Protein AF-0000000077531830 (afdb_homodimer)

pLDDT: mean 91.99, std 16.66, range [27.55, 98.94]

Secondary structure (DSSP, 8-state):
--------------------S-PPPHHHHHHHHHHSPB-----TT---GGGS--S-EEETTEEHHHHHHHHHEEEEEE-TT--EEEEEEE-TTT--EES-GGGEEEEESS-HHHHHTTTGGGS-HHHHHHHHT--SSTTEEEEEHHHHHHHTT--TTT---S-GGGHHHHHHHHHHHHHHTT--B-HHHHHHHHHHHTT-/--------------------S-PPPHHHHHHHHHHSPB-----TT---GGGS--S-EEETTEEHHHHHHHHHSEEEEE-TT--EEEEEEE-TTT--EES-GGGEEEEESS-HHHHHTTTGGGS-HHHHHHHHT--SSTTEEEEEHHHHHHHTT--TTT---S-GGGHHHHHHHHHHHHHHTT--B-HHHHHHHHHHHTT-

Foldseek 3Di:
DPPPPDPPPPPPPPPPFQAFPAQDDLVVLVVLLVVFAADDFAPLPPDDPVLQDAQDDPDDLHTLFLVQVVRRWAPFDADPNSHTPWTWHQAPLARDIDTDCVQKDWAFLQDLSNQCRFPCVPPHSVLSNCLRRPRNARGIHIHGPVQRVVCDNDALLVDGRPDLLCLLSSLSRSSSSCSVSSTHHHPSNSVSSVVSNVSD/DPPDPDPPPPPPVPPPFQAFPAQDDLVVLVVLLVVFAADDFAPLPPDDPVLQDAQDDPDDLHTLFLVQVVRRWAPFDADPNSHTPWTWHQAPLARDIDTDCVQKDKAFLQDLSNQCRF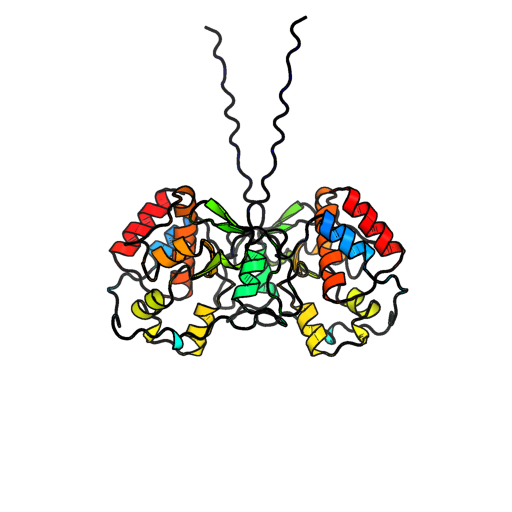PCVPPDSVLSNCLRRPRNARGIHIHGPVQRVVCDNPALLVDGRPDLLCLLSSLSRSSSSCSVSSTHHHPSNSVSSVVSNVSD

Sequence (400 aa):
MKFSLALLVSASGALAAPTPPGIPSETTARSLLSGLTVAASTNTGTYDRDLFPHWETVSGACNTREFVLQRDGTNVQTNSACAATSGTWLSPYDGATWTQASDVDIDHMVPLQNAWISGAASWTTAKRRDFANDITRPQLWAVTDNVNQAKGSASPATWKPPLTSFYCTYAKSWIQVKSYWQLTITSAEKTALSDMLNYCMKFSLALLVSASGALAAPTPPGIPSETTARSLLSGLTVAASTNTGTYDRDLFPHWETVSGACNTREFVLQRDGTNVQTNSACAATSGTWLSPYDGATWTQASDVDIDHMVPLQNAWISGAASWTTAKRRDFANDITRPQLWAVTDNVNQAKGSASPATWKPPLTSFYCTYAKSWIQVKSY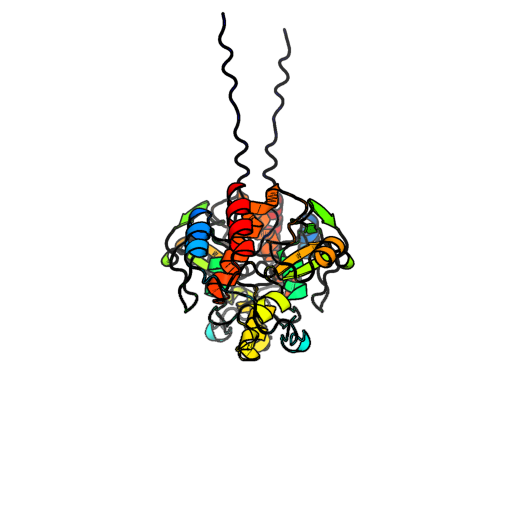WQLTITSAEKTALSDMLNYC

InterPro domains:
  IPR011089 GmrSD restriction endonucleases, C-terminal domain [PF07510] (99-195)

Radius of gyration: 22.62 Å; Cα contacts (8 Å, |Δi|>4): 765; chains: 2; bounding box: 73×62×49 Å

Structure (mmCIF, N/CA/C/O backbone):
data_AF-0000000077531830-model_v1
#
loop_
_entity.id
_entity.type
_entity.pdbx_description
1 polymer 'Bacterial-type extracellular deoxyribonuclease'
#
loop_
_atom_site.group_PDB
_atom_site.id
_atom_site.type_symbol
_atom_site.label_atom_id
_atom_site.label_alt_id
_atom_site.label_comp_id
_atom_site.label_asym_id
_atom_site.label_entity_id
_atom_site.label_seq_id
_atom_site.pdbx_PDB_ins_code
_atom_site.Cartn_x
_atom_site.Cartn_y
_atom_site.Cartn_z
_atom_site.occupancy
_atom_site.B_iso_or_equiv
_atom_site.auth_seq_id
_atom_site.auth_comp_id
_atom_site.auth_asym_id
_atom_site.auth_atom_id
_atom_site.pdbx_PDB_model_num
ATOM 1 N N . MET A 1 1 ? -54.062 -13.633 5.238 1 28.56 1 MET A N 1
ATOM 2 C CA . MET A 1 1 ? -52.688 -14.07 5.383 1 28.56 1 MET A CA 1
ATOM 3 C C . MET A 1 1 ? -51.719 -12.984 4.914 1 28.56 1 MET A C 1
ATOM 5 O O . MET A 1 1 ? -51.719 -12.617 3.736 1 28.56 1 MET A O 1
ATOM 9 N N . LYS A 1 2 ? -51.406 -11.898 5.824 1 42.72 2 LYS A N 1
ATOM 10 C CA . LYS A 1 2 ? -50.5 -10.758 5.629 1 42.72 2 LYS A CA 1
ATOM 11 C C . LYS A 1 2 ? -49.094 -11.211 5.273 1 42.72 2 LYS A C 1
ATOM 13 O O . LYS A 1 2 ? -48.5 -12.023 5.988 1 42.72 2 LYS A O 1
ATOM 18 N N . PHE A 1 3 ? -48.688 -11.227 3.965 1 37.94 3 PHE A N 1
ATOM 19 C CA . PHE A 1 3 ? -47.375 -11.516 3.438 1 37.94 3 PHE A CA 1
ATOM 20 C C . PHE A 1 3 ? -46.344 -10.531 3.98 1 37.94 3 PHE A C 1
ATOM 22 O O . PHE A 1 3 ? -46.469 -9.32 3.783 1 37.94 3 PHE A O 1
ATOM 29 N N . SER A 1 4 ? -45.688 -10.867 5.109 1 42.09 4 SER A N 1
ATOM 30 C CA . SER A 1 4 ? -44.594 -10.062 5.602 1 42.09 4 SER A CA 1
ATOM 31 C C . SER A 1 4 ? -43.406 -10.133 4.652 1 42.09 4 SER A C 1
ATOM 33 O O . SER A 1 4 ? -42.875 -11.211 4.363 1 42.09 4 SER A O 1
ATOM 35 N N . LEU A 1 5 ? -43.188 -9.203 3.77 1 43.19 5 LEU A N 1
ATOM 36 C CA . LEU A 1 5 ? -42.031 -9.031 2.896 1 43.19 5 LEU A CA 1
ATOM 37 C C . LEU A 1 5 ? -40.75 -8.805 3.709 1 43.19 5 LEU A C 1
ATOM 39 O O . LEU A 1 5 ? -40.656 -7.816 4.445 1 43.19 5 LEU A O 1
ATOM 43 N N . ALA A 1 6 ? -40 -9.883 3.938 1 44.41 6 ALA A N 1
ATOM 44 C CA . ALA A 1 6 ? -38.688 -9.797 4.562 1 44.41 6 ALA A CA 1
ATOM 45 C C . ALA A 1 6 ? -37.688 -9.055 3.658 1 44.41 6 ALA A C 1
ATOM 47 O O . ALA A 1 6 ? -37.406 -9.508 2.549 1 44.41 6 ALA A O 1
ATOM 48 N N . LEU A 1 7 ? -37.469 -7.754 3.824 1 37.88 7 LEU A N 1
ATOM 49 C CA . LEU A 1 7 ? -36.438 -7.012 3.131 1 37.88 7 LEU A CA 1
ATOM 50 C C . LEU A 1 7 ? -35.062 -7.465 3.592 1 37.88 7 LEU A C 1
ATOM 52 O O . LEU A 1 7 ? -34.719 -7.332 4.77 1 37.88 7 LEU A O 1
ATOM 56 N N . LEU A 1 8 ? -34.438 -8.406 2.891 1 37.94 8 LEU A N 1
ATOM 57 C CA . LEU A 1 8 ? -33.062 -8.797 3.111 1 37.94 8 LEU A CA 1
ATOM 58 C C . LEU A 1 8 ? -32.125 -7.637 2.814 1 37.94 8 LEU A C 1
ATOM 60 O O . LEU A 1 8 ? -32.062 -7.152 1.68 1 37.94 8 LEU A O 1
ATOM 64 N N . VAL A 1 9 ? -31.672 -6.91 3.783 1 36.03 9 VAL A N 1
ATOM 65 C CA . VAL A 1 9 ? -30.609 -5.914 3.68 1 36.03 9 VAL A CA 1
ATOM 66 C C . VAL A 1 9 ? -29.297 -6.598 3.354 1 36.03 9 VAL A C 1
ATOM 68 O O . VAL A 1 9 ? -28.812 -7.426 4.129 1 36.03 9 VAL A O 1
ATOM 71 N N . SER A 1 10 ? -28.969 -6.75 2.086 1 31.2 10 SER A N 1
ATOM 72 C CA . SER A 1 10 ? -27.625 -7.156 1.704 1 31.2 10 SER A CA 1
ATOM 73 C C . SER A 1 10 ? -26.578 -6.188 2.248 1 31.2 10 SER A C 1
ATOM 75 O O . SER A 1 10 ? -26.609 -4.996 1.932 1 31.2 10 SER A O 1
ATOM 77 N N . ALA A 1 11 ? -26.031 -6.434 3.316 1 32.97 11 ALA A N 1
ATOM 78 C CA . ALA A 1 11 ? -24.844 -5.703 3.771 1 32.97 11 ALA A CA 1
ATOM 79 C C . ALA A 1 11 ? -23.734 -5.738 2.721 1 32.97 11 ALA A C 1
ATOM 81 O O . ALA A 1 11 ? -23.141 -6.785 2.482 1 32.97 11 ALA A O 1
ATOM 82 N N . SER A 1 12 ? -23.859 -5.012 1.654 1 33.09 12 SER A N 1
ATOM 83 C CA . SER A 1 12 ? -22.703 -4.801 0.779 1 33.09 12 SER A CA 1
ATOM 84 C C . SER A 1 12 ? -21.453 -4.43 1.58 1 33.09 12 SER A C 1
ATOM 86 O O . SER A 1 12 ? -21.391 -3.342 2.156 1 33.09 12 SER A O 1
ATOM 88 N N . GLY A 1 13 ? -20.859 -5.332 2.166 1 32.28 13 GLY A N 1
ATOM 89 C CA . GLY A 1 13 ? -19.547 -4.996 2.727 1 32.28 13 GLY A CA 1
ATOM 90 C C . GLY A 1 13 ? -18.734 -4.09 1.829 1 32.28 13 GLY A C 1
ATOM 91 O O . GLY A 1 13 ? -18.312 -4.496 0.744 1 32.28 13 GLY A O 1
ATOM 92 N N . ALA A 1 14 ? -19.062 -2.869 1.746 1 37 14 ALA A N 1
ATOM 93 C CA . ALA A 1 14 ? -18.266 -1.886 1.005 1 37 14 ALA A CA 1
ATOM 94 C C . ALA A 1 14 ? -16.781 -2.129 1.183 1 37 14 ALA A C 1
ATOM 96 O O . ALA A 1 14 ? -16.281 -2.162 2.309 1 37 14 ALA A O 1
ATOM 97 N N . LEU A 1 15 ? -16.109 -2.902 0.329 1 42.06 15 LEU A N 1
ATOM 98 C CA . LEU A 1 15 ? -14.648 -2.959 0.296 1 42.06 15 LEU A CA 1
ATOM 99 C C . LEU A 1 15 ? -14.047 -1.581 0.548 1 42.06 15 LEU A C 1
ATOM 101 O O . LEU A 1 15 ? -14.43 -0.603 -0.097 1 42.06 15 LEU A O 1
ATOM 105 N N . ALA A 1 16 ? -13.711 -1.271 1.744 1 46.62 16 ALA A N 1
ATOM 106 C CA . ALA A 1 16 ? -13.078 0.003 2.076 1 46.62 16 ALA A CA 1
ATOM 107 C C . ALA A 1 16 ? -12.055 0.399 1.013 1 46.62 16 ALA A C 1
ATOM 109 O O . ALA A 1 16 ? -11.32 -0.449 0.503 1 46.62 16 ALA A O 1
ATOM 110 N N . ALA A 1 17 ? -12.156 1.634 0.455 1 56.06 17 ALA A N 1
ATOM 111 C CA . ALA A 1 17 ? -11.203 2.178 -0.501 1 56.06 17 ALA A CA 1
ATOM 112 C C . ALA A 1 17 ? -9.773 2.043 0.018 1 56.06 17 ALA A C 1
ATOM 114 O O . ALA A 1 17 ? -9.516 2.227 1.211 1 56.06 17 ALA A O 1
ATOM 115 N N . PRO A 1 18 ? -8.883 1.539 -0.776 1 65.25 18 PRO A N 1
ATOM 116 C CA . PRO A 1 18 ? -7.484 1.427 -0.363 1 65.25 18 PRO A CA 1
ATOM 117 C C . PRO A 1 18 ? -6.906 2.752 0.133 1 65.25 18 PRO A C 1
ATOM 119 O O . PRO A 1 18 ? -7.258 3.814 -0.386 1 65.25 18 PRO A O 1
ATOM 122 N N . THR A 1 19 ? -6.344 2.703 1.28 1 79.44 19 THR A N 1
ATOM 123 C CA . THR A 1 19 ? -5.734 3.871 1.903 1 79.44 19 THR A CA 1
ATOM 124 C C . THR A 1 19 ? -4.254 3.629 2.176 1 79.44 19 THR A C 1
ATOM 126 O O . THR A 1 19 ? -3.791 2.486 2.146 1 79.44 19 THR A O 1
ATOM 129 N N . PRO A 1 20 ? -3.523 4.734 2.338 1 90.12 20 PRO A N 1
ATOM 130 C CA . PRO A 1 20 ? -2.115 4.57 2.707 1 90.12 20 PRO A CA 1
ATOM 131 C C . PRO A 1 20 ? -1.933 3.791 4.008 1 90.12 20 PRO A C 1
ATOM 133 O O . PRO A 1 20 ? -2.803 3.826 4.879 1 90.12 20 PRO A O 1
ATOM 136 N N . PRO A 1 21 ? -0.869 3.072 4.055 1 88.62 21 PRO A N 1
ATOM 137 C CA . PRO A 1 21 ? -0.52 2.428 5.324 1 88.62 21 PRO A CA 1
ATOM 138 C C . PRO A 1 21 ? -0.065 3.426 6.387 1 88.62 21 PRO A C 1
ATOM 140 O O . PRO A 1 21 ? 0.15 4.602 6.082 1 88.62 21 PRO A O 1
ATOM 143 N N . GLY A 1 22 ? -0.01 2.973 7.613 1 90.25 22 GLY A N 1
ATOM 144 C CA . GLY A 1 22 ? 0.681 3.707 8.664 1 90.25 22 GLY A CA 1
ATOM 145 C C . GLY A 1 22 ? -0.216 4.691 9.391 1 90.25 22 GLY A C 1
ATOM 146 O O . GLY A 1 22 ? 0.269 5.559 10.125 1 90.25 22 GLY A O 1
ATOM 147 N N . ILE A 1 23 ? -1.434 4.637 9.156 1 94.19 23 ILE A N 1
ATOM 148 C CA . ILE A 1 23 ? -2.344 5.512 9.891 1 94.19 23 ILE A CA 1
ATOM 149 C C . ILE A 1 23 ? -2.49 5.016 11.328 1 94.19 23 ILE A C 1
ATOM 151 O O . ILE A 1 23 ? -2.902 3.877 11.555 1 94.19 23 ILE A O 1
ATOM 155 N N . PRO A 1 24 ? -2.191 5.859 12.328 1 95.56 24 PRO A N 1
ATOM 156 C CA . PRO A 1 24 ? -2.281 5.418 13.719 1 95.56 24 PRO A CA 1
ATOM 157 C C . PRO A 1 24 ? -3.717 5.383 14.242 1 95.56 24 PRO A C 1
ATOM 159 O O . PRO A 1 24 ? -4.613 5.965 13.617 1 95.56 24 PRO A O 1
ATOM 162 N N . SER A 1 25 ? -3.857 4.695 15.352 1 95.69 25 SER A N 1
ATOM 163 C CA . SER A 1 25 ? -5.125 4.809 16.062 1 95.69 25 SER A CA 1
ATOM 164 C C . SER A 1 25 ? -5.34 6.219 16.594 1 95.69 25 SER A C 1
ATOM 166 O O . SER A 1 25 ? -4.398 7.016 16.656 1 95.69 25 SER A O 1
ATOM 168 N N . GLU A 1 26 ? -6.586 6.477 16.953 1 97.44 26 GLU A N 1
ATOM 169 C CA . GLU A 1 26 ? -6.879 7.781 17.547 1 97.44 26 GLU A CA 1
ATOM 170 C C . GLU A 1 26 ? -6.055 8.016 18.812 1 97.44 26 GLU A C 1
ATOM 172 O O . GLU A 1 26 ? -5.484 9.094 18.984 1 97.44 26 GLU A O 1
ATOM 177 N N . THR A 1 27 ? -6.039 7.039 19.641 1 97.56 27 THR A N 1
ATOM 178 C CA . THR A 1 27 ? -5.309 7.16 20.906 1 97.56 27 THR A CA 1
ATOM 179 C C . THR A 1 27 ? -3.83 7.426 20.641 1 97.56 27 THR A C 1
ATOM 181 O O . THR A 1 27 ? -3.229 8.297 21.281 1 97.56 27 THR A O 1
ATOM 184 N N . THR A 1 28 ? -3.281 6.688 19.719 1 96.62 28 THR A N 1
ATOM 185 C CA . THR A 1 28 ? -1.876 6.875 19.375 1 96.62 28 THR A CA 1
ATOM 186 C C . THR A 1 28 ? -1.648 8.258 18.766 1 96.62 28 THR A C 1
ATOM 188 O O . THR A 1 28 ? -0.658 8.922 19.078 1 96.62 28 THR A O 1
ATOM 191 N N . ALA A 1 29 ? -2.568 8.68 17.891 1 98.38 29 ALA A N 1
ATOM 192 C CA . ALA A 1 29 ? -2.449 10 17.266 1 98.38 29 ALA A CA 1
ATOM 193 C C . ALA A 1 29 ? -2.459 11.109 18.312 1 98.38 29 ALA A C 1
ATOM 195 O O . ALA A 1 29 ? -1.686 12.062 18.234 1 98.38 29 ALA A O 1
ATOM 196 N N . ARG A 1 30 ? -3.309 10.977 19.312 1 98.69 30 ARG A N 1
ATOM 197 C CA . ARG A 1 30 ? -3.375 11.977 20.375 1 98.69 30 ARG A CA 1
ATOM 198 C C . ARG A 1 30 ? -2.082 12 21.188 1 98.69 30 ARG A C 1
ATOM 200 O O . ARG A 1 30 ? -1.604 13.07 21.562 1 98.69 30 ARG A O 1
ATOM 207 N N . SER A 1 31 ? -1.546 10.844 21.406 1 98.19 31 SER A N 1
ATOM 208 C CA . SER A 1 31 ? -0.267 10.773 22.109 1 98.19 31 SER A CA 1
ATOM 209 C C . SER A 1 31 ? 0.847 11.414 21.297 1 98.19 31 SER A C 1
ATOM 211 O O . SER A 1 31 ? 1.662 12.172 21.828 1 98.19 31 SER A O 1
ATOM 213 N N . LEU A 1 32 ? 0.843 11.102 20.047 1 98 32 LEU A N 1
ATOM 214 C CA . LEU A 1 32 ? 1.854 11.672 19.172 1 98 32 LEU A CA 1
ATOM 215 C C . LEU A 1 32 ? 1.699 13.188 19.078 1 98 32 LEU A C 1
ATOM 217 O O . LEU A 1 32 ? 2.691 13.922 19.094 1 98 32 LEU A O 1
ATOM 221 N N . LEU A 1 33 ? 0.477 13.656 18.969 1 98.88 33 LEU A N 1
ATOM 222 C CA . LEU A 1 33 ? 0.223 15.094 18.906 1 98.88 33 LEU A CA 1
ATOM 223 C C . LEU A 1 33 ? 0.768 15.797 20.141 1 98.88 33 LEU A C 1
ATOM 225 O O . LEU A 1 33 ? 1.373 16.859 20.031 1 98.88 33 LEU A O 1
ATOM 229 N N . SER A 1 34 ? 0.533 15.219 21.297 1 98.69 34 SER A N 1
ATOM 230 C CA . SER A 1 34 ? 1.013 15.789 22.547 1 98.69 34 SER A CA 1
ATOM 231 C C . SER A 1 34 ? 2.535 15.891 22.562 1 98.69 34 SER A C 1
ATOM 233 O O . SER A 1 34 ? 3.096 16.781 23.203 1 98.69 34 SER A O 1
ATOM 235 N N . GLY A 1 35 ? 3.203 15.016 21.812 1 98.5 35 GLY A N 1
ATOM 236 C CA . GLY A 1 35 ? 4.656 14.945 21.828 1 98.5 35 GLY A CA 1
ATOM 237 C C . GLY A 1 35 ? 5.305 15.812 20.766 1 98.5 35 GLY A C 1
ATOM 238 O O . GLY A 1 35 ? 6.523 16 20.766 1 98.5 35 GLY A O 1
ATOM 239 N N . LEU A 1 36 ? 4.516 16.406 19.859 1 98.81 36 LEU A N 1
ATOM 240 C CA . LEU A 1 36 ? 5.082 17.234 18.812 1 98.81 36 LEU A CA 1
ATOM 241 C C . LEU A 1 36 ? 5.598 18.562 19.375 1 98.81 36 LEU A C 1
ATOM 243 O O . LEU A 1 36 ? 4.961 19.156 20.25 1 98.81 36 LEU A O 1
ATOM 247 N N . THR A 1 37 ? 6.73 19.016 18.891 1 98.81 37 THR A N 1
ATOM 248 C CA . THR A 1 37 ? 7.273 20.312 19.281 1 98.81 37 THR A CA 1
ATOM 249 C C . THR A 1 37 ? 6.473 21.453 18.656 1 98.81 37 THR A C 1
ATOM 251 O O . THR A 1 37 ? 6.293 21.484 17.438 1 98.81 37 THR A O 1
ATOM 254 N N . VAL A 1 38 ? 5.973 22.312 19.5 1 98.88 38 VAL A N 1
ATOM 255 C CA . VAL A 1 38 ? 5.281 23.516 19.031 1 98.88 38 VAL A CA 1
ATOM 256 C C . VAL A 1 38 ? 6.285 24.656 18.859 1 98.88 38 VAL A C 1
ATOM 258 O O . VAL A 1 38 ? 7.023 24.984 19.781 1 98.88 38 VAL A O 1
ATOM 261 N N . ALA A 1 39 ? 6.328 25.203 17.672 1 98.81 39 ALA A N 1
ATOM 262 C CA . ALA A 1 39 ? 7.246 26.281 17.344 1 98.81 39 ALA A CA 1
ATOM 263 C C . ALA A 1 39 ? 6.719 27.125 16.188 1 98.81 39 ALA A C 1
ATOM 265 O O . ALA A 1 39 ? 5.898 26.656 15.391 1 98.81 39 ALA A O 1
ATOM 266 N N . ALA A 1 40 ? 7.203 28.375 16.125 1 98.19 40 ALA A N 1
ATOM 267 C CA . ALA A 1 40 ? 6.891 29.219 14.984 1 98.19 40 ALA A CA 1
ATOM 268 C C . ALA A 1 40 ? 7.551 28.703 13.711 1 98.19 40 ALA A C 1
ATOM 270 O O . ALA A 1 40 ? 8.609 28.062 13.766 1 98.19 40 ALA A O 1
ATOM 271 N N . SER A 1 41 ? 6.934 28.984 12.555 1 98 41 SER A N 1
ATOM 272 C CA . SER A 1 41 ? 7.523 28.625 11.273 1 98 41 SER A CA 1
ATOM 273 C C . SER A 1 41 ? 8.828 29.375 11.031 1 98 41 SER A C 1
ATOM 275 O O . SER A 1 41 ? 8.961 30.547 11.422 1 98 41 SER A O 1
ATOM 277 N N . THR A 1 42 ? 9.734 28.75 10.398 1 97.94 42 THR A N 1
ATOM 278 C CA . THR A 1 42 ? 11 29.344 10.008 1 97.94 42 THR A CA 1
ATOM 279 C C . THR A 1 42 ? 11.234 29.188 8.508 1 97.94 42 THR A C 1
ATOM 281 O O . THR A 1 42 ? 10.516 28.438 7.84 1 97.94 42 THR A O 1
ATOM 284 N N . ASN A 1 43 ? 12.133 30 7.957 1 97.94 43 ASN A N 1
ATOM 285 C CA . ASN A 1 43 ? 12.555 29.859 6.562 1 97.94 43 ASN A CA 1
ATOM 286 C C . ASN A 1 43 ? 11.391 30.109 5.605 1 97.94 43 ASN A C 1
ATOM 288 O O . ASN A 1 43 ? 11.305 29.484 4.551 1 97.94 43 ASN A O 1
ATOM 292 N N . THR A 1 44 ? 10.398 30.953 5.938 1 96.88 44 THR A N 1
ATOM 293 C CA . THR A 1 44 ? 9.148 31.156 5.207 1 96.88 44 THR A CA 1
ATOM 294 C C . THR A 1 44 ? 9.414 31.766 3.836 1 96.88 44 THR A C 1
ATOM 296 O O . THR A 1 44 ? 8.57 31.688 2.941 1 96.88 44 THR A O 1
ATOM 299 N N . GLY A 1 45 ? 10.531 32.188 3.436 1 96.38 45 GLY A N 1
ATOM 300 C CA . GLY A 1 45 ? 10.797 32.812 2.16 1 96.38 45 GLY A CA 1
ATOM 301 C C . GLY A 1 45 ? 11.844 32.125 1.333 1 96.38 45 GLY A C 1
ATOM 302 O O . GLY A 1 45 ? 12.289 32.625 0.303 1 96.38 45 GLY A O 1
ATOM 303 N N . THR A 1 46 ? 12.133 30.875 1.672 1 98.12 46 THR A N 1
ATOM 304 C CA . THR A 1 46 ? 13.312 30.297 1.03 1 98.12 46 THR A CA 1
ATOM 305 C C . THR A 1 46 ? 12.977 28.953 0.396 1 98.12 46 THR A C 1
ATOM 307 O O . THR A 1 46 ? 13.859 28.266 -0.142 1 98.12 46 THR A O 1
ATOM 310 N N . TYR A 1 47 ? 11.703 28.609 0.407 1 98.06 47 TYR A N 1
ATOM 311 C CA . TYR A 1 47 ? 11.281 27.328 -0.139 1 98.06 47 TYR A CA 1
ATOM 312 C C . TYR A 1 47 ? 11.445 27.297 -1.653 1 98.06 47 TYR A C 1
ATOM 314 O O . TYR A 1 47 ? 11.141 28.281 -2.336 1 98.06 47 TYR A O 1
ATOM 322 N N . ASP A 1 48 ? 11.953 26.125 -2.117 1 98.44 48 ASP A N 1
ATOM 323 C CA . ASP A 1 48 ? 12.016 25.75 -3.527 1 98.44 48 ASP A CA 1
ATOM 324 C C . ASP A 1 48 ? 11.633 24.297 -3.73 1 98.44 48 ASP A C 1
ATOM 326 O O . ASP A 1 48 ? 12.234 23.391 -3.135 1 98.44 48 ASP A O 1
ATOM 330 N N . ARG A 1 49 ? 10.688 24.094 -4.539 1 97.5 49 ARG A N 1
ATOM 331 C CA . ARG A 1 49 ? 10.164 22.75 -4.758 1 97.5 49 ARG A CA 1
ATOM 332 C C . ARG A 1 49 ? 11.258 21.812 -5.266 1 97.5 49 ARG A C 1
ATOM 334 O O . ARG A 1 49 ? 11.242 20.625 -4.969 1 97.5 49 ARG A O 1
ATOM 341 N N . ASP A 1 50 ? 12.234 22.359 -6.023 1 97.75 50 ASP A N 1
ATOM 342 C CA . ASP A 1 50 ? 13.289 21.547 -6.629 1 97.75 50 ASP A CA 1
ATOM 343 C C . ASP A 1 50 ? 14.227 20.984 -5.566 1 97.75 50 ASP A C 1
ATOM 345 O O . ASP A 1 50 ? 15.016 20.078 -5.848 1 97.75 50 ASP A O 1
ATOM 349 N N . LEU A 1 51 ? 14.117 21.438 -4.379 1 98.31 51 LEU A N 1
ATOM 350 C CA . LEU A 1 51 ? 14.961 20.969 -3.289 1 98.31 51 LEU A CA 1
ATOM 351 C C . LEU A 1 51 ? 14.43 19.656 -2.727 1 98.31 51 LEU A C 1
ATOM 353 O O . LEU A 1 51 ? 15.117 19 -1.942 1 98.31 51 LEU A O 1
ATOM 357 N N . PHE A 1 52 ? 13.266 19.266 -3.158 1 98.69 52 PHE A N 1
ATOM 358 C CA . PHE A 1 52 ? 12.664 17.984 -2.797 1 98.69 52 PHE A CA 1
ATOM 359 C C . PHE A 1 52 ? 12.57 17.078 -4.012 1 98.69 52 PHE A C 1
ATOM 361 O O . PHE A 1 52 ? 11.516 16.984 -4.645 1 98.69 52 PHE A O 1
ATOM 368 N N . PRO A 1 53 ? 13.625 16.328 -4.383 1 97.81 53 PRO A N 1
ATOM 369 C CA .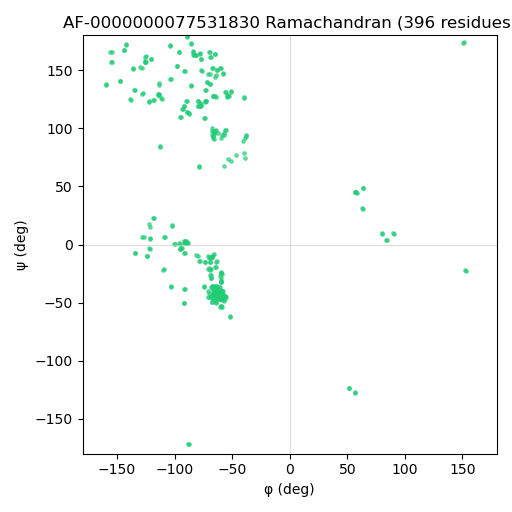 PRO A 1 53 ? 13.43 15.359 -5.469 1 97.81 53 PRO A CA 1
ATOM 370 C C . PRO A 1 53 ? 12.273 14.398 -5.199 1 97.81 53 PRO A C 1
ATOM 372 O O . PRO A 1 53 ? 12.18 13.828 -4.105 1 97.81 53 PRO A O 1
ATOM 375 N N . HIS A 1 54 ? 11.312 14.266 -6.141 1 95.94 54 HIS A N 1
ATOM 376 C CA . HIS A 1 54 ? 10.156 13.414 -5.906 1 95.94 54 HIS A CA 1
ATOM 377 C C . HIS A 1 54 ? 9.75 12.672 -7.176 1 95.94 54 HIS A C 1
ATOM 379 O O . HIS A 1 54 ? 10.336 12.891 -8.242 1 95.94 54 HIS A O 1
ATOM 385 N N . TRP A 1 55 ? 8.758 11.703 -7 1 95.56 55 TRP A N 1
ATOM 386 C CA . TRP A 1 55 ? 8.258 10.789 -8.016 1 95.56 55 TRP A CA 1
ATOM 387 C C . TRP A 1 55 ? 9.359 9.844 -8.484 1 95.56 55 TRP A C 1
ATOM 389 O O . TRP A 1 55 ? 9.602 9.703 -9.688 1 95.56 55 TRP A O 1
ATOM 399 N N . GLU A 1 56 ? 9.977 9.32 -7.488 1 93.94 56 GLU A N 1
ATOM 400 C CA . GLU A 1 56 ? 11.055 8.367 -7.715 1 93.94 56 GLU A CA 1
ATOM 401 C C . GLU A 1 56 ? 10.508 6.973 -7.992 1 93.94 56 GLU A C 1
ATOM 403 O O . GLU A 1 56 ? 9.359 6.672 -7.656 1 93.94 56 GLU A O 1
ATOM 408 N N . THR A 1 57 ? 11.398 6.188 -8.539 1 92.06 57 THR A N 1
ATOM 409 C CA . THR A 1 57 ? 11.016 4.82 -8.867 1 92.06 57 THR A CA 1
ATOM 410 C C . THR A 1 57 ? 10.742 4.02 -7.59 1 92.06 57 THR A C 1
ATOM 412 O O . THR A 1 57 ? 11.547 4.039 -6.656 1 92.06 57 THR A O 1
ATOM 415 N N . VAL A 1 58 ? 9.609 3.428 -7.59 1 91.12 58 VAL A N 1
ATOM 416 C CA . VAL A 1 58 ? 9.258 2.512 -6.512 1 91.12 58 VAL A CA 1
ATOM 417 C C . VAL A 1 58 ? 9.656 1.087 -6.891 1 91.12 58 VAL A C 1
ATOM 419 O O . VAL A 1 58 ? 10.328 0.396 -6.121 1 91.12 58 VAL A O 1
ATOM 422 N N . SER A 1 59 ? 9.219 0.685 -8.125 1 86.38 59 SER A N 1
ATOM 423 C CA . SER A 1 59 ? 9.531 -0.635 -8.656 1 86.38 59 SER A CA 1
ATOM 424 C C . SER A 1 59 ? 9.375 -0.668 -10.172 1 86.38 59 SER A C 1
ATOM 426 O O . SER A 1 59 ? 8.43 -0.098 -10.719 1 86.38 59 SER A O 1
ATOM 428 N N . GLY A 1 60 ? 10.391 -1.342 -10.773 1 87.06 60 GLY A N 1
ATOM 429 C CA . GLY A 1 60 ? 10.32 -1.373 -12.227 1 87.06 60 GLY A CA 1
ATOM 430 C C . GLY A 1 60 ? 10.133 -0 -12.844 1 87.06 60 GLY A C 1
ATOM 431 O O . GLY A 1 60 ? 10.898 0.924 -12.562 1 87.06 60 GLY A O 1
ATOM 432 N N . ALA A 1 61 ? 9.016 -0.01 -13.609 1 91.12 61 ALA A N 1
ATOM 433 C CA . ALA A 1 61 ? 8.734 1.24 -14.305 1 91.12 61 ALA A CA 1
ATOM 434 C C . ALA A 1 61 ? 7.836 2.15 -13.469 1 91.12 61 ALA A C 1
ATOM 436 O O . ALA A 1 61 ? 7.523 3.27 -13.883 1 91.12 61 ALA A O 1
ATOM 437 N N . CYS A 1 62 ? 7.48 1.746 -12.305 1 93.38 62 CYS A N 1
ATOM 438 C CA . CYS A 1 62 ? 6.508 2.502 -11.523 1 93.38 62 CYS A CA 1
ATOM 439 C C . CYS A 1 62 ? 7.203 3.512 -10.617 1 93.38 62 CYS A C 1
ATOM 441 O O . CYS A 1 62 ? 7.949 3.131 -9.711 1 93.38 62 CYS A O 1
ATOM 443 N N . ASN A 1 63 ? 6.867 4.754 -10.875 1 96.12 63 ASN A N 1
ATOM 444 C CA . ASN A 1 63 ? 7.316 5.754 -9.914 1 96.12 63 ASN A CA 1
ATOM 445 C C . ASN A 1 63 ? 6.301 5.949 -8.789 1 96.12 63 ASN A C 1
ATOM 447 O O . ASN A 1 63 ? 5.25 5.305 -8.781 1 96.12 63 ASN A O 1
ATOM 451 N N . THR A 1 64 ? 6.652 6.809 -7.887 1 96.75 64 THR A N 1
ATOM 452 C CA . THR A 1 64 ? 5.852 6.969 -6.68 1 96.75 64 THR A CA 1
ATOM 453 C C . THR A 1 64 ? 4.449 7.461 -7.023 1 96.75 64 THR A C 1
ATOM 455 O O . THR A 1 64 ? 3.467 7.035 -6.41 1 96.75 64 THR A O 1
ATOM 458 N N . ARG A 1 65 ? 4.324 8.359 -7.941 1 97.12 65 ARG A N 1
ATOM 459 C CA . ARG A 1 65 ? 3.014 8.844 -8.359 1 97.12 65 ARG A CA 1
ATOM 460 C C . ARG A 1 65 ? 2.141 7.711 -8.875 1 97.12 65 ARG A C 1
ATOM 462 O O . ARG A 1 65 ? 1.006 7.535 -8.43 1 97.12 65 ARG A O 1
ATOM 469 N N . GLU A 1 66 ? 2.66 7 -9.797 1 96.88 66 GLU A N 1
ATOM 470 C CA . GLU A 1 66 ? 1.907 5.906 -10.398 1 96.88 66 GLU A CA 1
ATOM 471 C C . GLU A 1 66 ? 1.613 4.809 -9.375 1 96.88 66 GLU A C 1
ATOM 473 O O . GLU A 1 66 ? 0.542 4.199 -9.406 1 96.88 66 GLU A O 1
ATOM 478 N N . PHE A 1 67 ? 2.529 4.539 -8.523 1 96.06 67 PHE A N 1
ATOM 479 C CA . PHE A 1 67 ? 2.305 3.584 -7.445 1 96.06 67 PHE A CA 1
ATOM 480 C C . PHE A 1 67 ? 1.098 3.988 -6.605 1 96.06 67 PHE A C 1
ATOM 482 O O . PHE A 1 67 ? 0.233 3.16 -6.312 1 96.06 67 PHE A O 1
ATOM 489 N N . VAL A 1 68 ? 1.047 5.215 -6.246 1 97.25 68 VAL A N 1
ATOM 490 C CA . VAL A 1 68 ? -0.03 5.688 -5.383 1 97.25 68 VAL A CA 1
ATOM 491 C C . VAL A 1 68 ? -1.354 5.66 -6.145 1 97.25 68 VAL A C 1
ATOM 493 O O . VAL A 1 68 ? -2.404 5.375 -5.566 1 97.25 68 VAL A O 1
ATOM 496 N N . LEU A 1 69 ? -1.33 5.973 -7.414 1 97.12 69 LEU A N 1
ATOM 497 C CA . LEU A 1 69 ? -2.539 5.855 -8.219 1 97.12 69 LEU A CA 1
ATOM 498 C C . LEU A 1 69 ? -3.072 4.43 -8.195 1 97.12 69 LEU A C 1
ATOM 500 O O . LEU A 1 69 ? -4.285 4.215 -8.094 1 97.12 69 LEU A O 1
ATOM 504 N N . GLN A 1 70 ? -2.207 3.49 -8.258 1 95.06 70 GLN A N 1
ATOM 505 C CA . GLN A 1 70 ? -2.637 2.098 -8.18 1 95.06 70 GLN A CA 1
ATOM 506 C C . GLN A 1 70 ? -3.113 1.743 -6.777 1 95.06 70 GLN A C 1
ATOM 508 O O . GLN A 1 70 ? -4.164 1.12 -6.609 1 95.06 70 GLN A O 1
ATOM 513 N N . ARG A 1 71 ? -2.381 2.146 -5.824 1 94.88 71 ARG A N 1
ATOM 514 C CA . ARG A 1 71 ? -2.664 1.809 -4.434 1 94.88 71 ARG A CA 1
ATOM 515 C C . ARG A 1 71 ? -4.02 2.359 -4.004 1 94.88 71 ARG A C 1
ATOM 517 O O . ARG A 1 71 ? -4.793 1.668 -3.334 1 94.88 71 ARG A O 1
ATOM 524 N N . ASP A 1 72 ? -4.293 3.549 -4.395 1 96.12 72 ASP A N 1
ATOM 525 C CA . ASP A 1 72 ? -5.457 4.254 -3.869 1 96.12 72 ASP A CA 1
ATOM 526 C C . ASP A 1 72 ? -6.672 4.059 -4.773 1 96.12 72 ASP A C 1
ATOM 528 O O . ASP A 1 72 ? -7.77 4.523 -4.461 1 96.12 72 ASP A O 1
ATOM 532 N N . GLY A 1 73 ? -6.461 3.359 -5.895 1 95.94 73 GLY A N 1
ATOM 533 C CA . GLY A 1 73 ? -7.555 3.146 -6.828 1 95.94 73 GLY A CA 1
ATOM 534 C C . GLY A 1 73 ? -8.133 1.745 -6.766 1 95.94 73 GLY A C 1
ATOM 535 O O . GLY A 1 73 ? -7.617 0.889 -6.043 1 95.94 73 GLY A O 1
ATOM 536 N N . THR A 1 74 ? -9.219 1.598 -7.465 1 93.31 74 THR A N 1
ATOM 537 C CA . THR A 1 74 ? -9.875 0.304 -7.645 1 93.31 74 THR A CA 1
ATOM 538 C C . THR A 1 74 ? -9.812 -0.137 -9.102 1 93.31 74 THR A C 1
ATOM 540 O O . THR A 1 74 ? -10.109 0.646 -10.008 1 93.31 74 THR A O 1
ATOM 543 N N . ASN A 1 75 ? -9.344 -1.389 -9.234 1 92.69 75 ASN A N 1
ATOM 544 C CA . ASN A 1 75 ? -9.266 -1.986 -10.562 1 92.69 75 ASN A CA 1
ATOM 545 C C . ASN A 1 75 ? -8.43 -1.136 -11.516 1 92.69 75 ASN A C 1
ATOM 547 O O . ASN A 1 75 ? -8.836 -0.882 -12.648 1 92.69 75 ASN A O 1
ATOM 551 N N . VAL A 1 76 ? -7.34 -0.704 -11.062 1 94.62 76 VAL A N 1
ATOM 552 C CA . VAL A 1 76 ? -6.465 0.134 -11.875 1 94.62 76 VAL A CA 1
ATOM 553 C C . VAL A 1 76 ? -5.664 -0.739 -12.844 1 94.62 76 VAL A C 1
ATOM 555 O O . VAL A 1 76 ? -5.012 -1.698 -12.422 1 94.62 76 VAL A O 1
ATOM 558 N N . GLN A 1 77 ? -5.773 -0.447 -14.117 1 92.62 77 GLN A N 1
ATOM 559 C CA . GLN A 1 77 ? -4.934 -1.05 -15.148 1 92.62 77 GLN A CA 1
ATOM 560 C C . GLN A 1 77 ? -3.848 -0.082 -15.609 1 92.62 77 GLN A C 1
ATOM 562 O O . GLN A 1 77 ? -4.07 1.13 -15.664 1 92.62 77 GLN A O 1
ATOM 567 N N . THR A 1 78 ? -2.705 -0.651 -15.852 1 93.62 78 THR A N 1
ATOM 568 C CA . THR A 1 78 ? -1.582 0.181 -16.266 1 93.62 78 THR A CA 1
ATOM 569 C C . THR A 1 78 ? -0.993 -0.322 -17.578 1 93.62 78 THR A C 1
ATOM 571 O O . THR A 1 78 ? -1.181 -1.483 -17.953 1 93.62 78 THR A O 1
ATOM 574 N N . ASN A 1 79 ? -0.332 0.592 -18.266 1 93 79 ASN A N 1
ATOM 575 C CA . ASN A 1 79 ? 0.468 0.19 -19.406 1 93 79 ASN A CA 1
ATOM 576 C C . ASN A 1 79 ? 1.882 -0.209 -19 1 93 79 ASN A C 1
ATOM 578 O O . ASN A 1 79 ? 2.184 -0.304 -17.812 1 93 79 ASN A O 1
ATOM 582 N N . SER A 1 80 ? 2.76 -0.441 -19.984 1 88.25 80 SER A N 1
ATOM 583 C CA . SER A 1 80 ? 4.098 -0.958 -19.719 1 88.25 80 SER A CA 1
ATOM 584 C C . SER A 1 80 ? 4.957 0.076 -19 1 88.25 80 SER A C 1
ATOM 586 O O . SER A 1 80 ? 5.949 -0.273 -18.359 1 88.25 80 SER A O 1
ATOM 588 N N . ALA A 1 81 ? 4.586 1.329 -19.109 1 93.5 81 ALA A N 1
ATOM 589 C CA . ALA A 1 81 ? 5.305 2.4 -18.422 1 93.5 81 ALA A CA 1
ATOM 590 C C . ALA A 1 81 ? 4.719 2.652 -17.047 1 93.5 81 ALA A C 1
ATOM 592 O O . ALA A 1 81 ? 5.102 3.609 -16.359 1 93.5 81 ALA A O 1
ATOM 593 N N . CYS A 1 82 ? 3.744 1.878 -16.672 1 93.81 82 CYS A N 1
ATOM 594 C CA . CYS A 1 82 ? 3.111 1.885 -15.352 1 93.81 82 CYS A CA 1
ATOM 595 C C . CYS A 1 82 ? 2.1 3.02 -15.242 1 93.81 82 CYS A C 1
ATOM 597 O O . CYS A 1 82 ? 1.585 3.293 -14.156 1 93.81 82 CYS A O 1
ATOM 599 N N . ALA A 1 83 ? 1.842 3.654 -16.359 1 96.31 83 ALA A N 1
ATOM 600 C CA . ALA A 1 83 ? 0.823 4.699 -16.344 1 96.31 83 ALA A CA 1
ATOM 601 C C . ALA A 1 83 ? -0.577 4.102 -16.234 1 96.31 83 ALA A C 1
ATOM 603 O O . ALA A 1 83 ? -0.908 3.152 -16.953 1 96.31 83 ALA A O 1
ATOM 604 N N . ALA A 1 84 ? -1.356 4.641 -15.375 1 96.62 84 ALA A N 1
ATOM 605 C CA . ALA A 1 84 ? -2.738 4.184 -15.242 1 96.62 84 ALA A CA 1
ATOM 606 C C . ALA A 1 84 ? -3.535 4.48 -16.516 1 96.62 84 ALA A C 1
ATOM 608 O O . ALA A 1 84 ? -3.613 5.633 -16.938 1 96.62 84 ALA A O 1
ATOM 609 N N . THR A 1 85 ? -4.18 3.445 -17.031 1 96.19 85 THR A N 1
ATOM 610 C CA . THR A 1 85 ? -4.969 3.611 -18.25 1 96.19 85 THR A CA 1
ATOM 611 C C . THR A 1 85 ? -6.461 3.51 -17.938 1 96.19 85 THR A C 1
ATOM 613 O O . THR A 1 85 ? -7.293 3.947 -18.734 1 96.19 85 THR A O 1
ATOM 616 N N . SER A 1 86 ? -6.754 2.906 -16.891 1 95.31 86 SER A N 1
ATOM 617 C CA . SER A 1 86 ? -8.117 2.844 -16.375 1 95.31 86 SER A CA 1
ATOM 618 C C . SER A 1 86 ? -8.133 2.621 -14.859 1 95.31 86 SER A C 1
ATOM 620 O O . SER A 1 86 ? -7.113 2.264 -14.273 1 95.31 86 SER A O 1
ATOM 622 N N . GLY A 1 87 ? -9.312 2.859 -14.266 1 95.81 87 GLY A N 1
ATOM 623 C CA . GLY A 1 87 ? -9.508 2.717 -12.836 1 95.81 87 GLY A CA 1
ATOM 624 C C . GLY A 1 87 ? -10.578 3.637 -12.281 1 95.81 87 GLY A C 1
ATOM 625 O O . GLY A 1 87 ? -11.164 4.43 -13.023 1 95.81 87 GLY A O 1
ATOM 626 N N . THR A 1 88 ? -10.828 3.412 -11.016 1 97 88 THR A N 1
ATOM 627 C CA . THR A 1 88 ? -11.734 4.281 -10.273 1 97 88 THR A CA 1
ATOM 628 C C . THR A 1 88 ? -11.07 4.777 -8.984 1 97 88 THR A C 1
ATOM 630 O O . THR A 1 88 ? -10.469 3.994 -8.25 1 97 88 THR A O 1
ATOM 633 N N . TRP A 1 89 ? -11.117 6.051 -8.781 1 97.12 89 TRP A N 1
ATOM 634 C CA . TRP A 1 89 ? -10.539 6.664 -7.59 1 97.12 89 TRP A CA 1
ATOM 635 C C . TRP A 1 89 ? -11.594 7.445 -6.809 1 97.12 89 TRP A C 1
ATOM 637 O O . TRP A 1 89 ? -12.234 8.344 -7.352 1 97.12 89 TRP A O 1
ATOM 647 N N . LEU A 1 90 ? -11.758 7.113 -5.582 1 97.38 90 LEU A N 1
ATOM 648 C CA . LEU A 1 90 ? -12.555 7.891 -4.645 1 97.38 90 LEU A CA 1
ATOM 649 C C . LEU A 1 90 ? -11.688 8.875 -3.877 1 97.38 90 LEU A C 1
ATOM 651 O O . LEU A 1 90 ? -10.766 8.477 -3.16 1 97.38 90 LEU A O 1
ATOM 655 N N . SER A 1 91 ? -11.945 10.117 -4.07 1 98.12 91 SER A N 1
ATOM 656 C CA . SER A 1 91 ? -11.203 11.141 -3.342 1 98.12 91 SER A CA 1
ATOM 657 C C . SER A 1 91 ? -11.703 11.273 -1.906 1 98.12 91 SER A C 1
ATOM 659 O O . SER A 1 91 ? -12.852 11.664 -1.677 1 98.12 91 SER A O 1
ATOM 661 N N . PRO A 1 92 ? -10.812 11.031 -0.957 1 97.81 92 PRO A N 1
ATOM 662 C CA . PRO A 1 92 ? -11.289 11.102 0.426 1 97.81 92 PRO A CA 1
ATOM 663 C C . PRO A 1 92 ? -11.539 12.531 0.895 1 97.81 92 PRO A C 1
ATOM 665 O O . PRO A 1 92 ? -12.195 12.75 1.916 1 97.81 92 PRO A O 1
ATOM 668 N N . TYR A 1 93 ? -11.023 13.492 0.169 1 98.5 93 TYR A N 1
ATOM 669 C CA . TYR A 1 93 ? -11.117 14.875 0.604 1 98.5 93 TYR A CA 1
ATOM 670 C C . TYR A 1 93 ? -12.523 15.422 0.401 1 98.5 93 TYR A C 1
ATOM 672 O O . TYR A 1 93 ? -13.023 16.203 1.214 1 98.5 93 TYR A O 1
ATOM 680 N N . ASP A 1 94 ? -13.156 14.984 -0.687 1 98.69 94 ASP A N 1
ATOM 681 C CA . ASP A 1 94 ? -14.422 15.602 -1.05 1 98.69 94 ASP A CA 1
ATOM 682 C C . ASP A 1 94 ? -15.469 14.555 -1.405 1 98.69 94 ASP A C 1
ATOM 684 O O . ASP A 1 94 ? -16.641 14.883 -1.643 1 98.69 94 ASP A O 1
ATOM 688 N N . GLY A 1 95 ? -15.055 13.312 -1.481 1 97.88 95 GLY A N 1
ATOM 689 C CA . GLY A 1 95 ? -16 12.234 -1.727 1 97.88 95 GLY A CA 1
ATOM 690 C C . GLY A 1 95 ? -16.312 12.039 -3.199 1 97.88 95 GLY A C 1
ATOM 691 O O . GLY A 1 95 ? -17.109 11.18 -3.559 1 97.88 95 GLY A O 1
ATOM 692 N N . ALA A 1 96 ? -15.688 12.742 -4.055 1 98.06 96 ALA A N 1
ATOM 693 C CA . ALA A 1 96 ? -15.914 12.602 -5.492 1 98.06 96 ALA A CA 1
ATOM 694 C C . ALA A 1 96 ? -15.227 11.352 -6.035 1 98.06 96 ALA A C 1
ATOM 696 O O . ALA A 1 96 ? -14.188 10.938 -5.523 1 98.06 96 ALA A O 1
ATOM 697 N N . THR A 1 97 ? -15.82 10.781 -7.078 1 98.12 97 THR A N 1
ATOM 698 C CA . THR A 1 97 ? -15.266 9.625 -7.762 1 98.12 97 THR A CA 1
ATOM 699 C C . THR A 1 97 ? -14.836 9.984 -9.18 1 98.12 97 THR A C 1
ATOM 701 O O . THR A 1 97 ? -15.539 10.719 -9.883 1 98.12 97 THR A O 1
ATOM 704 N N . TRP A 1 98 ? -13.641 9.461 -9.547 1 98.44 98 TRP A N 1
ATOM 705 C CA . TRP A 1 98 ? -13.078 9.773 -10.859 1 98.44 98 TRP A CA 1
ATOM 706 C C . TRP A 1 98 ? -12.688 8.492 -11.602 1 98.44 98 TRP A C 1
ATOM 708 O O . TRP A 1 98 ? -12.32 7.496 -10.977 1 98.44 98 TRP A O 1
ATOM 718 N N . THR A 1 99 ? -12.719 8.555 -12.922 1 97.94 99 THR A N 1
ATOM 719 C CA . THR A 1 99 ? -12.305 7.414 -13.734 1 97.94 99 THR A CA 1
ATOM 720 C C . THR A 1 99 ? -11.156 7.793 -14.656 1 97.94 99 THR A C 1
ATOM 722 O O . THR A 1 99 ? -10.617 6.941 -15.367 1 97.94 99 THR A O 1
ATOM 725 N N . GLN A 1 100 ? -10.766 9.047 -14.656 1 98.06 100 GLN A N 1
ATOM 726 C CA . GLN A 1 100 ? -9.594 9.508 -15.383 1 98.06 100 GLN A CA 1
ATOM 727 C C . GLN A 1 100 ? -8.477 9.914 -14.43 1 98.06 100 GLN A C 1
ATOM 729 O O . GLN A 1 100 ? -8.664 10.781 -13.57 1 98.06 100 GLN A O 1
ATOM 734 N N . ALA A 1 101 ? -7.34 9.32 -14.648 1 97.06 101 ALA A N 1
ATOM 735 C CA . ALA A 1 101 ? -6.203 9.609 -13.773 1 97.06 101 ALA A CA 1
ATOM 736 C C . ALA A 1 101 ? -5.852 11.094 -13.812 1 97.06 101 ALA A C 1
ATOM 738 O O . ALA A 1 101 ? -5.332 11.641 -12.836 1 97.06 101 ALA A O 1
ATOM 739 N N . SER A 1 102 ? -6.188 11.758 -14.875 1 97.19 102 SER A N 1
ATOM 740 C CA . SER A 1 102 ? -5.859 13.172 -15.039 1 97.19 102 SER A CA 1
ATOM 741 C C . SER A 1 102 ? -6.656 14.039 -14.07 1 97.19 102 SER A C 1
ATOM 743 O O . SER A 1 102 ? -6.32 15.203 -13.852 1 97.19 102 SER A O 1
ATOM 745 N N . ASP A 1 103 ? -7.672 13.562 -13.469 1 98.12 103 ASP A N 1
ATOM 746 C CA . ASP A 1 103 ? -8.5 14.312 -12.531 1 98.12 103 ASP A CA 1
ATOM 747 C C . ASP A 1 103 ? -8.07 14.055 -11.094 1 98.12 103 ASP A C 1
ATOM 749 O O . ASP A 1 103 ? -8.68 14.57 -10.148 1 98.12 103 ASP A O 1
ATOM 753 N N . VAL A 1 104 ? -7.055 13.266 -11 1 98.5 104 VAL A N 1
ATOM 754 C CA . VAL A 1 104 ? -6.566 12.852 -9.688 1 98.5 104 VAL A CA 1
ATOM 755 C C . VAL A 1 104 ? -5.129 13.328 -9.5 1 98.5 104 VAL A C 1
ATOM 757 O O . VAL A 1 104 ? -4.27 13.102 -10.352 1 98.5 104 VAL A O 1
ATOM 760 N N . ASP A 1 105 ? -4.891 14.086 -8.414 1 98.38 105 ASP A N 1
ATOM 761 C CA . ASP A 1 105 ? -3.551 14.453 -7.969 1 98.38 105 ASP A CA 1
ATOM 762 C C . ASP A 1 105 ? -3.066 13.523 -6.855 1 98.38 105 ASP A C 1
ATOM 764 O O . ASP A 1 105 ? -3.873 12.875 -6.191 1 98.38 105 ASP A O 1
ATOM 768 N N . ILE A 1 106 ? -1.776 13.383 -6.75 1 98.5 106 ILE A N 1
ATOM 769 C CA . ILE A 1 106 ? -1.2 12.797 -5.543 1 98.5 106 ILE A CA 1
ATOM 770 C C . ILE A 1 106 ? -0.792 13.906 -4.578 1 98.5 106 ILE A C 1
ATOM 772 O O . ILE A 1 106 ? 0.151 14.656 -4.844 1 98.5 106 ILE A O 1
ATOM 776 N N . ASP A 1 107 ? -1.511 14.008 -3.521 1 98.69 107 ASP A N 1
ATOM 777 C CA . ASP A 1 107 ? -1.266 15.031 -2.514 1 98.69 107 ASP A CA 1
ATOM 778 C C . ASP A 1 107 ? -0.215 14.57 -1.506 1 98.69 107 ASP A C 1
ATOM 780 O O . ASP A 1 107 ? -0.222 13.414 -1.077 1 98.69 107 ASP A O 1
ATOM 784 N N . HIS A 1 108 ? 0.682 15.484 -1.192 1 98.69 108 HIS A N 1
ATOM 785 C CA . HIS A 1 108 ? 1.423 15.328 0.054 1 98.69 108 HIS A CA 1
ATOM 786 C C . HIS A 1 108 ? 0.589 15.781 1.25 1 98.69 108 HIS A C 1
ATOM 788 O O . HIS A 1 108 ? 0.236 16.953 1.362 1 98.69 108 HIS A O 1
ATOM 794 N N . MET A 1 109 ? 0.348 14.828 2.152 1 98.81 109 MET A N 1
ATOM 795 C CA . MET A 1 109 ? -0.399 15.141 3.367 1 98.81 109 MET A CA 1
ATOM 796 C C . MET A 1 109 ? 0.2 16.344 4.082 1 98.81 109 MET A C 1
ATOM 798 O O . MET A 1 109 ? -0.472 17.375 4.258 1 98.81 109 MET A O 1
ATOM 802 N N . VAL A 1 110 ? 1.431 16.203 4.492 1 98.94 110 VAL A N 1
ATOM 803 C CA . VAL A 1 110 ? 2.209 17.375 4.855 1 98.94 110 VAL A CA 1
ATOM 804 C C . VAL A 1 110 ? 2.904 17.938 3.619 1 98.94 110 VAL A C 1
ATOM 806 O O . VAL A 1 110 ? 3.807 17.312 3.064 1 98.94 110 VAL A O 1
ATOM 809 N N . PRO A 1 111 ? 2.473 19.156 3.193 1 98.94 111 PRO A N 1
ATOM 810 C CA . PRO A 1 111 ? 3.055 19.719 1.976 1 98.94 111 PRO A CA 1
ATOM 811 C C . PRO A 1 111 ? 4.562 19.938 2.086 1 98.94 111 PRO A C 1
ATOM 813 O O . PRO A 1 111 ? 5.074 20.203 3.178 1 98.94 111 PRO A O 1
ATOM 816 N N . LEU A 1 112 ? 5.227 19.875 0.916 1 98.88 112 LEU A N 1
ATOM 817 C CA . LEU A 1 112 ? 6.672 20.078 0.867 1 98.88 112 LEU A CA 1
ATOM 818 C C . LEU A 1 112 ? 7.062 21.422 1.473 1 98.88 112 LEU A C 1
ATOM 820 O O . LEU A 1 112 ? 7.996 21.5 2.275 1 98.88 112 LEU A O 1
ATOM 824 N N . GLN A 1 113 ? 6.324 22.469 1.123 1 98.88 113 GLN A N 1
ATOM 825 C CA . GLN A 1 113 ? 6.617 23.781 1.686 1 98.88 113 GLN A CA 1
ATOM 826 C C . GLN A 1 113 ? 6.363 23.797 3.189 1 98.88 113 GLN A C 1
ATOM 828 O O . GLN A 1 113 ? 7.098 24.453 3.939 1 98.88 113 GLN A O 1
ATOM 833 N N . ASN A 1 114 ? 5.336 23.156 3.605 1 98.88 114 ASN A N 1
ATOM 834 C CA . ASN A 1 114 ? 5.094 23.062 5.043 1 98.88 114 ASN A CA 1
ATOM 835 C C . ASN A 1 114 ? 6.223 22.328 5.758 1 98.88 114 ASN A C 1
ATOM 837 O O . ASN A 1 114 ? 6.641 22.734 6.844 1 98.88 114 ASN A O 1
ATOM 841 N N . ALA A 1 115 ? 6.699 21.234 5.211 1 98.94 115 ALA A N 1
ATOM 842 C CA . ALA A 1 115 ? 7.855 20.547 5.785 1 98.94 115 ALA A CA 1
ATOM 843 C C . ALA A 1 115 ? 9.07 21.469 5.844 1 98.94 115 ALA A C 1
ATOM 845 O O . ALA A 1 115 ? 9.781 21.516 6.848 1 98.94 115 ALA A O 1
ATOM 846 N N . TRP A 1 116 ? 9.266 22.234 4.734 1 98.88 116 TRP A N 1
ATOM 847 C CA . TRP A 1 116 ? 10.398 23.156 4.66 1 98.88 116 TRP A CA 1
ATOM 848 C C . TRP A 1 116 ? 10.383 24.141 5.832 1 98.88 116 TRP A C 1
ATOM 850 O O . TRP A 1 116 ? 11.383 24.281 6.535 1 98.88 116 TRP A O 1
ATOM 860 N N . ILE A 1 117 ? 9.242 24.719 6.184 1 98.88 117 ILE A N 1
ATOM 861 C CA . ILE A 1 117 ? 9.172 25.812 7.145 1 98.88 117 ILE A CA 1
ATOM 862 C C . ILE A 1 117 ? 9.016 25.25 8.555 1 98.88 117 ILE A C 1
ATOM 864 O O . ILE A 1 117 ? 8.906 26.016 9.523 1 98.88 117 ILE A O 1
ATOM 868 N N . SER A 1 118 ? 9 23.953 8.695 1 98.88 118 SER A N 1
ATOM 869 C CA . SER A 1 118 ? 8.812 23.359 10.008 1 98.88 118 SER A CA 1
ATOM 870 C C . SER A 1 118 ? 9.992 22.453 10.375 1 98.88 118 SER A C 1
ATOM 872 O O . SER A 1 118 ? 9.961 21.766 11.398 1 98.88 118 SER A O 1
ATOM 874 N N . GLY A 1 119 ? 11.055 22.422 9.531 1 98.81 119 GLY A N 1
ATOM 875 C CA . GLY A 1 119 ? 12.234 21.703 9.961 1 98.81 119 GLY A CA 1
ATOM 876 C C . GLY A 1 119 ? 13.055 21.156 8.797 1 98.81 119 GLY A C 1
ATOM 877 O O . GLY A 1 119 ? 14.266 20.984 8.914 1 98.81 119 GLY A O 1
ATOM 878 N N . ALA A 1 120 ? 12.516 20.969 7.637 1 98.81 120 ALA A N 1
ATOM 879 C CA . ALA A 1 120 ? 13.156 20.219 6.551 1 98.81 120 ALA A CA 1
ATOM 880 C C . ALA A 1 120 ? 14.203 21.094 5.848 1 98.81 120 ALA A C 1
ATOM 882 O O . ALA A 1 120 ? 15.016 20.578 5.074 1 98.81 120 ALA A O 1
ATOM 883 N N . ALA A 1 121 ? 14.172 22.391 6.102 1 98.75 121 ALA A N 1
ATOM 884 C CA . ALA A 1 121 ? 15.18 23.266 5.512 1 98.75 121 ALA A CA 1
ATOM 885 C C . ALA A 1 121 ? 16.578 22.844 5.926 1 98.75 121 ALA A C 1
ATOM 887 O O . ALA A 1 121 ? 17.547 23.078 5.191 1 98.75 121 ALA A O 1
ATOM 888 N N . SER A 1 122 ? 16.734 22.172 7.059 1 98.56 122 SER A N 1
ATOM 889 C CA . SER A 1 122 ? 18.047 21.812 7.59 1 98.56 122 SER A CA 1
ATOM 890 C C . SER A 1 122 ? 18.438 20.406 7.172 1 98.56 122 SER A C 1
ATOM 892 O O . SER A 1 122 ? 19.547 19.953 7.465 1 98.56 122 SER A O 1
ATOM 894 N N . TRP A 1 123 ? 17.562 19.703 6.484 1 98.56 123 TRP A N 1
ATOM 895 C CA . TRP A 1 123 ? 17.812 18.312 6.105 1 98.56 123 TRP A CA 1
ATOM 896 C C . TRP A 1 123 ? 18.766 18.234 4.922 1 98.56 123 TRP A C 1
ATOM 898 O O . TRP A 1 123 ? 18.891 19.188 4.156 1 98.56 123 TRP A O 1
ATOM 908 N N . THR A 1 124 ? 19.344 17.062 4.816 1 98.31 124 THR A N 1
ATOM 909 C CA . THR A 1 124 ? 20.031 16.75 3.568 1 98.31 124 THR A CA 1
ATOM 910 C C . THR A 1 124 ? 19.031 16.578 2.43 1 98.31 124 THR A C 1
ATOM 912 O O . THR A 1 124 ? 17.844 16.328 2.668 1 98.31 124 THR A O 1
ATOM 915 N N . THR A 1 125 ? 19.5 16.672 1.178 1 98 125 THR A N 1
ATOM 916 C CA . THR A 1 125 ? 18.672 16.438 0.004 1 98 125 THR A CA 1
ATOM 917 C C . THR A 1 125 ? 18.125 15.016 -0.001 1 98 125 THR A C 1
ATOM 919 O O . THR A 1 125 ? 16.984 14.781 -0.404 1 98 125 THR A O 1
ATOM 922 N N . ALA A 1 126 ? 18.922 14.078 0.449 1 96.56 126 ALA A N 1
ATOM 923 C CA . ALA A 1 126 ? 18.5 12.68 0.502 1 96.56 126 ALA A CA 1
ATOM 924 C C . ALA A 1 126 ? 17.297 12.5 1.437 1 96.56 126 ALA A C 1
ATOM 926 O O . ALA A 1 126 ? 16.359 11.766 1.12 1 96.56 126 ALA A O 1
ATOM 927 N N . LYS A 1 127 ? 17.328 13.109 2.561 1 96.81 127 LYS A N 1
ATOM 928 C CA . LYS A 1 127 ? 16.219 13.008 3.5 1 96.81 127 LYS A CA 1
ATOM 929 C C . LYS A 1 127 ? 14.961 13.664 2.93 1 96.81 127 LYS A C 1
ATOM 931 O O . LYS A 1 127 ? 13.859 13.133 3.08 1 96.81 127 LYS A O 1
ATOM 936 N N . ARG A 1 128 ? 15.125 14.844 2.256 1 98.56 128 ARG A N 1
ATOM 937 C CA . ARG A 1 128 ? 13.984 15.508 1.625 1 98.56 128 ARG A CA 1
ATOM 938 C C . ARG A 1 128 ? 13.406 14.641 0.511 1 98.56 128 ARG A C 1
ATOM 940 O O . ARG A 1 128 ? 12.188 14.633 0.3 1 98.56 128 ARG A O 1
ATOM 947 N N . ARG A 1 129 ? 14.266 13.953 -0.194 1 97.56 129 ARG A N 1
ATOM 948 C CA . ARG A 1 129 ? 13.812 12.992 -1.196 1 97.56 129 ARG A CA 1
ATOM 949 C C . ARG A 1 129 ? 12.977 11.883 -0.56 1 97.56 129 ARG A C 1
ATOM 951 O O . ARG A 1 129 ? 11.906 11.539 -1.062 1 97.56 129 ARG A O 1
ATOM 958 N N . ASP A 1 130 ? 13.461 11.344 0.546 1 96.25 130 ASP A N 1
ATOM 959 C CA . ASP A 1 130 ? 12.734 10.289 1.246 1 96.25 130 ASP A CA 1
ATOM 960 C C . ASP A 1 130 ? 11.367 10.773 1.705 1 96.25 130 ASP A C 1
ATOM 962 O O . ASP A 1 130 ? 10.367 10.055 1.578 1 96.25 130 ASP A O 1
ATOM 966 N N . PHE A 1 131 ? 11.297 11.961 2.205 1 97.88 131 PHE A N 1
ATOM 967 C CA . PHE A 1 131 ? 10.047 12.555 2.656 1 97.88 131 PHE A CA 1
ATOM 968 C C . PHE A 1 131 ? 9.07 12.711 1.497 1 97.88 131 PHE A C 1
ATOM 970 O O . PHE A 1 131 ? 7.891 12.359 1.619 1 97.88 131 PHE A O 1
ATOM 977 N N . ALA A 1 132 ? 9.586 13.203 0.315 1 98.56 132 ALA A N 1
ATOM 978 C CA . ALA A 1 132 ? 8.75 13.531 -0.836 1 98.56 132 ALA A CA 1
ATOM 979 C C . ALA A 1 132 ? 8.188 12.273 -1.487 1 98.56 132 ALA A C 1
ATOM 981 O O . ALA A 1 132 ? 7.203 12.336 -2.225 1 98.56 132 ALA A O 1
ATOM 982 N N . ASN A 1 133 ? 8.82 11.141 -1.231 1 97.75 133 ASN A N 1
ATOM 983 C CA . ASN A 1 133 ? 8.438 9.883 -1.874 1 97.75 133 ASN A CA 1
ATOM 984 C C . ASN A 1 133 ? 7.992 8.844 -0.851 1 97.75 133 ASN A C 1
ATOM 986 O O . ASN A 1 133 ? 8.023 7.645 -1.127 1 97.75 133 ASN A O 1
ATOM 990 N N . ASP A 1 134 ? 7.562 9.25 0.312 1 95.88 134 ASP A N 1
ATOM 991 C CA . ASP A 1 134 ? 7.246 8.352 1.423 1 95.88 134 ASP A CA 1
ATOM 992 C C . ASP A 1 134 ? 5.934 7.617 1.175 1 95.88 134 ASP A C 1
ATOM 994 O O . ASP A 1 134 ? 4.852 8.203 1.288 1 95.88 134 ASP A O 1
ATOM 998 N N . ILE A 1 135 ? 6.031 6.305 0.91 1 95 135 ILE A N 1
ATOM 999 C CA . ILE A 1 135 ? 4.832 5.504 0.674 1 95 135 ILE A CA 1
ATOM 1000 C C . ILE A 1 135 ? 4.598 4.562 1.854 1 95 135 ILE A C 1
ATOM 1002 O O . ILE A 1 135 ? 3.705 3.713 1.811 1 95 135 ILE A O 1
ATOM 1006 N N . THR A 1 136 ? 5.434 4.734 2.924 1 92.44 136 THR A N 1
ATOM 1007 C CA . THR A 1 136 ? 5.316 3.91 4.121 1 92.44 136 THR A CA 1
ATOM 1008 C C . THR A 1 136 ? 4.387 4.566 5.141 1 92.44 136 THR A C 1
ATOM 1010 O O . THR A 1 136 ? 3.645 3.883 5.848 1 92.44 136 THR A O 1
ATOM 1013 N N . ARG A 1 137 ? 4.473 5.82 5.242 1 93.62 137 ARG A N 1
ATOM 1014 C CA . ARG A 1 137 ? 3.582 6.617 6.078 1 93.62 137 ARG A CA 1
ATOM 1015 C C . ARG A 1 137 ? 2.428 7.184 5.258 1 93.62 137 ARG A C 1
ATOM 1017 O O . ARG A 1 137 ? 2.451 7.141 4.027 1 93.62 137 ARG A O 1
ATOM 1024 N N . PRO A 1 138 ? 1.405 7.676 6.016 1 96.69 138 PRO A N 1
ATOM 1025 C CA . PRO A 1 138 ? 0.284 8.242 5.266 1 96.69 138 PRO A CA 1
ATOM 1026 C C . PRO A 1 138 ? 0.573 9.656 4.754 1 96.69 138 PRO A C 1
ATOM 1028 O O . PRO A 1 138 ? -0.13 10.602 5.113 1 96.69 138 PRO A O 1
ATOM 1031 N N . GLN A 1 139 ? 1.52 9.711 3.822 1 97.94 139 GLN A N 1
ATOM 1032 C CA . GLN A 1 139 ? 2.041 10.961 3.295 1 97.94 139 GLN A CA 1
ATOM 1033 C C . GLN A 1 139 ? 1.467 11.258 1.912 1 97.94 139 GLN A C 1
ATOM 1035 O O . GLN A 1 139 ? 1.242 12.422 1.562 1 97.94 139 GLN A O 1
ATOM 1040 N N . LEU A 1 140 ? 1.271 10.281 1.142 1 98.06 140 LEU A N 1
ATOM 1041 C CA . LEU A 1 140 ? 0.831 10.484 -0.234 1 98.06 140 LEU A CA 1
ATOM 1042 C C . LEU A 1 140 ? -0.572 9.922 -0.443 1 98.06 140 LEU A C 1
ATOM 1044 O O . LEU A 1 140 ? -0.851 8.781 -0.074 1 98.06 140 LEU A O 1
ATOM 1048 N N . TRP A 1 141 ? -1.443 10.781 -1.015 1 98.19 141 TRP A N 1
ATOM 1049 C CA . TRP A 1 141 ? -2.857 10.461 -1.173 1 98.19 141 TRP A CA 1
ATOM 1050 C C . TRP A 1 141 ? -3.348 10.836 -2.568 1 98.19 141 TRP A C 1
ATOM 1052 O O . TRP A 1 141 ? -3.07 11.93 -3.061 1 98.19 141 TRP A O 1
ATOM 1062 N N . ALA A 1 142 ? -4.051 9.938 -3.188 1 98.12 142 ALA A N 1
ATOM 1063 C CA . ALA A 1 142 ? -4.77 10.273 -4.414 1 98.12 142 ALA A CA 1
ATOM 1064 C C . ALA A 1 142 ? -6.051 11.047 -4.105 1 98.12 142 ALA A C 1
ATOM 1066 O O . ALA A 1 142 ? -6.926 10.547 -3.395 1 98.12 142 ALA A O 1
ATOM 1067 N N . VAL A 1 143 ? -6.16 12.273 -4.652 1 98.62 143 VAL A N 1
ATOM 1068 C CA . VAL A 1 143 ? -7.305 13.125 -4.344 1 98.62 143 VAL A CA 1
ATOM 1069 C C . VAL A 1 143 ? -7.703 13.922 -5.582 1 98.62 143 VAL A C 1
ATOM 1071 O O . VAL A 1 143 ? -6.961 13.961 -6.57 1 98.62 143 VAL A O 1
ATOM 1074 N N . THR A 1 144 ? -8.891 14.516 -5.465 1 98.69 144 THR A N 1
ATOM 1075 C CA . THR A 1 144 ? -9.344 15.414 -6.527 1 98.69 144 THR A CA 1
ATOM 1076 C C . THR A 1 144 ? -8.328 16.531 -6.77 1 98.69 144 THR A C 1
ATOM 1078 O O . THR A 1 144 ? -7.887 17.188 -5.828 1 98.69 144 THR A O 1
ATOM 1081 N N . ASP A 1 145 ? -7.977 16.75 -8.102 1 98.38 145 ASP A N 1
ATOM 1082 C CA . ASP A 1 145 ? -6.926 17.703 -8.445 1 98.38 145 ASP A CA 1
ATOM 1083 C C . ASP A 1 145 ? -7.289 19.109 -7.965 1 98.38 145 ASP A C 1
ATOM 1085 O O . ASP A 1 145 ? -6.48 19.766 -7.32 1 98.38 145 ASP A O 1
ATOM 1089 N N . ASN A 1 146 ? -8.555 19.547 -8.133 1 98 146 ASN A N 1
ATOM 1090 C CA . ASN A 1 146 ? -8.977 20.891 -7.746 1 98 146 ASN A CA 1
ATOM 1091 C C . ASN A 1 146 ? -8.93 21.078 -6.234 1 98 146 ASN A C 1
ATOM 1093 O O . ASN A 1 146 ? -8.609 22.172 -5.75 1 98 146 ASN A O 1
ATOM 1097 N N . VAL A 1 147 ? -9.242 20.078 -5.543 1 98.69 147 VAL A N 1
ATOM 1098 C CA . VAL A 1 147 ? -9.227 20.172 -4.086 1 98.69 147 VAL A CA 1
ATOM 1099 C C . VAL A 1 147 ? -7.785 20.25 -3.59 1 98.69 147 VAL A C 1
ATOM 1101 O O . VAL A 1 147 ? -7.484 20.984 -2.652 1 98.69 147 VAL A O 1
ATOM 1104 N N . ASN A 1 148 ? -6.914 19.5 -4.172 1 98.69 148 ASN A N 1
ATOM 1105 C CA . ASN A 1 148 ? -5.492 19.578 -3.854 1 98.69 148 ASN A CA 1
ATOM 1106 C C . ASN A 1 148 ? -4.938 20.969 -4.129 1 98.69 148 ASN A C 1
ATOM 1108 O O . ASN A 1 148 ? -4.129 21.484 -3.355 1 98.69 148 ASN A O 1
ATOM 1112 N N . GLN A 1 149 ? -5.336 21.516 -5.242 1 98.12 149 GLN A N 1
ATOM 1113 C CA . GLN A 1 149 ? -4.902 22.875 -5.594 1 98.12 149 GLN A CA 1
ATOM 1114 C C . GLN A 1 149 ? -5.418 23.891 -4.586 1 98.12 149 GLN A C 1
ATOM 1116 O O . GLN A 1 149 ? -4.719 24.859 -4.258 1 98.12 149 GLN A O 1
ATOM 1121 N N . ALA A 1 150 ? -6.578 23.688 -4.105 1 98.62 150 ALA A N 1
ATOM 1122 C CA . ALA A 1 150 ? -7.141 24.578 -3.084 1 98.62 150 ALA A CA 1
ATOM 1123 C C . ALA A 1 150 ? -6.363 24.453 -1.774 1 98.62 150 ALA A C 1
ATOM 1125 O O . ALA A 1 150 ? -6.199 25.453 -1.057 1 98.62 150 ALA A O 1
ATOM 1126 N N . LYS A 1 151 ? -5.945 23.297 -1.449 1 98.69 151 LYS A N 1
ATOM 1127 C CA . LYS A 1 151 ? -5.117 23.094 -0.264 1 98.69 151 LYS A CA 1
ATOM 1128 C C . LYS A 1 151 ? -3.775 23.797 -0.393 1 98.69 151 LYS A C 1
ATOM 1130 O O . LYS A 1 151 ? -3.363 24.531 0.514 1 98.69 151 LYS A O 1
ATOM 1135 N N . GLY A 1 152 ? -3.119 23.609 -1.463 1 98.06 152 GLY A N 1
ATOM 1136 C CA . GLY A 1 152 ? -1.779 24.141 -1.634 1 98.06 152 GLY A CA 1
ATOM 1137 C C . GLY A 1 152 ? -0.812 23.688 -0.557 1 98.06 152 GLY A C 1
ATOM 1138 O O . GLY A 1 152 ? -0.688 22.5 -0.291 1 98.06 152 GLY A O 1
ATOM 1139 N N . SER A 1 153 ? -0.168 24.656 0.053 1 98.38 153 SER A N 1
ATOM 1140 C CA . SER A 1 153 ? 0.811 24.328 1.087 1 98.38 153 SER A CA 1
ATOM 1141 C C . SER A 1 153 ? 0.242 24.562 2.48 1 98.38 153 SER A C 1
ATOM 1143 O O . SER A 1 153 ? 0.986 24.609 3.463 1 98.38 153 SER A O 1
ATOM 1145 N N . ALA A 1 154 ? -1.067 24.672 2.572 1 98.5 154 ALA A N 1
ATOM 1146 C CA . ALA A 1 154 ? -1.72 25.094 3.811 1 98.5 154 ALA A CA 1
ATOM 1147 C C . ALA A 1 154 ? -1.618 24 4.879 1 98.5 154 ALA A C 1
ATOM 1149 O O . ALA A 1 154 ? -1.619 22.812 4.562 1 98.5 154 ALA A O 1
ATOM 1150 N N . SER A 1 155 ? -1.525 24.453 6.121 1 98.62 155 SER A N 1
ATOM 1151 C CA . SER A 1 155 ? -1.689 23.562 7.266 1 98.62 155 SER A CA 1
ATOM 1152 C C . SER A 1 155 ? -3.16 23.422 7.641 1 98.62 155 SER A C 1
ATOM 1154 O O . SER A 1 155 ? -4.012 24.156 7.145 1 98.62 155 SER A O 1
ATOM 1156 N N . PRO A 1 156 ? -3.375 22.484 8.586 1 98.75 156 PRO A N 1
ATOM 1157 C CA . PRO A 1 156 ? -4.75 22.312 9.055 1 98.75 156 PRO A CA 1
ATOM 1158 C C . PRO A 1 156 ? -5.293 23.562 9.75 1 98.75 156 PRO A C 1
ATOM 1160 O O . PRO A 1 156 ? -6.504 23.688 9.953 1 98.75 156 PRO A O 1
ATOM 1163 N N . ALA A 1 157 ? -4.438 24.484 10.094 1 98.62 157 ALA A N 1
ATOM 1164 C CA . ALA A 1 157 ? -4.887 25.734 10.695 1 98.62 157 ALA A CA 1
ATOM 1165 C C . ALA A 1 157 ? -5.652 26.578 9.68 1 98.62 157 ALA A C 1
ATOM 1167 O O . ALA A 1 157 ? -6.535 27.359 10.055 1 98.62 157 ALA A O 1
ATOM 1168 N N . THR A 1 158 ? -5.324 26.422 8.398 1 98.44 158 THR A N 1
ATOM 1169 C CA . THR A 1 158 ? -5.859 27.375 7.438 1 98.44 158 THR A CA 1
ATOM 1170 C C . THR A 1 158 ? -6.629 26.656 6.332 1 98.44 158 THR A C 1
ATOM 1172 O O . THR A 1 158 ? -7.293 27.297 5.512 1 98.44 158 THR A O 1
ATOM 1175 N N . TRP A 1 159 ? -6.547 25.375 6.27 1 98.75 159 TRP A N 1
ATOM 1176 C CA . TRP A 1 159 ? -7.297 24.594 5.281 1 98.75 159 TRP A CA 1
ATOM 1177 C C . TRP A 1 159 ? -7.68 23.234 5.832 1 98.75 159 TRP A C 1
ATOM 1179 O O . TRP A 1 159 ? -6.875 22.578 6.508 1 98.75 159 TRP A O 1
ATOM 1189 N N . LYS A 1 160 ? -8.867 22.781 5.527 1 98.69 160 LYS A N 1
ATOM 1190 C CA . LYS A 1 160 ? -9.375 21.438 5.824 1 98.69 160 LYS A CA 1
ATOM 1191 C C . LYS A 1 160 ? -10.117 20.859 4.621 1 98.69 160 LYS A C 1
ATOM 1193 O O . LYS A 1 160 ? -10.703 21.594 3.828 1 98.69 160 LYS A O 1
ATOM 1198 N N . PRO A 1 161 ? -10.102 19.516 4.531 1 98.69 161 PRO A N 1
ATOM 1199 C CA . PRO A 1 161 ? -10.875 18.938 3.432 1 98.69 161 PRO A CA 1
ATOM 1200 C C . PRO A 1 161 ? -12.367 19.219 3.543 1 98.69 161 PRO A C 1
ATOM 1202 O O . PRO A 1 161 ? -12.906 19.297 4.652 1 98.69 161 PRO A O 1
ATOM 1205 N N . PRO A 1 162 ? -13.008 19.297 2.371 1 98.69 162 PRO A N 1
ATOM 1206 C CA . PRO A 1 162 ? -14.453 19.562 2.369 1 98.69 162 PRO A CA 1
ATOM 1207 C C . PRO A 1 162 ? -15.25 18.5 3.127 1 98.69 162 PRO A C 1
ATOM 1209 O O . PRO A 1 162 ? -16.266 18.812 3.754 1 98.69 162 PRO A O 1
ATOM 1212 N N . LEU A 1 163 ? -14.867 17.312 3.158 1 98.12 163 LEU A N 1
ATOM 1213 C CA . LEU A 1 163 ? -15.609 16.234 3.797 1 98.12 163 LEU A CA 1
ATOM 1214 C C . LEU A 1 163 ? -15.219 16.094 5.266 1 98.12 163 LEU A C 1
ATOM 1216 O O . LEU A 1 163 ? -14.148 15.57 5.578 1 98.12 163 LEU A O 1
ATOM 1220 N N . THR A 1 164 ? -16.125 16.359 6.164 1 97.75 164 THR A N 1
ATOM 1221 C CA . THR A 1 164 ? -15.859 16.344 7.598 1 97.75 164 THR A CA 1
ATOM 1222 C C . THR A 1 164 ? -15.609 14.93 8.094 1 97.75 164 THR A C 1
ATOM 1224 O O . THR A 1 164 ? -14.875 14.719 9.062 1 97.75 164 THR A O 1
ATOM 1227 N N . SER A 1 165 ? -16.188 13.953 7.375 1 97.12 165 SER A N 1
ATOM 1228 C CA . SER A 1 165 ? -16.016 12.562 7.789 1 97.12 165 SER A CA 1
ATOM 1229 C C . SER A 1 165 ? -14.578 12.109 7.625 1 97.12 165 SER A C 1
ATOM 1231 O O . SER A 1 165 ? -14.188 11.062 8.148 1 97.12 165 SER A O 1
ATOM 1233 N N . PHE A 1 166 ? -13.766 12.969 6.922 1 98.19 166 PHE A N 1
ATOM 1234 C CA . PHE A 1 166 ? -12.375 12.602 6.707 1 98.19 166 PHE A CA 1
ATOM 1235 C C . PHE A 1 166 ? -11.469 13.312 7.707 1 98.19 166 PHE A C 1
ATOM 1237 O O . PHE A 1 166 ? -10.258 13.086 7.727 1 98.19 166 PHE A O 1
ATOM 1244 N N . TYR A 1 167 ? -11.992 14.141 8.625 1 98.75 167 TYR A N 1
ATOM 1245 C CA . TYR A 1 167 ? -11.188 14.969 9.523 1 98.75 167 TYR A CA 1
ATOM 1246 C C . TYR A 1 167 ? -10.344 14.102 10.445 1 98.75 167 TYR A C 1
ATOM 1248 O O . TYR A 1 167 ? -9.156 14.383 10.656 1 98.75 167 TYR A O 1
ATOM 1256 N N . CYS A 1 168 ? -10.961 13.109 10.945 1 98.56 168 CYS A N 1
ATOM 1257 C CA . CYS A 1 168 ? -10.227 12.227 11.844 1 98.56 168 CYS A CA 1
ATOM 1258 C C . CYS A 1 168 ? -9.031 11.602 11.133 1 98.56 168 CYS A C 1
ATOM 1260 O O . CYS A 1 168 ? -7.902 11.688 11.617 1 98.56 168 CYS A O 1
ATOM 1262 N N . THR A 1 169 ? -9.258 10.969 9.984 1 97.94 169 THR A N 1
ATOM 1263 C CA . THR A 1 169 ? -8.195 10.32 9.211 1 97.94 169 THR A CA 1
ATOM 1264 C C . THR A 1 169 ? -7.148 11.336 8.773 1 97.94 169 THR A C 1
ATOM 1266 O O . THR A 1 169 ? -5.949 11.062 8.828 1 97.94 169 THR A O 1
ATOM 1269 N N . TYR A 1 170 ? -7.594 12.547 8.367 1 98.75 170 TYR A N 1
ATOM 1270 C CA . TYR A 1 170 ? -6.688 13.609 7.949 1 98.75 170 TYR A CA 1
ATOM 1271 C C . TYR A 1 170 ? -5.734 13.984 9.078 1 98.75 170 TYR A C 1
ATOM 1273 O O . TYR A 1 170 ? -4.516 14.023 8.875 1 98.75 170 TYR A O 1
ATOM 1281 N N . ALA A 1 171 ? -6.309 14.148 10.258 1 98.94 171 ALA A N 1
ATOM 1282 C CA . ALA A 1 171 ? -5.512 14.562 11.414 1 98.94 171 ALA A CA 1
ATOM 1283 C C . ALA A 1 171 ? -4.547 13.461 11.836 1 98.94 171 ALA A C 1
ATOM 1285 O O . ALA A 1 171 ? -3.367 13.719 12.086 1 98.94 171 ALA A O 1
ATOM 1286 N N . LYS A 1 172 ? -5.02 12.258 11.867 1 98.56 172 LYS A N 1
ATOM 1287 C CA . LYS A 1 172 ? -4.148 11.141 12.227 1 98.56 172 LYS A CA 1
ATOM 1288 C C . LYS A 1 172 ? -2.975 11.023 11.258 1 98.56 172 LYS A C 1
ATOM 1290 O O . LYS A 1 172 ? -1.836 10.805 11.68 1 98.56 172 LYS A O 1
ATOM 1295 N N . SER A 1 173 ? -3.26 11.188 10.016 1 98.44 173 SER A N 1
ATOM 1296 C CA . SER A 1 173 ? -2.236 11.07 8.984 1 98.44 173 SER A CA 1
ATOM 1297 C C . SER A 1 173 ? -1.214 12.195 9.086 1 98.44 173 SER A C 1
ATOM 1299 O O . SER A 1 173 ? -0.006 11.953 9.055 1 98.44 173 SER A O 1
ATOM 1301 N N . TRP A 1 174 ? -1.73 13.438 9.258 1 98.94 174 TRP A N 1
ATOM 1302 C CA . TRP A 1 174 ? -0.859 14.594 9.406 1 98.94 174 TRP A CA 1
ATOM 1303 C C . TRP A 1 174 ? 0.068 14.43 10.602 1 98.94 174 TRP A C 1
ATOM 1305 O O . TRP A 1 174 ? 1.279 14.641 10.492 1 98.94 174 TRP A O 1
ATOM 1315 N N . ILE A 1 175 ? -0.492 14.016 11.688 1 98.88 175 ILE A N 1
ATOM 1316 C CA . ILE A 1 175 ? 0.241 13.867 12.938 1 98.88 175 ILE A CA 1
ATOM 1317 C C . ILE A 1 175 ? 1.306 12.781 12.789 1 98.88 175 ILE A C 1
ATOM 1319 O O . ILE A 1 175 ? 2.449 12.969 13.219 1 98.88 175 ILE A O 1
ATOM 1323 N N . GLN A 1 176 ? 0.929 11.664 12.18 1 97.38 176 GLN A N 1
ATOM 1324 C CA . GLN A 1 176 ? 1.875 10.57 11.984 1 97.38 176 GLN A CA 1
ATOM 1325 C C . GLN A 1 176 ? 3.062 11.023 11.141 1 97.38 176 GLN A C 1
ATOM 1327 O O . GLN A 1 176 ? 4.211 10.703 11.453 1 97.38 176 GLN A O 1
ATOM 1332 N N . VAL A 1 177 ? 2.812 11.758 10.102 1 98 177 VAL A N 1
ATOM 1333 C CA . VAL A 1 177 ? 3.875 12.203 9.203 1 98 177 VAL A CA 1
ATOM 1334 C C . VAL A 1 177 ? 4.789 13.188 9.938 1 98 177 VAL A C 1
ATOM 1336 O O . VAL A 1 177 ? 6.012 13.031 9.93 1 98 177 VAL A O 1
ATOM 1339 N N . LYS A 1 178 ? 4.219 14.156 10.578 1 98.75 178 LYS A N 1
ATOM 1340 C CA . LYS A 1 178 ? 5.023 15.133 11.305 1 98.75 178 LYS A CA 1
ATOM 1341 C C . LYS A 1 178 ? 5.848 14.461 12.398 1 98.75 178 LYS A C 1
ATOM 1343 O O . LYS A 1 178 ? 7.012 14.812 12.609 1 98.75 178 LYS A O 1
ATOM 1348 N N . SER A 1 179 ? 5.207 13.57 13.094 1 97.38 179 SER A N 1
ATOM 1349 C CA . SER A 1 179 ? 5.891 12.906 14.203 1 97.38 179 SER A CA 1
ATOM 1350 C C . SER A 1 179 ? 7.066 12.07 13.703 1 97.38 179 SER A C 1
ATOM 1352 O O . SER A 1 179 ? 8.172 12.18 14.227 1 97.38 179 SER A O 1
ATOM 1354 N N . TYR A 1 180 ? 6.859 11.289 12.695 1 94.88 180 TYR A N 1
ATOM 1355 C CA . TYR A 1 180 ? 7.926 10.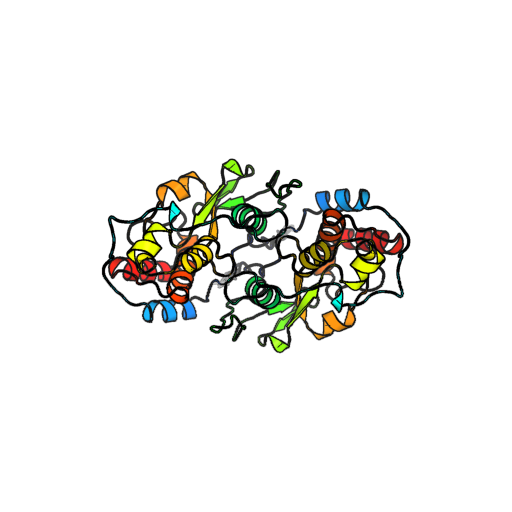43 12.203 1 94.88 180 TYR A CA 1
ATOM 1356 C C . TYR A 1 180 ? 9.109 11.258 11.711 1 94.88 180 TYR A C 1
ATOM 1358 O O . TYR A 1 180 ? 10.266 10.922 11.992 1 94.88 180 TYR A O 1
ATOM 1366 N N . TRP A 1 181 ? 8.789 12.32 11.031 1 96.88 181 TRP A N 1
ATOM 1367 C CA . TRP A 1 181 ? 9.844 13.102 10.391 1 96.88 181 TRP A CA 1
ATOM 1368 C C . TRP A 1 181 ? 10.352 14.203 11.328 1 96.88 181 TRP A C 1
ATOM 1370 O O . TRP A 1 181 ? 11.18 15.023 10.938 1 96.88 181 TRP A O 1
ATOM 1380 N N . GLN A 1 182 ? 9.797 14.25 12.523 1 97.31 182 GLN A N 1
ATOM 1381 C CA . GLN A 1 182 ? 10.227 15.172 13.57 1 97.31 182 GLN A CA 1
ATOM 1382 C C . GLN A 1 182 ? 10.125 16.625 13.109 1 97.31 182 GLN A C 1
ATOM 1384 O O . GLN A 1 182 ? 11.07 17.391 13.266 1 97.31 182 GLN A O 1
ATOM 1389 N N . LEU A 1 183 ? 9.023 16.922 12.484 1 98.81 183 LEU A N 1
ATOM 1390 C CA . LEU A 1 183 ? 8.703 18.297 12.086 1 98.81 183 LEU A CA 1
ATOM 1391 C C . LEU A 1 183 ? 7.906 19 13.18 1 98.81 183 LEU A C 1
ATOM 1393 O O . LEU A 1 183 ? 7.148 18.359 13.914 1 98.81 183 LEU A O 1
ATOM 1397 N N . THR A 1 184 ? 8.078 20.297 13.289 1 98.88 184 THR A N 1
ATOM 1398 C CA . THR A 1 184 ? 7.344 21.062 14.289 1 98.88 184 THR A CA 1
ATOM 1399 C C . THR A 1 184 ? 5.949 21.422 13.789 1 98.88 184 THR A C 1
ATOM 1401 O O . THR A 1 184 ? 5.664 21.312 12.594 1 98.88 184 THR A O 1
ATOM 1404 N N . ILE A 1 185 ? 5.105 21.797 14.695 1 98.94 185 ILE A N 1
ATOM 1405 C CA . ILE A 1 185 ? 3.809 22.375 14.359 1 98.94 185 ILE A CA 1
ATOM 1406 C C . ILE A 1 185 ? 3.656 23.734 15.055 1 98.94 185 ILE A C 1
ATOM 1408 O O . ILE A 1 185 ? 4.336 24.016 16.047 1 98.94 185 ILE A O 1
ATOM 1412 N N . THR A 1 186 ? 2.789 24.625 14.547 1 98.88 186 THR A N 1
ATOM 1413 C CA . THR A 1 186 ? 2.436 25.859 15.234 1 98.88 186 THR A CA 1
ATOM 1414 C C . THR A 1 186 ? 1.328 25.609 16.25 1 98.88 186 THR A C 1
ATOM 1416 O O . THR A 1 186 ? 0.669 24.578 16.219 1 98.88 186 THR A O 1
ATOM 1419 N N . SER A 1 187 ? 1.174 26.625 17.109 1 98.75 187 SER A N 1
ATOM 1420 C CA . SER A 1 187 ? 0.088 26.531 18.078 1 98.75 187 SER A CA 1
ATOM 1421 C C . SER A 1 187 ? -1.265 26.406 17.391 1 98.75 187 SER A C 1
ATOM 1423 O O . SER A 1 187 ? -2.123 25.641 17.828 1 98.75 187 SER A O 1
ATOM 1425 N N . ALA A 1 188 ? -1.469 27.156 16.297 1 98.75 188 ALA A N 1
ATOM 1426 C CA . ALA A 1 188 ? -2.725 27.125 15.555 1 98.75 188 ALA A CA 1
ATOM 1427 C C . ALA A 1 188 ? -2.934 25.766 14.898 1 98.75 188 ALA A C 1
ATOM 1429 O O . ALA A 1 188 ? -4.055 25.25 14.859 1 98.75 188 ALA A O 1
ATOM 1430 N N . GLU A 1 189 ? -1.887 25.266 14.367 1 98.88 189 GLU A N 1
ATOM 1431 C CA . GLU A 1 189 ? -1.931 23.953 13.758 1 98.88 189 GLU A CA 1
ATOM 1432 C C . GLU A 1 189 ? -2.295 22.875 14.789 1 98.88 189 GLU A C 1
ATOM 1434 O O . GLU A 1 189 ? -3.115 22 14.516 1 98.88 189 GLU A O 1
ATOM 1439 N N . LYS A 1 190 ? -1.695 22.906 15.945 1 98.88 190 LYS A N 1
ATOM 1440 C CA . LYS A 1 190 ? -1.992 21.953 17 1 98.88 190 LYS A CA 1
ATOM 1441 C C .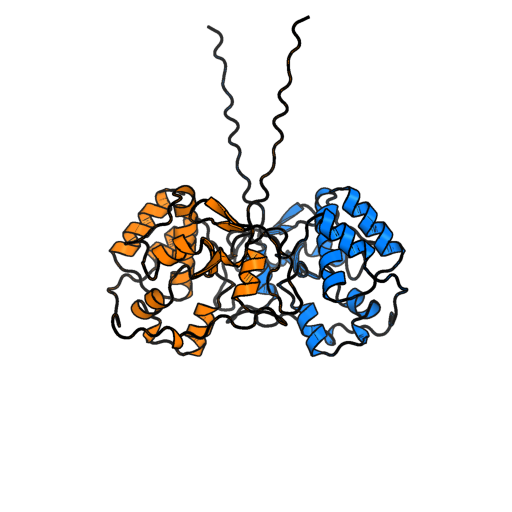 LYS A 1 190 ? -3.463 22.016 17.406 1 98.88 190 LYS A C 1
ATOM 1443 O O . LYS A 1 190 ? -4.105 20.984 17.609 1 98.88 190 LYS A O 1
ATOM 1448 N N . THR A 1 191 ? -3.961 23.203 17.578 1 98.81 191 THR A N 1
ATOM 1449 C CA . THR A 1 191 ? -5.363 23.391 17.938 1 98.81 191 THR A CA 1
ATOM 1450 C C . THR A 1 191 ? -6.27 22.797 16.859 1 98.81 191 THR A C 1
ATOM 1452 O O . THR A 1 191 ? -7.227 22.078 17.172 1 98.81 191 THR A O 1
ATOM 1455 N N . ALA A 1 192 ? -5.957 23.062 15.586 1 98.88 192 ALA A N 1
ATOM 1456 C CA . ALA A 1 192 ? -6.766 22.547 14.484 1 98.88 192 ALA A CA 1
ATOM 1457 C C . ALA A 1 192 ? -6.758 21.016 14.469 1 98.88 192 ALA A C 1
ATOM 1459 O O . ALA A 1 192 ? -7.801 20.391 14.266 1 98.88 192 ALA A O 1
ATOM 1460 N N . LEU A 1 193 ? -5.613 20.453 14.68 1 98.94 193 LEU A N 1
ATOM 1461 C CA . LEU A 1 193 ? -5.488 19 14.688 1 98.94 193 LEU A CA 1
ATOM 1462 C C . LEU A 1 193 ? -6.262 18.406 15.859 1 98.94 193 LEU A C 1
ATOM 1464 O O . LEU A 1 193 ? -6.941 17.375 15.695 1 98.94 193 LEU A O 1
ATOM 1468 N N . SER A 1 194 ? -6.129 19.047 17.016 1 98.81 194 SER A N 1
ATOM 1469 C CA . SER A 1 194 ? -6.887 18.578 18.172 1 98.81 194 SER A CA 1
ATOM 1470 C C . SER A 1 194 ? -8.383 18.609 17.906 1 98.81 194 SER A C 1
ATOM 1472 O O . SER A 1 194 ? -9.094 17.656 18.234 1 98.81 194 SER A O 1
ATOM 1474 N N . ASP A 1 195 ? -8.844 19.641 17.328 1 98.81 195 ASP A N 1
ATOM 1475 C CA . ASP A 1 195 ? -10.258 19.766 17 1 98.81 195 ASP A CA 1
ATOM 1476 C C . ASP A 1 195 ? -10.688 18.703 15.992 1 98.81 195 ASP A C 1
ATOM 1478 O O . ASP A 1 195 ? -11.773 18.141 16.109 1 98.81 195 ASP A O 1
ATOM 1482 N N . MET A 1 196 ? -9.867 18.484 15.039 1 98.88 196 MET A N 1
ATOM 1483 C CA . MET A 1 196 ? -10.188 17.5 14.016 1 98.88 196 MET A CA 1
ATOM 1484 C C . MET A 1 196 ? -10.25 16.094 14.609 1 98.88 196 MET A C 1
ATOM 1486 O O . MET A 1 196 ? -11.07 15.273 14.195 1 98.88 196 MET A O 1
ATOM 1490 N N . LEU A 1 197 ? -9.398 15.82 15.555 1 98.81 197 LEU A N 1
ATOM 1491 C CA . LEU A 1 197 ? -9.422 14.516 16.203 1 98.81 197 LEU A CA 1
ATOM 1492 C C . LEU A 1 197 ? -10.719 14.305 16.969 1 98.81 197 LEU A C 1
ATOM 1494 O O . LEU A 1 197 ? -11.102 13.172 17.266 1 98.81 197 LEU A O 1
ATOM 1498 N N . ASN A 1 198 ? -11.453 15.352 17.297 1 98.5 198 ASN A N 1
ATOM 1499 C CA . ASN A 1 198 ? -12.742 15.242 17.984 1 98.5 198 ASN A CA 1
ATOM 1500 C C . ASN A 1 198 ? -13.812 14.648 17.078 1 98.5 198 ASN A C 1
ATOM 1502 O O . ASN A 1 198 ? -14.891 14.273 17.547 1 98.5 198 ASN A O 1
ATOM 1506 N N . TYR A 1 199 ? -13.5 14.555 15.82 1 97.94 199 TYR A N 1
ATOM 1507 C CA . TYR A 1 199 ? -14.445 13.969 14.883 1 97.94 199 TYR A CA 1
ATOM 1508 C C . TYR A 1 199 ? -14.219 12.461 14.75 1 97.94 199 TYR A C 1
ATOM 1510 O O . TYR A 1 199 ? -14.797 11.812 13.875 1 97.94 199 TYR A O 1
ATOM 1518 N N . CYS A 1 200 ? -13.297 12.016 15.539 1 96.81 200 CYS A N 1
ATOM 1519 C CA . CYS A 1 200 ? -13.047 10.578 15.5 1 96.81 200 CYS A CA 1
ATOM 1520 C C . CYS A 1 200 ? -14.117 9.82 16.266 1 96.81 200 CYS A C 1
ATOM 1522 O O . CYS A 1 200 ? -14.578 10.273 17.328 1 96.81 200 CYS A O 1
ATOM 1524 N N . MET B 1 1 ? -49.031 -0.349 27.266 1 27.55 1 MET B N 1
ATOM 1525 C CA . MET B 1 1 ? -48.031 0.422 26.531 1 27.55 1 MET B CA 1
ATOM 1526 C C . MET B 1 1 ? -46.844 -0.468 26.094 1 27.55 1 MET B C 1
ATOM 1528 O O . MET B 1 1 ? -46.125 -1.005 26.938 1 27.55 1 MET B O 1
ATOM 1532 N N . LYS B 1 2 ? -47.031 -1.296 24.922 1 41.62 2 LYS B N 1
ATOM 1533 C CA . LYS B 1 2 ? -46.062 -2.189 24.297 1 41.62 2 LYS B CA 1
ATOM 1534 C C . LYS B 1 2 ? -44.781 -1.438 23.891 1 41.62 2 LYS B C 1
ATOM 1536 O O . LYS B 1 2 ? -44.875 -0.432 23.188 1 41.62 2 LYS B O 1
ATOM 1541 N N . PHE B 1 3 ? -43.719 -1.468 24.75 1 37 3 PHE B N 1
ATOM 1542 C CA . PHE B 1 3 ? -42.375 -0.913 24.5 1 37 3 PHE B CA 1
ATOM 1543 C C . PHE B 1 3 ? -41.75 -1.549 23.266 1 37 3 PHE B C 1
ATOM 1545 O O . PHE B 1 3 ? -41.594 -2.768 23.203 1 37 3 PHE B O 1
ATOM 1552 N N . SER B 1 4 ? -41.906 -0.917 22.109 1 42.19 4 SER B N 1
ATOM 1553 C CA . SER B 1 4 ? -41.188 -1.343 20.906 1 42.19 4 SER B CA 1
ATOM 1554 C C . SER B 1 4 ? -39.688 -1.111 21.031 1 42.19 4 SER B C 1
ATOM 1556 O O . SER B 1 4 ? -39.25 0.014 21.266 1 42.19 4 SER B O 1
ATOM 1558 N N . LEU B 1 5 ? -38.875 -2.094 21.328 1 42.34 5 LEU B N 1
ATOM 1559 C CA . LEU B 1 5 ? -37.406 -2.092 21.359 1 42.34 5 LEU B CA 1
ATOM 1560 C C . LEU B 1 5 ? -36.844 -1.876 19.969 1 42.34 5 LEU B C 1
ATOM 1562 O O . LEU B 1 5 ? -37.062 -2.689 19.062 1 42.34 5 LEU B O 1
ATOM 1566 N N . ALA B 1 6 ? -36.5 -0.603 19.625 1 42.81 6 ALA B N 1
ATOM 1567 C CA . ALA B 1 6 ? -35.812 -0.273 18.391 1 42.81 6 ALA B CA 1
ATOM 1568 C C . ALA B 1 6 ? -34.375 -0.838 18.391 1 42.81 6 ALA B C 1
ATOM 1570 O O . ALA B 1 6 ? -33.562 -0.492 19.25 1 42.81 6 ALA B O 1
ATOM 1571 N N . LEU B 1 7 ? -34.125 -2.014 17.766 1 39.12 7 LEU B N 1
ATOM 1572 C CA . LEU B 1 7 ? -32.781 -2.564 17.578 1 39.12 7 LEU B CA 1
ATOM 1573 C C . LEU B 1 7 ? -31.969 -1.693 16.625 1 39.12 7 LEU B C 1
ATOM 1575 O O . LEU B 1 7 ? -32.312 -1.547 15.453 1 39.12 7 LEU B O 1
ATOM 1579 N N . LEU B 1 8 ? -31.25 -0.749 17.141 1 34.88 8 LEU B N 1
ATOM 1580 C CA . LEU B 1 8 ? -30.297 0.008 16.328 1 34.88 8 LEU B CA 1
ATOM 1581 C C . LEU B 1 8 ? -29.172 -0.893 15.836 1 34.88 8 LEU B C 1
ATOM 1583 O O . LEU B 1 8 ? -28.422 -1.446 16.641 1 34.88 8 LEU B O 1
ATOM 1587 N N . VAL B 1 9 ? -29.266 -1.377 14.625 1 37.28 9 VAL B N 1
ATOM 1588 C CA . VAL B 1 9 ? -28.172 -2.076 13.953 1 37.28 9 VAL B CA 1
ATOM 1589 C C . VAL B 1 9 ? -27.031 -1.108 13.688 1 37.28 9 VAL B C 1
ATOM 1591 O O . VAL B 1 9 ? -27.188 -0.121 12.969 1 37.28 9 VAL B O 1
ATOM 1594 N N . SER B 1 10 ? -26.047 -1.006 14.562 1 33.81 10 SER B N 1
ATOM 1595 C CA . SER B 1 10 ? -24.797 -0.286 14.312 1 33.81 10 SER B CA 1
ATOM 1596 C C . SER B 1 10 ? -24.109 -0.805 13.062 1 33.81 10 SER B C 1
ATOM 1598 O O . SER B 1 10 ? -23.797 -1.995 12.961 1 33.81 10 SER B O 1
ATOM 1600 N N . ALA B 1 11 ? -24.25 -0.189 11.977 1 33.09 11 ALA B N 1
ATOM 1601 C CA . ALA B 1 11 ? -23.453 -0.476 10.789 1 33.09 11 ALA B CA 1
ATOM 1602 C C . ALA B 1 11 ? -21.969 -0.322 11.086 1 33.09 11 ALA B C 1
ATOM 1604 O O . ALA B 1 11 ? -21.453 0.799 11.18 1 33.09 11 ALA B O 1
ATOM 1605 N N . SER B 1 12 ? -21.375 -1.186 11.914 1 33.75 12 SER B N 1
ATOM 1606 C CA . SER B 1 12 ? -19.906 -1.183 11.969 1 33.75 12 SER B CA 1
ATOM 1607 C C . SER B 1 12 ? -19.297 -1.276 10.578 1 33.75 12 SER B C 1
ATOM 1609 O O . SER B 1 12 ? -19.359 -2.33 9.938 1 33.75 12 SER B O 1
ATOM 1611 N N . GLY B 1 13 ? -19.359 -0.299 9.836 1 32.44 13 GLY B N 1
ATOM 1612 C CA . GLY B 1 13 ? -18.578 -0.348 8.609 1 32.44 13 GLY B CA 1
ATOM 1613 C C . GLY B 1 13 ? -17.203 -0.969 8.789 1 32.44 13 GLY B C 1
ATOM 1614 O O . GLY B 1 13 ? -16.359 -0.424 9.508 1 32.44 13 GLY B O 1
ATOM 1615 N N . ALA B 1 14 ? -17.141 -2.217 8.844 1 36.75 14 ALA B N 1
ATOM 1616 C CA . ALA B 1 14 ? -15.867 -2.922 8.922 1 36.75 14 ALA B CA 1
ATOM 1617 C C . ALA B 1 14 ? -14.828 -2.279 8 1 36.75 14 ALA B C 1
ATOM 1619 O O . ALA B 1 14 ? -15.039 -2.172 6.793 1 36.75 14 ALA B O 1
ATOM 1620 N N . LEU B 1 15 ? -14.055 -1.295 8.453 1 42.28 15 LEU B N 1
ATOM 1621 C CA . LEU B 1 15 ? -12.883 -0.836 7.711 1 42.28 15 LEU B CA 1
ATOM 1622 C C . LEU B 1 15 ? -12.156 -2.01 7.066 1 42.28 15 LEU B C 1
ATOM 1624 O O . LEU B 1 15 ? -11.844 -2.996 7.734 1 42.28 15 LEU B O 1
ATOM 1628 N N . ALA B 1 16 ? -12.469 -2.312 5.848 1 46.69 16 ALA B N 1
ATOM 1629 C CA . ALA B 1 16 ? -11.789 -3.377 5.113 1 46.69 16 ALA B CA 1
ATOM 1630 C C . ALA B 1 16 ? -10.289 -3.375 5.406 1 46.69 16 ALA B C 1
ATOM 1632 O O . ALA B 1 16 ? -9.672 -2.312 5.484 1 46.69 16 ALA B O 1
ATOM 1633 N N . ALA B 1 17 ? -9.734 -4.52 5.828 1 55.91 17 ALA B N 1
ATOM 1634 C CA . ALA B 1 17 ? -8.305 -4.695 6.055 1 55.91 17 ALA B CA 1
ATOM 1635 C C . ALA B 1 17 ? -7.496 -4.246 4.84 1 55.91 17 ALA B C 1
ATOM 1637 O O . ALA B 1 17 ? -7.906 -4.457 3.699 1 55.91 17 ALA B O 1
ATOM 1638 N N . PRO B 1 18 ? -6.484 -3.479 5.043 1 65.19 18 PRO B N 1
ATOM 1639 C CA . PRO B 1 18 ? -5.625 -3.059 3.934 1 65.19 18 PRO B CA 1
ATOM 1640 C C . PRO B 1 18 ? -5.102 -4.234 3.115 1 65.19 18 PRO B C 1
ATOM 1642 O O . PRO B 1 18 ? -4.836 -5.309 3.666 1 65.19 18 PRO B O 1
ATOM 1645 N N . THR B 1 19 ? -5.285 -4.129 1.849 1 79.06 19 THR B N 1
ATOM 1646 C CA . THR B 1 19 ? -4.852 -5.16 0.914 1 79.06 19 THR B CA 1
ATOM 1647 C C . THR B 1 19 ? -3.859 -4.594 -0.097 1 79.06 19 THR B C 1
ATOM 1649 O O . THR B 1 19 ? -3.748 -3.375 -0.248 1 79.06 19 THR B O 1
ATOM 1652 N N . PRO B 1 20 ? -3.09 -5.516 -0.713 1 89.94 20 PRO B N 1
ATOM 1653 C CA . PRO B 1 20 ? -2.191 -5.051 -1.772 1 89.94 20 PRO B CA 1
ATOM 1654 C C . PRO B 1 20 ? -2.93 -4.352 -2.908 1 89.94 20 PRO B C 1
ATOM 1656 O O . PRO B 1 20 ? -4.094 -4.664 -3.18 1 89.94 20 PRO B O 1
ATOM 1659 N N . PRO B 1 21 ? -2.281 -3.387 -3.467 1 88.25 21 PRO B N 1
ATOM 1660 C CA . PRO B 1 21 ? -2.84 -2.77 -4.672 1 88.25 21 PRO B CA 1
ATOM 1661 C C . PRO B 1 21 ? -2.803 -3.699 -5.883 1 88.25 21 PRO B C 1
ATOM 1663 O O . PRO B 1 21 ? -2.176 -4.758 -5.832 1 88.25 21 PRO B O 1
ATOM 1666 N N . GLY B 1 22 ? -3.537 -3.34 -6.902 1 90.19 22 GLY B N 1
ATOM 1667 C CA . GLY B 1 22 ? -3.371 -3.955 -8.211 1 90.19 22 GLY B CA 1
ATOM 1668 C C . GLY B 1 22 ? -4.25 -5.176 -8.414 1 90.19 22 GLY B C 1
ATOM 1669 O O . GLY B 1 22 ? -4.047 -5.945 -9.352 1 90.19 22 GLY B O 1
ATOM 1670 N N . ILE B 1 23 ? -5.109 -5.398 -7.555 1 94.25 23 ILE B N 1
ATOM 1671 C CA . ILE B 1 23 ? -6.027 -6.516 -7.742 1 94.25 23 ILE B CA 1
ATOM 1672 C C . ILE B 1 23 ? -7.043 -6.176 -8.828 1 94.25 23 ILE B C 1
ATOM 1674 O O . ILE B 1 23 ? -7.77 -5.188 -8.719 1 94.25 23 ILE B O 1
ATOM 1678 N N . PRO B 1 24 ? -7.145 -6.992 -9.891 1 95.56 24 PRO B N 1
ATOM 1679 C CA . PRO B 1 24 ? -8.078 -6.688 -10.984 1 95.56 24 PRO B CA 1
ATOM 1680 C C . PRO B 1 24 ? -9.523 -7.035 -10.633 1 95.56 24 PRO B C 1
ATOM 1682 O O . PRO B 1 24 ? -9.773 -7.762 -9.672 1 95.56 24 PRO B O 1
ATOM 1685 N N . SER B 1 25 ? -10.406 -6.488 -11.445 1 95.62 25 SER B N 1
ATOM 1686 C CA . SER B 1 25 ? -11.789 -6.949 -11.367 1 95.62 25 SER B CA 1
ATOM 1687 C C . SER B 1 25 ? -11.906 -8.406 -11.789 1 95.62 25 SER B C 1
ATOM 1689 O O . SER B 1 25 ? -10.992 -8.961 -12.406 1 95.62 25 SER B O 1
ATOM 1691 N N . GLU B 1 26 ? -13.031 -8.969 -11.438 1 97.38 26 GLU B N 1
ATOM 1692 C CA . GLU B 1 26 ? -13.273 -10.344 -11.867 1 97.38 26 GLU B CA 1
ATOM 1693 C C . GLU B 1 26 ? -13.234 -10.469 -13.383 1 97.38 26 GLU B C 1
ATOM 1695 O O . GLU B 1 26 ? -12.617 -11.391 -13.922 1 97.38 26 GLU B O 1
ATOM 1700 N N . THR B 1 27 ? -13.93 -9.586 -14.023 1 97.5 27 THR B N 1
ATOM 1701 C CA . THR B 1 27 ? -13.992 -9.625 -15.477 1 97.5 27 THR B CA 1
ATOM 1702 C C . THR B 1 27 ? -12.594 -9.5 -16.078 1 97.5 27 THR B C 1
ATOM 1704 O O . THR B 1 27 ? -12.242 -10.25 -17 1 97.5 27 THR B O 1
ATOM 1707 N N . THR B 1 28 ? -11.828 -8.586 -15.547 1 96.5 28 THR B N 1
ATOM 1708 C CA . THR B 1 28 ? -10.461 -8.406 -16.031 1 96.5 28 THR B CA 1
ATOM 1709 C C . THR B 1 28 ? -9.617 -9.648 -15.75 1 96.5 28 THR B C 1
ATOM 1711 O O . THR B 1 28 ? -8.828 -10.078 -16.594 1 96.5 28 THR B O 1
ATOM 1714 N N . ALA B 1 29 ? -9.789 -10.219 -14.562 1 98.38 29 ALA B N 1
ATOM 1715 C CA . ALA B 1 29 ? -9.039 -11.414 -14.203 1 98.38 29 ALA B CA 1
ATOM 1716 C C . ALA B 1 29 ? -9.344 -12.562 -15.156 1 98.38 29 ALA B C 1
ATOM 1718 O O . ALA B 1 29 ? -8.438 -13.297 -15.57 1 98.38 29 ALA B O 1
ATOM 1719 N N . ARG B 1 30 ? -10.602 -12.719 -15.508 1 98.69 30 ARG B N 1
ATOM 1720 C CA . ARG B 1 30 ? -10.984 -13.773 -16.438 1 98.69 30 ARG B CA 1
ATOM 1721 C C . ARG B 1 30 ? -10.375 -13.547 -17.812 1 98.69 30 ARG B C 1
ATOM 1723 O O . ARG B 1 30 ? -9.945 -14.5 -18.469 1 98.69 30 ARG B O 1
ATOM 1730 N N . SER B 1 31 ? -10.344 -12.312 -18.219 1 98.19 31 SER B N 1
ATOM 1731 C CA . SER B 1 31 ? -9.711 -11.984 -19.484 1 98.19 31 SER B CA 1
ATOM 1732 C C . SER B 1 31 ? -8.211 -12.281 -19.453 1 98.19 31 SER B C 1
ATOM 1734 O O . SER B 1 31 ? -7.664 -12.852 -20.391 1 98.19 31 SER B O 1
ATOM 1736 N N . LEU B 1 32 ? -7.617 -11.891 -18.375 1 98.06 32 LEU B N 1
ATOM 1737 C CA . LEU B 1 32 ? -6.188 -12.141 -18.234 1 98.06 32 LEU B CA 1
ATOM 1738 C C . LEU B 1 32 ? -5.902 -13.641 -18.188 1 98.06 32 LEU B C 1
ATOM 1740 O O . LEU B 1 32 ? -4.938 -14.109 -18.781 1 98.06 32 LEU B O 1
ATOM 1744 N N . LEU B 1 33 ? -6.711 -14.375 -17.453 1 98.88 33 LEU B N 1
ATOM 1745 C CA . LEU B 1 33 ? -6.535 -15.82 -17.359 1 98.88 33 LEU B CA 1
ATOM 1746 C C . LEU B 1 33 ? -6.602 -16.469 -18.75 1 98.88 33 LEU B C 1
ATOM 1748 O O . LEU B 1 33 ? -5.805 -17.344 -19.062 1 98.88 33 LEU B O 1
ATOM 1752 N N . SER B 1 34 ? -7.555 -16.047 -19.547 1 98.62 34 SER B N 1
ATOM 1753 C CA . SER B 1 34 ? -7.707 -16.562 -20.906 1 98.62 34 SER B CA 1
ATOM 1754 C C . SER B 1 34 ? -6.465 -16.312 -21.75 1 98.62 34 SER B C 1
ATOM 1756 O O . SER B 1 34 ? -6.145 -17.078 -22.656 1 98.62 34 SER B O 1
ATOM 1758 N N . GLY B 1 35 ? -5.738 -15.234 -21.422 1 98.5 35 GLY B N 1
ATOM 1759 C CA . GLY B 1 35 ? -4.59 -14.82 -22.219 1 98.5 35 GLY B CA 1
ATOM 1760 C C . GLY B 1 35 ? -3.287 -15.438 -21.734 1 98.5 35 GLY B C 1
ATOM 1761 O O . GLY B 1 35 ? -2.26 -15.32 -22.406 1 98.5 35 GLY B O 1
ATOM 1762 N N . LEU B 1 36 ? -3.295 -16.141 -20.594 1 98.81 36 LEU B N 1
ATOM 1763 C CA . LEU B 1 36 ? -2.068 -16.734 -20.078 1 98.81 36 LEU B CA 1
ATOM 1764 C C . LEU B 1 36 ? -1.644 -17.922 -20.922 1 98.81 36 LEU B C 1
ATOM 1766 O O . LEU B 1 36 ? -2.486 -18.719 -21.344 1 98.81 36 LEU B O 1
ATOM 1770 N N . THR B 1 37 ? -0.349 -18.047 -21.172 1 98.81 37 THR B N 1
ATOM 1771 C CA . THR B 1 37 ? 0.19 -19.203 -21.891 1 98.81 37 THR B CA 1
ATOM 1772 C C . THR B 1 37 ? 0.156 -20.453 -21.016 1 98.81 37 THR B C 1
ATOM 1774 O O . THR B 1 37 ? 0.676 -20.438 -19.891 1 98.81 37 THR B O 1
ATOM 1777 N N . VAL B 1 38 ? -0.494 -21.484 -21.516 1 98.88 38 VAL B N 1
ATOM 1778 C CA . VAL B 1 38 ? -0.507 -22.781 -20.828 1 98.88 38 VAL B CA 1
ATOM 1779 C C . VAL B 1 38 ? 0.671 -23.625 -21.312 1 98.88 38 VAL B C 1
ATOM 1781 O O . VAL B 1 38 ? 0.848 -23.828 -22.516 1 98.88 38 VAL B O 1
ATOM 1784 N N . ALA B 1 39 ? 1.483 -24.047 -20.375 1 98.88 39 ALA B N 1
ATOM 1785 C CA . ALA B 1 39 ? 2.66 -24.859 -20.672 1 98.88 39 ALA B CA 1
ATOM 1786 C C . ALA B 1 39 ? 3.057 -25.719 -19.484 1 98.88 39 ALA B C 1
ATOM 1788 O O . ALA B 1 39 ? 2.705 -25.422 -18.344 1 98.88 39 ALA B O 1
ATOM 1789 N N . ALA B 1 40 ? 3.777 -26.812 -19.781 1 98.19 40 ALA B N 1
ATOM 1790 C CA . ALA B 1 40 ? 4.348 -27.625 -18.719 1 98.19 40 ALA B CA 1
ATOM 1791 C C . ALA B 1 40 ? 5.438 -26.875 -17.953 1 98.19 40 ALA B C 1
ATOM 1793 O O . ALA B 1 40 ? 6.109 -26 -18.531 1 98.19 40 ALA B O 1
ATOM 1794 N N . SER B 1 41 ? 5.621 -27.219 -16.688 1 98.06 41 SER B N 1
ATOM 1795 C CA . SER B 1 41 ? 6.707 -26.641 -15.898 1 98.06 41 SER B CA 1
ATOM 1796 C C . SER B 1 41 ? 8.07 -27.047 -16.453 1 98.06 41 SER B C 1
ATOM 1798 O O . SER B 1 41 ? 8.242 -28.156 -16.938 1 98.06 41 SER B O 1
ATOM 1800 N N . THR B 1 42 ? 8.992 -26.156 -16.375 1 97.94 42 THR B N 1
ATOM 1801 C CA . THR B 1 42 ? 10.375 -26.406 -16.781 1 97.94 42 THR B CA 1
ATOM 1802 C C . THR B 1 42 ? 11.328 -26.078 -15.633 1 97.94 42 THR B C 1
ATOM 1804 O O . THR B 1 42 ? 10.93 -25.484 -14.633 1 97.94 42 THR B O 1
ATOM 1807 N N . ASN B 1 43 ? 12.555 -26.594 -15.719 1 97.94 43 ASN B N 1
ATOM 1808 C CA . ASN B 1 43 ? 13.609 -26.266 -14.766 1 97.94 43 ASN B CA 1
ATOM 1809 C C . ASN B 1 43 ? 13.25 -26.719 -13.352 1 97.94 43 ASN B C 1
ATOM 1811 O O . ASN B 1 43 ? 13.586 -26.031 -12.383 1 97.94 43 ASN B O 1
ATOM 1815 N N . THR B 1 44 ? 12.492 -27.797 -13.156 1 96.94 44 THR B N 1
ATOM 1816 C CA . THR B 1 44 ? 11.922 -28.234 -11.883 1 96.94 44 THR B CA 1
ATOM 1817 C C . THR B 1 44 ? 13.023 -28.656 -10.914 1 96.94 44 THR B C 1
ATOM 1819 O O . THR B 1 44 ? 12.797 -28.719 -9.703 1 96.94 44 THR B O 1
ATOM 1822 N N . GLY B 1 45 ? 14.234 -28.781 -11.227 1 96.62 45 GLY B N 1
ATOM 1823 C CA . GLY B 1 45 ? 15.289 -29.25 -10.344 1 96.62 45 GLY B CA 1
ATOM 1824 C C . GLY B 1 45 ? 16.406 -28.25 -10.164 1 96.62 45 GLY B C 1
ATOM 1825 O O . GLY B 1 45 ? 17.438 -28.562 -9.57 1 96.62 45 GLY B O 1
ATOM 1826 N N . THR B 1 46 ? 16.172 -27 -10.547 1 98.19 46 THR B N 1
ATOM 1827 C CA . THR B 1 46 ? 17.328 -26.109 -10.602 1 98.19 46 THR B CA 1
ATOM 1828 C C . THR B 1 46 ? 17.078 -24.844 -9.789 1 98.19 46 THR B C 1
ATOM 1830 O O . THR B 1 46 ? 17.922 -23.938 -9.766 1 98.19 46 THR B O 1
ATOM 1833 N N . TYR B 1 47 ? 15.961 -24.812 -9.086 1 98.12 47 TYR B N 1
ATOM 1834 C CA . TYR B 1 47 ? 15.609 -23.641 -8.305 1 98.12 47 TYR B CA 1
ATOM 1835 C C . TYR B 1 47 ? 16.547 -23.469 -7.121 1 98.12 47 TYR B C 1
ATOM 1837 O O . TYR B 1 47 ? 16.922 -24.438 -6.465 1 98.12 47 TYR B O 1
ATOM 1845 N N . ASP B 1 48 ? 16.922 -22.188 -6.91 1 98.44 48 ASP B N 1
ATOM 1846 C CA . ASP B 1 48 ? 17.641 -21.719 -5.73 1 98.44 48 ASP B CA 1
ATOM 1847 C C . ASP B 1 48 ? 17.094 -20.375 -5.246 1 98.44 48 ASP B C 1
ATOM 1849 O O . ASP B 1 48 ? 17.047 -19.406 -6.008 1 98.44 48 ASP B O 1
ATOM 1853 N N . ARG B 1 49 ? 16.734 -20.344 -4.035 1 97.5 49 ARG B N 1
ATOM 1854 C CA . ARG B 1 49 ? 16.109 -19.156 -3.473 1 97.5 49 ARG B CA 1
ATOM 1855 C C . ARG B 1 49 ? 17.031 -17.938 -3.57 1 97.5 49 ARG B C 1
ATOM 1857 O O . ARG B 1 49 ? 16.578 -16.812 -3.725 1 97.5 49 ARG B O 1
ATOM 1864 N N . ASP B 1 50 ? 18.359 -18.188 -3.498 1 97.75 50 ASP B N 1
ATOM 1865 C CA . ASP B 1 50 ? 19.344 -17.109 -3.502 1 97.75 50 ASP B CA 1
ATOM 1866 C C . ASP B 1 50 ? 19.391 -16.406 -4.859 1 97.75 50 ASP B C 1
ATOM 1868 O O . ASP B 1 50 ? 19.969 -15.32 -4.988 1 97.75 50 ASP B O 1
ATOM 1872 N N . LEU B 1 51 ? 18.766 -16.984 -5.84 1 98.31 51 LEU B N 1
ATOM 1873 C CA . LEU B 1 51 ? 18.734 -16.406 -7.176 1 98.31 51 LEU B CA 1
ATOM 1874 C C . LEU B 1 51 ? 17.703 -15.289 -7.266 1 98.31 51 LEU B C 1
ATOM 1876 O O . LEU B 1 51 ? 17.672 -14.547 -8.25 1 98.31 51 LEU B O 1
ATOM 1880 N N . PHE B 1 52 ? 16.906 -15.164 -6.25 1 98.69 52 PHE B N 1
ATOM 1881 C CA . PHE B 1 52 ? 15.922 -14.102 -6.133 1 98.69 52 PHE B CA 1
ATOM 1882 C C . PHE B 1 52 ? 16.281 -13.148 -4.996 1 98.69 52 PHE B C 1
ATOM 1884 O O . PHE B 1 52 ? 15.75 -13.273 -3.887 1 98.69 52 PHE B O 1
ATOM 1891 N N . PRO B 1 53 ? 17.156 -12.141 -5.188 1 97.88 53 PRO B N 1
ATOM 1892 C CA . PRO B 1 53 ? 17.344 -11.18 -4.102 1 97.88 53 PRO B CA 1
ATOM 1893 C C . PRO B 1 53 ? 16.047 -10.539 -3.633 1 97.88 53 PRO B C 1
ATOM 1895 O O . PRO B 1 53 ? 15.242 -10.094 -4.457 1 97.88 53 PRO B O 1
ATOM 1898 N N . HIS B 1 54 ? 15.758 -10.578 -2.314 1 95.88 54 HIS B N 1
ATOM 1899 C CA . HIS B 1 54 ? 14.492 -10.055 -1.824 1 95.88 54 HIS B CA 1
ATOM 1900 C C . HIS B 1 54 ? 14.672 -9.344 -0.486 1 95.88 54 HIS B C 1
ATOM 1902 O O . HIS B 1 54 ? 15.766 -9.336 0.075 1 95.88 54 HIS B O 1
ATOM 1908 N N . TRP B 1 55 ? 13.539 -8.656 -0.023 1 95.69 55 TRP B N 1
ATOM 1909 C CA . TRP B 1 55 ? 13.461 -7.812 1.165 1 95.69 55 TRP B CA 1
ATOM 1910 C C . TRP B 1 55 ? 14.383 -6.602 1.029 1 95.69 55 TRP B C 1
ATOM 1912 O O . TRP B 1 55 ? 15.188 -6.328 1.917 1 95.69 55 TRP B O 1
ATOM 1922 N N . GLU B 1 56 ? 14.219 -6.02 -0.105 1 94.06 56 GLU B N 1
ATOM 1923 C CA . GLU B 1 56 ? 14.984 -4.82 -0.422 1 94.06 56 GLU B CA 1
ATOM 1924 C C . GLU B 1 56 ? 14.359 -3.578 0.207 1 94.06 56 GLU B C 1
ATOM 1926 O O . GLU B 1 56 ? 13.18 -3.588 0.57 1 94.06 56 GLU B O 1
ATOM 1931 N N . THR B 1 57 ? 15.188 -2.559 0.244 1 92.19 57 THR B N 1
ATOM 1932 C CA . THR B 1 57 ? 14.719 -1.304 0.821 1 92.19 57 THR B CA 1
ATOM 1933 C C . THR B 1 57 ? 13.625 -0.684 -0.044 1 92.19 57 THR B C 1
ATOM 1935 O O . THR B 1 57 ? 13.773 -0.574 -1.263 1 92.19 57 THR B O 1
ATOM 1938 N N . VAL B 1 58 ? 12.57 -0.383 0.599 1 91.12 58 VAL B N 1
ATOM 1939 C CA . VAL B 1 58 ? 11.492 0.345 -0.052 1 91.12 58 VAL B CA 1
ATOM 1940 C C . VAL B 1 58 ? 11.68 1.847 0.148 1 91.12 58 VAL B C 1
ATOM 1942 O O . VAL B 1 58 ? 11.641 2.617 -0.814 1 91.12 58 VAL B O 1
ATOM 1945 N N . SER B 1 59 ? 11.891 2.219 1.436 1 86.38 59 SER B N 1
ATOM 1946 C CA . SER B 1 59 ? 12.125 3.611 1.804 1 86.38 59 SER B CA 1
ATOM 1947 C C . SER B 1 59 ? 12.812 3.715 3.162 1 86.38 59 SER B C 1
ATOM 1949 O O . SER B 1 59 ? 12.477 2.973 4.09 1 86.38 59 SER B O 1
ATOM 1951 N N . GLY B 1 60 ? 13.797 4.66 3.186 1 86.94 60 GLY B N 1
ATOM 1952 C CA . GLY B 1 60 ? 14.508 4.773 4.445 1 86.94 60 GLY B CA 1
ATOM 1953 C C . GLY B 1 60 ? 15.023 3.445 4.965 1 86.94 60 GLY B C 1
ATOM 1954 O O . GLY B 1 60 ? 15.695 2.709 4.246 1 86.94 60 GLY B O 1
ATOM 1955 N N . ALA B 1 61 ? 14.539 3.225 6.211 1 91.12 61 ALA B N 1
ATOM 1956 C CA . ALA B 1 61 ? 14.992 1.997 6.859 1 91.12 61 ALA B CA 1
ATOM 1957 C C . ALA B 1 61 ? 14.031 0.843 6.578 1 91.12 61 ALA B C 1
ATOM 1959 O O . ALA B 1 61 ? 14.273 -0.288 7.012 1 91.12 61 ALA B O 1
ATOM 1960 N N . CYS B 1 62 ? 13.008 1.07 5.816 1 93.5 62 CYS B N 1
ATOM 1961 C CA . CYS B 1 62 ? 11.984 0.052 5.637 1 93.5 62 CYS B CA 1
ATOM 1962 C C . CYS B 1 62 ? 12.289 -0.828 4.43 1 93.5 62 CYS B C 1
ATOM 1964 O O . CYS B 1 62 ? 12.305 -0.349 3.295 1 93.5 62 CYS B O 1
ATOM 1966 N N . ASN B 1 63 ? 12.453 -2.088 4.727 1 96.19 63 ASN B N 1
ATOM 1967 C CA . ASN B 1 63 ? 12.531 -3.02 3.607 1 96.19 63 ASN B CA 1
ATOM 1968 C C . ASN B 1 63 ? 11.148 -3.529 3.205 1 96.19 63 ASN B C 1
ATOM 1970 O O . ASN B 1 63 ? 10.141 -3.152 3.809 1 96.19 63 ASN B O 1
ATOM 1974 N N . THR B 1 64 ? 11.156 -4.352 2.193 1 96.75 64 THR B N 1
ATOM 1975 C CA . THR B 1 64 ? 9.898 -4.781 1.606 1 96.75 64 THR B CA 1
ATOM 1976 C C . THR B 1 64 ? 9.07 -5.574 2.619 1 96.75 64 THR B C 1
ATOM 1978 O O . THR B 1 64 ? 7.844 -5.445 2.664 1 96.75 64 THR B O 1
ATOM 1981 N N . ARG B 1 65 ? 9.672 -6.391 3.393 1 97.12 65 ARG B N 1
ATOM 1982 C CA . ARG B 1 65 ? 8.961 -7.152 4.414 1 97.12 65 ARG B CA 1
ATOM 1983 C C . ARG B 1 65 ? 8.266 -6.223 5.406 1 97.12 65 ARG B C 1
ATOM 1985 O O . ARG B 1 65 ? 7.07 -6.359 5.66 1 97.12 65 ARG B O 1
ATOM 1992 N N . GLU B 1 66 ? 9.031 -5.332 5.945 1 97 66 GLU B N 1
ATOM 1993 C CA . GLU B 1 66 ? 8.492 -4.41 6.938 1 97 66 GLU B CA 1
ATOM 1994 C C . GLU B 1 66 ? 7.434 -3.492 6.324 1 97 66 GLU B C 1
ATOM 1996 O O . GLU B 1 66 ? 6.441 -3.158 6.977 1 97 66 GLU B O 1
ATOM 2001 N N . PHE B 1 67 ? 7.637 -3.082 5.152 1 96.38 67 PHE B N 1
ATOM 2002 C CA . PHE B 1 67 ? 6.645 -2.287 4.441 1 96.38 67 PHE B CA 1
ATOM 2003 C C . PHE B 1 67 ? 5.316 -3.027 4.355 1 96.38 67 PHE B C 1
ATOM 2005 O O . PHE B 1 67 ? 4.262 -2.455 4.641 1 96.38 67 PHE B O 1
ATOM 2012 N N . VAL B 1 68 ? 5.363 -4.258 3.963 1 97.25 68 VAL B N 1
ATOM 2013 C CA . VAL B 1 68 ? 4.137 -5.035 3.787 1 97.25 68 VAL B CA 1
ATOM 2014 C C . VAL B 1 68 ? 3.477 -5.27 5.145 1 97.25 68 VAL B C 1
ATOM 2016 O O . VAL B 1 68 ? 2.248 -5.281 5.25 1 97.25 68 VAL B O 1
ATOM 2019 N N . LEU B 1 69 ? 4.262 -5.465 6.188 1 97.12 69 LEU B N 1
ATOM 2020 C CA . LEU B 1 69 ? 3.695 -5.582 7.527 1 97.12 69 LEU B CA 1
ATOM 2021 C C . LEU B 1 69 ? 2.91 -4.328 7.898 1 97.12 69 LEU B C 1
ATOM 2023 O O . LEU B 1 69 ? 1.828 -4.418 8.484 1 97.12 69 LEU B O 1
ATOM 2027 N N . GLN B 1 70 ? 3.41 -3.215 7.555 1 95.06 70 GLN B N 1
ATOM 2028 C CA . GLN B 1 70 ? 2.689 -1.975 7.82 1 95.06 70 GLN B CA 1
ATOM 2029 C C . GLN B 1 70 ? 1.46 -1.849 6.926 1 95.06 70 GLN B C 1
ATOM 2031 O O . GLN B 1 70 ? 0.374 -1.508 7.398 1 95.06 70 GLN B O 1
ATOM 2036 N N . ARG B 1 71 ? 1.635 -2.137 5.699 1 94.88 71 ARG B N 1
ATOM 2037 C CA . ARG B 1 71 ? 0.573 -1.979 4.711 1 94.88 71 ARG B CA 1
ATOM 2038 C C . ARG B 1 71 ? -0.622 -2.865 5.047 1 94.88 71 ARG B C 1
ATOM 2040 O O . ARG B 1 71 ? -1.771 -2.43 4.949 1 94.88 71 ARG B O 1
ATOM 2047 N N . ASP B 1 72 ? -0.337 -4.051 5.445 1 96.12 72 ASP B N 1
ATOM 2048 C CA . ASP B 1 72 ? -1.395 -5.047 5.582 1 96.12 72 ASP B CA 1
ATOM 2049 C C . ASP B 1 72 ? -1.928 -5.086 7.012 1 96.12 72 ASP B C 1
ATOM 2051 O O . ASP B 1 72 ? -2.873 -5.82 7.309 1 96.12 72 ASP B O 1
ATOM 2055 N N . GLY B 1 73 ? -1.314 -4.27 7.887 1 95.94 73 GLY B N 1
ATOM 2056 C CA . GLY B 1 73 ? -1.74 -4.258 9.281 1 95.94 73 GLY B CA 1
ATOM 2057 C C . GLY B 1 73 ? -2.582 -3.049 9.633 1 95.94 73 GLY B C 1
ATOM 2058 O O . GLY B 1 73 ? -2.764 -2.146 8.812 1 95.94 73 GLY B O 1
ATOM 2059 N N . THR B 1 74 ? -3.121 -3.125 10.828 1 93.31 74 THR B N 1
ATOM 2060 C CA . THR B 1 74 ? -3.863 -2.02 11.422 1 93.31 74 THR B CA 1
ATOM 2061 C C . THR B 1 74 ? -3.129 -1.471 12.641 1 93.31 74 THR B C 1
ATOM 2063 O O . THR B 1 74 ? -2.689 -2.234 13.508 1 93.31 74 THR B O 1
ATOM 2066 N N . ASN B 1 75 ? -2.977 -0.135 12.594 1 92.69 75 ASN B N 1
ATOM 2067 C CA . ASN B 1 75 ? -2.34 0.561 13.711 1 92.69 75 ASN B CA 1
ATOM 2068 C C . ASN B 1 75 ? -0.944 0.01 13.992 1 92.69 75 ASN B C 1
ATOM 2070 O O . ASN B 1 75 ? -0.594 -0.247 15.141 1 92.69 75 ASN B O 1
ATOM 2074 N N . VAL B 1 76 ? -0.198 -0.182 12.992 1 94.69 76 VAL B N 1
ATOM 2075 C CA . VAL B 1 76 ? 1.149 -0.724 13.141 1 94.69 76 VAL B CA 1
ATOM 2076 C C . VAL B 1 76 ? 2.107 0.382 13.578 1 94.69 76 VAL B C 1
ATOM 2078 O O . VAL B 1 76 ? 2.176 1.438 12.945 1 94.69 76 VAL B O 1
ATOM 2081 N N . GLN B 1 77 ? 2.77 0.151 14.68 1 92.56 77 GLN B N 1
ATOM 2082 C CA . GLN B 1 77 ? 3.857 1.011 15.133 1 92.56 77 GLN B CA 1
ATOM 2083 C C . GLN B 1 77 ? 5.215 0.368 14.867 1 92.56 77 GLN B C 1
ATOM 2085 O O . GLN B 1 77 ? 5.355 -0.854 14.945 1 92.56 77 GLN B O 1
ATOM 2090 N N . THR B 1 78 ? 6.129 1.207 14.5 1 93.62 78 THR B N 1
ATOM 2091 C CA . THR B 1 78 ? 7.461 0.701 14.18 1 93.62 78 THR B CA 1
ATOM 2092 C C . THR B 1 78 ? 8.523 1.419 15 1 93.62 78 THR B C 1
ATOM 2094 O O . THR B 1 78 ? 8.289 2.521 15.5 1 93.62 78 THR B O 1
ATOM 2097 N N . ASN B 1 79 ? 9.648 0.758 15.133 1 92.94 79 ASN B N 1
ATOM 2098 C CA . ASN B 1 79 ? 10.82 1.42 15.695 1 92.94 79 ASN B CA 1
ATOM 2099 C C . ASN B 1 79 ? 11.641 2.119 14.617 1 92.94 79 ASN B C 1
ATOM 2101 O O . ASN B 1 79 ? 11.211 2.203 13.461 1 92.94 79 ASN B O 1
ATOM 2105 N N . SER B 1 80 ? 12.82 2.607 14.977 1 88.12 80 SER B N 1
ATOM 2106 C CA . SER B 1 80 ? 13.625 3.41 14.07 1 88.12 80 SER B CA 1
ATOM 2107 C C . SER B 1 80 ? 14.172 2.566 12.922 1 88.12 80 SER B C 1
ATOM 2109 O O . SER B 1 80 ? 14.539 3.098 11.875 1 88.12 80 SER B O 1
ATOM 2111 N N . ALA B 1 81 ? 14.25 1.278 13.125 1 93.5 81 ALA B N 1
ATOM 2112 C CA . ALA B 1 81 ? 14.711 0.365 12.086 1 93.5 81 ALA B CA 1
ATOM 2113 C C . ALA B 1 81 ? 13.547 -0.116 11.219 1 93.5 81 ALA B C 1
ATOM 2115 O O . ALA B 1 81 ? 13.719 -0.998 10.375 1 93.5 81 ALA B O 1
ATOM 2116 N N . CYS B 1 82 ? 12.375 0.371 11.492 1 93.75 82 CYS B N 1
ATOM 2117 C CA . CYS B 1 82 ? 11.156 0.12 10.734 1 93.75 82 CYS B CA 1
ATOM 2118 C C . CYS B 1 82 ? 10.555 -1.229 11.102 1 93.75 82 CYS B C 1
ATOM 2120 O O . CYS B 1 82 ? 9.609 -1.691 10.453 1 93.75 82 CYS B O 1
ATOM 2122 N N . ALA B 1 83 ? 11.094 -1.82 12.141 1 96.38 83 ALA B N 1
ATOM 2123 C CA . ALA B 1 83 ? 10.516 -3.08 12.602 1 96.38 83 ALA B CA 1
ATOM 2124 C C . ALA B 1 83 ? 9.188 -2.842 13.312 1 96.38 83 ALA B C 1
ATOM 2126 O O . ALA B 1 83 ? 9.078 -1.951 14.156 1 96.38 83 ALA B O 1
ATOM 2127 N N . ALA B 1 84 ? 8.219 -3.609 12.961 1 96.56 84 ALA B N 1
ATOM 2128 C CA . ALA B 1 84 ? 6.93 -3.51 13.633 1 96.56 84 ALA B CA 1
ATOM 2129 C C . ALA B 1 84 ? 7.047 -3.9 15.102 1 96.56 84 ALA B C 1
ATOM 2131 O O . ALA B 1 84 ? 7.496 -5 15.43 1 96.56 84 ALA B O 1
ATOM 2132 N N . THR B 1 85 ? 6.566 -3.01 15.977 1 96.25 85 THR B N 1
ATOM 2133 C CA . THR B 1 85 ? 6.629 -3.277 17.406 1 96.25 85 THR B CA 1
ATOM 2134 C C . THR B 1 85 ? 5.238 -3.561 17.969 1 96.25 85 THR B C 1
ATOM 2136 O O . THR B 1 85 ? 5.102 -4.133 19.047 1 96.25 85 THR B O 1
ATOM 2139 N N . SER B 1 86 ? 4.285 -3.139 17.281 1 95.5 86 SER B N 1
ATOM 2140 C CA . SER B 1 86 ? 2.893 -3.445 17.594 1 95.5 86 SER B CA 1
ATOM 2141 C C . SER B 1 86 ? 2.01 -3.336 16.359 1 95.5 86 SER B C 1
ATOM 2143 O O . SER B 1 86 ? 2.426 -2.775 15.344 1 95.5 86 SER B O 1
ATOM 2145 N N . GLY B 1 87 ? 0.798 -3.877 16.469 1 95.88 87 GLY B N 1
ATOM 2146 C CA . GLY B 1 87 ? -0.167 -3.889 15.383 1 95.88 87 GLY B CA 1
ATOM 2147 C C . GLY B 1 87 ? -1.107 -5.078 15.43 1 95.88 87 GLY B C 1
ATOM 2148 O O . GLY B 1 87 ? -0.986 -5.938 16.312 1 95.88 87 GLY B O 1
ATOM 2149 N N . THR B 1 88 ? -2.047 -5.02 14.539 1 97.12 88 THR B N 1
ATOM 2150 C CA . THR B 1 88 ? -2.967 -6.133 14.336 1 97.12 88 THR B CA 1
ATOM 2151 C C . THR B 1 88 ? -3.012 -6.539 12.867 1 97.12 88 THR B C 1
ATOM 2153 O O . THR B 1 88 ? -3.113 -5.688 11.984 1 97.12 88 THR B O 1
ATOM 2156 N N . TRP B 1 89 ? -2.863 -7.805 12.625 1 97.19 89 TRP B N 1
ATOM 2157 C CA . TRP B 1 89 ? -2.895 -8.344 11.266 1 97.19 89 TRP B CA 1
ATOM 2158 C C . TRP B 1 89 ? -3.979 -9.406 11.125 1 97.19 89 TRP B C 1
ATOM 2160 O O . TRP B 1 89 ? -3.98 -10.398 11.852 1 97.19 89 TRP B O 1
ATOM 2170 N N . LEU B 1 90 ? -4.867 -9.203 10.227 1 97.38 90 LEU B N 1
ATOM 2171 C CA . LEU B 1 90 ? -5.836 -10.219 9.82 1 97.38 90 LEU B CA 1
ATOM 2172 C C . LEU B 1 90 ? -5.316 -11.016 8.633 1 97.3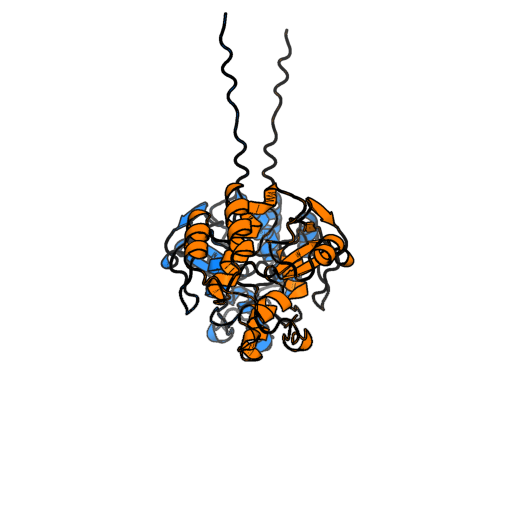8 90 LEU B C 1
ATOM 2174 O O . LEU B 1 90 ? -5.066 -10.453 7.559 1 97.38 90 LEU B O 1
ATOM 2178 N N . SER B 1 91 ? -5.121 -12.273 8.844 1 98.19 91 SER B N 1
ATOM 2179 C CA . SER B 1 91 ? -4.672 -13.141 7.754 1 98.19 91 SER B CA 1
ATOM 2180 C C . SER B 1 91 ? -5.82 -13.492 6.816 1 98.19 91 SER B C 1
ATOM 2182 O O . SER B 1 91 ? -6.773 -14.164 7.215 1 98.19 91 SER B O 1
ATOM 2184 N N . PRO B 1 92 ? -5.672 -13.102 5.547 1 97.81 92 PRO B N 1
ATOM 2185 C CA . PRO B 1 92 ? -6.789 -13.383 4.645 1 97.81 92 PRO B CA 1
ATOM 2186 C C . PRO B 1 92 ? -6.891 -14.859 4.277 1 97.81 92 PRO B C 1
ATOM 2188 O O . PRO B 1 92 ? -7.922 -15.305 3.764 1 97.81 92 PRO B O 1
ATOM 2191 N N . TYR B 1 93 ? -5.852 -15.617 4.527 1 98.5 93 TYR B N 1
ATOM 2192 C CA . TYR B 1 93 ? -5.828 -17.016 4.113 1 98.5 93 TYR B CA 1
ATOM 2193 C C . TYR B 1 93 ? -6.719 -17.859 5.004 1 98.5 93 TYR B C 1
ATOM 2195 O O . TYR B 1 93 ? -7.367 -18.797 4.535 1 98.5 93 TYR B O 1
ATOM 2203 N N . ASP B 1 94 ? -6.746 -17.516 6.289 1 98.69 94 ASP B N 1
ATOM 2204 C CA . ASP B 1 94 ? -7.418 -18.406 7.23 1 98.69 94 ASP B CA 1
ATOM 2205 C C . ASP B 1 94 ? -8.32 -17.609 8.172 1 98.69 94 ASP B C 1
ATOM 2207 O O . ASP B 1 94 ? -9.047 -18.203 8.984 1 98.69 94 ASP B O 1
ATOM 2211 N N . GLY B 1 95 ? -8.258 -16.312 8.117 1 97.94 95 GLY B N 1
ATOM 2212 C CA . GLY B 1 95 ? -9.141 -15.484 8.914 1 97.94 95 GLY B CA 1
ATOM 2213 C C . GLY B 1 95 ? -8.641 -15.258 10.328 1 97.94 95 GLY B C 1
ATOM 2214 O O . GLY B 1 95 ? -9.305 -14.594 11.133 1 97.94 95 GLY B O 1
ATOM 2215 N N . ALA B 1 96 ? -7.504 -15.727 10.656 1 98.12 96 ALA B N 1
ATOM 2216 C CA . ALA B 1 96 ? -6.949 -15.539 12 1 98.12 96 ALA B CA 1
ATOM 2217 C C . ALA B 1 96 ? -6.398 -14.125 12.172 1 98.12 96 ALA B C 1
ATOM 2219 O O . ALA B 1 96 ? -5.93 -13.516 11.211 1 98.12 96 ALA B O 1
ATOM 2220 N N . THR B 1 97 ? -6.441 -13.648 13.406 1 98.19 97 THR B N 1
ATOM 2221 C CA . THR B 1 97 ? -5.898 -12.344 13.758 1 98.19 97 THR B CA 1
ATOM 2222 C C . THR B 1 97 ? -4.695 -12.492 14.688 1 98.19 97 THR B C 1
ATOM 2224 O O . THR B 1 97 ? -4.703 -13.32 15.602 1 98.19 97 THR B O 1
ATOM 2227 N N . TRP B 1 98 ? -3.68 -11.641 14.391 1 98.5 98 TRP B N 1
ATOM 2228 C CA . TRP B 1 98 ? -2.443 -11.711 15.156 1 98.5 98 TRP B CA 1
ATOM 2229 C C . TRP B 1 98 ? -2.029 -10.328 15.656 1 98.5 98 TRP B C 1
ATOM 2231 O O . TRP B 1 98 ? -2.311 -9.32 15.008 1 98.5 98 TRP B O 1
ATOM 2241 N N . THR B 1 99 ? -1.301 -10.32 16.781 1 98 99 THR B N 1
ATOM 2242 C CA . THR B 1 99 ? -0.808 -9.055 17.328 1 98 99 THR B CA 1
ATOM 2243 C C . THR B 1 99 ? 0.713 -9.078 17.453 1 98 99 THR B C 1
ATOM 2245 O O . THR B 1 99 ? 1.325 -8.07 17.812 1 98 99 THR B O 1
ATOM 2248 N N . GLN B 1 100 ? 1.31 -10.195 17.125 1 98.06 100 GLN B N 1
ATOM 2249 C CA . GLN B 1 100 ? 2.764 -10.305 17.078 1 98.06 100 GLN B CA 1
ATOM 2250 C C . GLN B 1 100 ? 3.244 -10.492 15.633 1 98.06 100 GLN B C 1
ATOM 2252 O O . GLN B 1 100 ? 2.834 -11.438 14.961 1 98.06 100 GLN B O 1
ATOM 2257 N N . ALA B 1 101 ? 4.137 -9.633 15.242 1 97.12 101 ALA B N 1
ATOM 2258 C CA . ALA B 1 101 ? 4.648 -9.711 13.875 1 97.12 101 ALA B CA 1
ATOM 2259 C C . ALA B 1 101 ? 5.309 -11.062 13.609 1 97.12 101 ALA B C 1
ATOM 2261 O O . ALA B 1 101 ? 5.328 -11.531 12.477 1 97.12 101 ALA B O 1
ATOM 2262 N N . SER B 1 102 ? 5.773 -11.703 14.648 1 97.25 102 SER B N 1
ATOM 2263 C CA . SER B 1 102 ? 6.461 -12.984 14.5 1 97.25 102 SER B CA 1
ATOM 2264 C C . SER B 1 102 ? 5.496 -14.086 14.062 1 97.25 102 SER B C 1
ATOM 2266 O O . SER B 1 102 ? 5.922 -15.148 13.609 1 97.25 102 SER B O 1
ATOM 2268 N N . ASP B 1 103 ? 4.246 -13.914 14.141 1 98.19 103 ASP B N 1
ATOM 2269 C CA . ASP B 1 103 ? 3.242 -14.898 13.75 1 98.19 103 ASP B CA 1
ATOM 2270 C C . ASP B 1 103 ? 2.752 -14.656 12.32 1 98.19 103 ASP B C 1
ATOM 2272 O O . ASP B 1 103 ? 1.874 -15.367 11.828 1 98.19 103 ASP B O 1
ATOM 2276 N N . VAL B 1 104 ? 3.328 -13.656 11.75 1 98.5 104 VAL B N 1
ATOM 2277 C CA . VAL B 1 104 ? 2.914 -13.227 10.414 1 98.5 104 VAL B CA 1
ATOM 2278 C C . VAL B 1 104 ? 4.082 -13.367 9.445 1 98.5 104 VAL B C 1
ATOM 2280 O O . VAL B 1 104 ? 5.184 -12.875 9.711 1 98.5 104 VAL B O 1
ATOM 2283 N N . ASP B 1 105 ? 3.871 -14.109 8.352 1 98.38 105 ASP B N 1
ATOM 2284 C CA . ASP B 1 105 ? 4.801 -14.172 7.227 1 98.38 105 ASP B CA 1
ATOM 2285 C C . ASP B 1 105 ? 4.367 -13.234 6.102 1 98.38 105 ASP B C 1
ATOM 2287 O O . ASP B 1 105 ? 3.197 -12.852 6.02 1 98.38 105 ASP B O 1
ATOM 2291 N N . ILE B 1 106 ? 5.309 -12.805 5.328 1 98.5 106 ILE B N 1
ATOM 2292 C CA . ILE B 1 106 ? 4.984 -12.188 4.047 1 98.5 106 ILE B CA 1
ATOM 2293 C C . ILE B 1 106 ? 5.059 -13.234 2.938 1 98.5 106 ILE B C 1
ATOM 2295 O O . ILE B 1 106 ? 6.148 -13.711 2.598 1 98.5 106 ILE B O 1
ATOM 2299 N N . ASP B 1 107 ? 3.936 -13.57 2.438 1 98.69 107 ASP B N 1
ATOM 2300 C CA . ASP B 1 107 ? 3.836 -14.578 1.384 1 98.69 107 ASP B CA 1
ATOM 2301 C C . ASP B 1 107 ? 4.031 -13.945 0.005 1 98.69 107 ASP B C 1
ATOM 2303 O O . ASP B 1 107 ? 3.52 -12.859 -0.267 1 98.69 107 ASP B O 1
ATOM 2307 N N . HIS B 1 108 ? 4.801 -14.648 -0.806 1 98.69 108 HIS B N 1
ATOM 2308 C CA . HIS B 1 108 ? 4.688 -14.406 -2.24 1 98.69 108 HIS B CA 1
ATOM 2309 C C . HIS B 1 108 ? 3.475 -15.125 -2.824 1 98.69 108 HIS B C 1
ATOM 2311 O O . HIS B 1 108 ? 3.41 -16.359 -2.816 1 98.69 108 HIS B O 1
ATOM 2317 N N . MET B 1 109 ? 2.562 -14.336 -3.381 1 98.81 109 MET B N 1
ATOM 2318 C CA . MET B 1 109 ? 1.377 -14.898 -4.02 1 98.81 109 MET B CA 1
ATOM 2319 C C . MET B 1 109 ? 1.764 -15.969 -5.031 1 98.81 109 MET B C 1
ATOM 2321 O O . MET B 1 109 ? 1.368 -17.125 -4.895 1 98.81 109 MET B O 1
ATOM 2325 N N . VAL B 1 110 ? 2.492 -15.562 -6.035 1 98.94 110 VAL B N 1
ATOM 2326 C CA . VAL B 1 110 ? 3.205 -16.547 -6.848 1 98.94 110 VAL B CA 1
ATOM 2327 C C . VAL B 1 110 ? 4.57 -16.828 -6.227 1 98.94 110 VAL B C 1
ATOM 2329 O O . VAL B 1 110 ? 5.445 -15.969 -6.203 1 98.94 110 VAL B O 1
ATOM 2332 N N . PRO B 1 111 ? 4.746 -18.078 -5.719 1 98.94 111 PRO B N 1
ATOM 2333 C CA . PRO B 1 111 ? 6.012 -18.406 -5.055 1 98.94 111 PRO B CA 1
ATOM 2334 C C . PRO B 1 111 ? 7.219 -18.25 -5.977 1 98.94 111 PRO B C 1
ATOM 2336 O O . PRO B 1 111 ? 7.105 -18.469 -7.188 1 98.94 111 PRO B O 1
ATOM 2339 N N . LEU B 1 112 ? 8.367 -17.953 -5.348 1 98.88 112 LEU B N 1
ATOM 2340 C CA . LEU B 1 112 ? 9.609 -17.797 -6.102 1 98.88 112 LEU B CA 1
ATOM 2341 C C . LEU B 1 112 ? 9.922 -19.047 -6.914 1 98.88 112 LEU B C 1
ATOM 2343 O O . LEU B 1 112 ? 10.258 -18.969 -8.094 1 98.88 112 LEU B O 1
ATOM 2347 N N . GLN B 1 113 ? 9.758 -20.219 -6.301 1 98.88 113 GLN B N 1
ATOM 2348 C CA . GLN B 1 113 ? 10.008 -21.453 -7.027 1 98.88 113 GLN B CA 1
ATOM 2349 C C . GLN B 1 113 ? 8.992 -21.641 -8.148 1 98.88 113 GLN B C 1
ATOM 2351 O O . GLN B 1 113 ? 9.336 -22.141 -9.227 1 98.88 113 GLN B O 1
ATOM 2356 N N . ASN B 1 114 ? 7.785 -21.297 -7.898 1 98.88 114 ASN B N 1
ATOM 2357 C CA . ASN B 1 114 ? 6.793 -21.375 -8.969 1 98.88 114 ASN B CA 1
ATOM 2358 C C . ASN B 1 114 ? 7.137 -20.438 -10.125 1 98.88 114 ASN B C 1
ATOM 2360 O O . ASN B 1 114 ? 6.984 -20.812 -11.289 1 98.88 114 ASN B O 1
ATOM 2364 N N . ALA B 1 115 ? 7.555 -19.234 -9.852 1 98.94 115 ALA B N 1
ATOM 2365 C CA . ALA B 1 115 ? 8.016 -18.328 -10.906 1 98.94 115 ALA B CA 1
ATOM 2366 C C . ALA B 1 115 ? 9.18 -18.938 -11.68 1 98.94 115 ALA B C 1
ATOM 2368 O O . ALA B 1 115 ? 9.227 -18.875 -12.906 1 98.94 115 ALA B O 1
ATOM 2369 N N . TRP B 1 116 ? 10.125 -19.547 -10.906 1 98.94 116 TRP B N 1
ATOM 2370 C CA . TRP B 1 116 ? 11.297 -20.172 -11.523 1 98.94 116 TRP B CA 1
ATOM 2371 C C . TRP B 1 116 ? 10.883 -21.203 -12.57 1 98.94 116 TRP B C 1
ATOM 2373 O O . TRP B 1 116 ? 11.344 -21.156 -13.711 1 98.94 116 TRP B O 1
ATOM 2383 N N . ILE B 1 117 ? 9.922 -22.062 -12.289 1 98.88 117 ILE B N 1
ATOM 2384 C CA . ILE B 1 117 ? 9.602 -23.203 -13.133 1 98.88 117 ILE B CA 1
ATOM 2385 C C . ILE B 1 117 ? 8.578 -22.797 -14.188 1 98.88 117 ILE B C 1
ATOM 2387 O O . ILE B 1 117 ? 8.148 -23.625 -15 1 98.88 117 ILE B O 1
ATOM 2391 N N . SER B 1 118 ? 8.18 -21.562 -14.211 1 98.88 118 SER B N 1
ATOM 2392 C CA . SER B 1 118 ? 7.168 -21.125 -15.164 1 98.88 118 SER B CA 1
ATOM 2393 C C . SER B 1 118 ? 7.699 -20 -16.047 1 98.88 118 SER B C 1
ATOM 2395 O O . SER B 1 118 ? 6.957 -19.422 -16.844 1 98.88 118 SER B O 1
ATOM 2397 N N . GLY B 1 119 ? 9 -19.641 -15.922 1 98.81 119 GLY B N 1
ATOM 2398 C CA . GLY B 1 119 ? 9.547 -18.672 -16.859 1 98.81 119 GLY B CA 1
ATOM 2399 C C . GLY B 1 119 ? 10.703 -17.875 -16.297 1 98.81 119 GLY B C 1
ATOM 2400 O O . GLY B 1 119 ? 11.578 -17.422 -17.047 1 98.81 119 GLY B O 1
ATOM 2401 N N . ALA B 1 120 ? 10.859 -17.734 -15.008 1 98.81 120 ALA B N 1
ATOM 2402 C CA . ALA B 1 120 ? 11.789 -16.797 -14.398 1 98.81 120 ALA B CA 1
ATOM 2403 C C . ALA B 1 120 ? 13.219 -17.328 -14.445 1 98.81 120 ALA B C 1
ATOM 2405 O O . ALA B 1 120 ? 14.172 -16.578 -14.211 1 98.81 120 ALA B O 1
ATOM 2406 N N . ALA B 1 121 ? 13.367 -18.609 -14.742 1 98.75 121 ALA B N 1
ATOM 2407 C CA . ALA B 1 121 ? 14.711 -19.172 -14.852 1 98.75 121 ALA B CA 1
ATOM 2408 C C . ALA B 1 121 ? 15.516 -18.469 -15.938 1 98.75 121 ALA B C 1
ATOM 2410 O O . ALA B 1 121 ? 16.75 -18.406 -15.867 1 98.75 121 ALA B O 1
ATOM 2411 N N . SER B 1 122 ? 14.867 -17.859 -16.906 1 98.62 122 SER B N 1
ATOM 2412 C CA . SER B 1 122 ? 15.547 -17.234 -18.047 1 98.62 122 SER B CA 1
ATOM 2413 C C . SER B 1 122 ? 15.75 -15.742 -17.797 1 98.62 122 SER B C 1
ATOM 2415 O O . SER B 1 122 ? 16.375 -15.055 -18.609 1 98.62 122 SER B O 1
ATOM 2417 N N . TRP B 1 123 ? 15.25 -15.211 -16.688 1 98.56 123 TRP B N 1
ATOM 2418 C CA . TRP B 1 123 ? 15.32 -13.781 -16.406 1 98.56 123 TRP B CA 1
ATOM 2419 C C . TRP B 1 123 ? 16.719 -13.398 -15.938 1 98.56 123 TRP B C 1
ATOM 2421 O O . TRP B 1 123 ? 17.469 -14.234 -15.438 1 98.56 123 TRP B O 1
ATOM 2431 N N . THR B 1 124 ? 16.969 -12.117 -16.078 1 98.31 124 THR B N 1
ATOM 2432 C CA . THR B 1 124 ? 18.125 -11.555 -15.383 1 98.31 124 THR B CA 1
ATOM 2433 C C . THR B 1 124 ? 17.891 -11.555 -13.875 1 98.31 124 THR B C 1
ATOM 2435 O O . THR B 1 124 ? 16.75 -11.617 -13.414 1 98.31 124 THR B O 1
ATOM 2438 N N . THR B 1 125 ? 18.984 -11.445 -13.078 1 98.06 125 THR B N 1
ATOM 2439 C CA . THR B 1 125 ? 18.891 -11.344 -11.625 1 98.06 125 THR B CA 1
ATOM 2440 C C . THR B 1 125 ? 18.109 -10.094 -11.227 1 98.06 125 THR B C 1
ATOM 2442 O O . THR B 1 125 ? 17.359 -10.109 -10.25 1 98.06 125 THR B O 1
ATOM 2445 N N . ALA B 1 126 ? 18.281 -9.031 -11.961 1 96.62 126 ALA B N 1
ATOM 2446 C CA . ALA B 1 126 ? 17.578 -7.781 -11.672 1 96.62 126 ALA B CA 1
ATOM 2447 C C . ALA B 1 126 ? 16.062 -7.961 -11.797 1 96.62 126 ALA B C 1
ATOM 2449 O O . ALA B 1 126 ? 15.305 -7.457 -10.969 1 96.62 126 ALA B O 1
ATOM 2450 N N . LYS B 1 127 ? 15.625 -8.625 -12.789 1 96.81 127 LYS B N 1
ATOM 2451 C CA . LYS B 1 127 ? 14.195 -8.867 -12.961 1 96.81 127 LYS B CA 1
ATOM 2452 C C . LYS B 1 127 ? 13.641 -9.758 -11.852 1 96.81 127 LYS B C 1
ATOM 2454 O O . LYS B 1 127 ? 12.547 -9.516 -11.344 1 96.81 127 LYS B O 1
ATOM 2459 N N . ARG B 1 128 ? 14.414 -10.805 -11.469 1 98.56 128 ARG B N 1
ATOM 2460 C CA . ARG B 1 128 ? 13.992 -11.672 -10.375 1 98.56 128 ARG B CA 1
ATOM 2461 C C . ARG B 1 128 ? 13.922 -10.898 -9.062 1 98.56 128 ARG B C 1
ATOM 2463 O O . ARG B 1 128 ? 13.055 -11.156 -8.227 1 98.56 128 ARG B O 1
ATOM 2470 N N . ARG B 1 129 ? 14.828 -9.977 -8.883 1 97.56 129 ARG B N 1
ATOM 2471 C CA . ARG B 1 129 ? 14.781 -9.086 -7.73 1 97.56 129 ARG B CA 1
ATOM 2472 C C . ARG B 1 129 ? 13.5 -8.258 -7.73 1 97.56 129 ARG B C 1
ATOM 2474 O O . ARG B 1 129 ? 12.828 -8.148 -6.703 1 97.56 129 ARG B O 1
ATOM 2481 N N . ASP B 1 130 ? 13.164 -7.691 -8.875 1 96.12 130 ASP B N 1
ATOM 2482 C CA . ASP B 1 130 ? 11.953 -6.891 -8.992 1 96.12 130 ASP B CA 1
ATOM 2483 C C . ASP B 1 130 ? 10.711 -7.723 -8.664 1 96.12 130 ASP B C 1
ATOM 2485 O O . ASP B 1 130 ? 9.812 -7.254 -7.965 1 96.12 130 ASP B O 1
ATOM 2489 N N . PHE B 1 131 ? 10.688 -8.945 -9.133 1 97.94 131 PHE B N 1
ATOM 2490 C CA . PHE B 1 131 ? 9.578 -9.867 -8.883 1 97.94 131 PHE B CA 1
ATOM 2491 C C . PHE B 1 131 ? 9.453 -10.164 -7.395 1 97.94 131 PHE B C 1
ATOM 2493 O O . PHE B 1 131 ? 8.352 -10.117 -6.836 1 97.94 131 PHE B O 1
ATOM 2500 N N . ALA B 1 132 ? 10.602 -10.406 -6.742 1 98.5 132 ALA B N 1
ATOM 2501 C CA . ALA B 1 132 ? 10.625 -10.844 -5.352 1 98.5 132 ALA B CA 1
ATOM 2502 C C . ALA B 1 132 ? 10.219 -9.719 -4.41 1 98.5 132 ALA B C 1
ATOM 2504 O O . ALA B 1 132 ? 9.828 -9.961 -3.268 1 98.5 132 ALA B O 1
ATOM 2505 N N . ASN B 1 133 ? 10.328 -8.477 -4.855 1 97.75 133 ASN B N 1
ATOM 2506 C CA . ASN B 1 133 ? 10.062 -7.312 -4.016 1 97.75 133 ASN B CA 1
ATOM 2507 C C . ASN B 1 133 ? 8.906 -6.48 -4.559 1 97.75 133 ASN B C 1
ATOM 2509 O O . ASN B 1 133 ? 8.797 -5.293 -4.262 1 97.75 133 ASN B O 1
ATOM 2513 N N . ASP B 1 134 ? 8.031 -7.074 -5.34 1 95.75 134 ASP B N 1
ATOM 2514 C CA . ASP B 1 134 ? 6.957 -6.367 -6.035 1 95.75 134 ASP B CA 1
ATOM 2515 C C . ASP B 1 134 ? 5.855 -5.949 -5.062 1 95.75 134 ASP B C 1
ATOM 2517 O O . ASP B 1 134 ? 5.066 -6.785 -4.617 1 95.75 134 ASP B O 1
ATOM 2521 N N . ILE B 1 135 ? 5.758 -4.633 -4.785 1 95.06 135 ILE B N 1
ATOM 2522 C CA . ILE B 1 135 ? 4.73 -4.129 -3.883 1 95.06 135 ILE B CA 1
ATOM 2523 C C . ILE B 1 135 ? 3.678 -3.361 -4.68 1 95.06 135 ILE B C 1
ATOM 2525 O O . ILE B 1 135 ? 2.77 -2.758 -4.098 1 95.06 135 ILE B O 1
ATOM 2529 N N . THR B 1 136 ? 3.809 -3.4 -6.039 1 92.44 136 THR B N 1
ATOM 2530 C CA . THR B 1 136 ? 2.871 -2.715 -6.922 1 92.44 136 THR B CA 1
ATOM 2531 C C . THR B 1 136 ? 1.731 -3.646 -7.328 1 92.44 136 THR B C 1
ATOM 2533 O O . THR B 1 136 ? 0.588 -3.209 -7.477 1 92.44 136 THR B O 1
ATOM 2536 N N . ARG B 1 137 ? 2.051 -4.836 -7.539 1 93.75 137 ARG B N 1
ATOM 2537 C CA . ARG B 1 137 ? 1.072 -5.883 -7.816 1 93.75 137 ARG B CA 1
ATOM 2538 C C . ARG B 1 137 ? 0.72 -6.656 -6.551 1 93.75 137 ARG B C 1
ATOM 2540 O O . ARG B 1 137 ? 1.393 -6.516 -5.527 1 93.75 137 ARG B O 1
ATOM 2547 N N . PRO B 1 138 ? -0.401 -7.441 -6.668 1 96.69 138 PRO B N 1
ATOM 2548 C CA . PRO B 1 138 ? -0.764 -8.211 -5.477 1 96.69 138 PRO B CA 1
ATOM 2549 C C . PRO B 1 138 ? 0.085 -9.469 -5.305 1 96.69 138 PRO B C 1
ATOM 2551 O O . PRO B 1 138 ? -0.448 -10.578 -5.289 1 96.69 138 PRO B O 1
ATOM 2554 N N . GLN B 1 139 ? 1.374 -9.203 -5.043 1 97.94 139 GLN B N 1
ATOM 2555 C CA . GLN B 1 139 ? 2.379 -10.266 -4.973 1 97.94 139 GLN B CA 1
ATOM 2556 C C . GLN B 1 139 ? 2.734 -10.586 -3.525 1 97.94 139 GLN B C 1
ATOM 2558 O O . GLN B 1 139 ? 3.025 -11.742 -3.195 1 97.94 139 GLN B O 1
ATOM 2563 N N . LEU B 1 140 ? 2.762 -9.633 -2.705 1 98.12 140 LEU B N 1
ATOM 2564 C CA . LEU B 1 140 ? 3.199 -9.828 -1.328 1 98.12 140 LEU B CA 1
ATOM 2565 C C . LEU B 1 140 ? 2.047 -9.609 -0.354 1 98.12 140 LEU B C 1
ATOM 2567 O O . LEU B 1 140 ? 1.351 -8.594 -0.43 1 98.12 140 LEU B O 1
ATOM 2571 N N . TRP B 1 141 ? 1.857 -10.617 0.537 1 98.19 141 TRP B N 1
ATOM 2572 C CA . TRP B 1 141 ? 0.725 -10.633 1.457 1 98.19 141 TRP B CA 1
ATOM 2573 C C . TRP B 1 141 ? 1.173 -11.008 2.865 1 98.19 141 TRP B C 1
ATOM 2575 O O . TRP B 1 141 ? 1.922 -11.977 3.049 1 98.19 141 TRP B O 1
ATOM 2585 N N . ALA B 1 142 ? 0.732 -10.266 3.826 1 98.12 142 ALA B N 1
ATOM 2586 C CA . ALA B 1 142 ? 0.901 -10.68 5.219 1 98.12 142 ALA B CA 1
ATOM 2587 C C . ALA B 1 142 ? -0.114 -11.75 5.602 1 98.12 142 ALA B C 1
ATOM 2589 O O . ALA B 1 142 ? -1.324 -11.531 5.52 1 98.12 142 ALA B O 1
ATOM 2590 N N . VAL B 1 143 ? 0.382 -12.93 6.039 1 98.69 143 VAL B N 1
ATOM 2591 C CA . VAL B 1 143 ? -0.502 -14.055 6.34 1 98.69 143 VAL B CA 1
ATOM 2592 C C . VAL B 1 143 ? 0.038 -14.828 7.535 1 98.69 143 VAL B C 1
ATOM 2594 O O . VAL B 1 143 ? 1.178 -14.617 7.957 1 98.69 143 VAL B O 1
ATOM 2597 N N . THR B 1 144 ? -0.835 -15.688 8.039 1 98.69 144 THR B N 1
ATOM 2598 C CA . THR B 1 144 ? -0.417 -16.594 9.109 1 98.69 144 THR B CA 1
ATOM 2599 C C . THR B 1 144 ? 0.801 -17.406 8.688 1 98.69 144 THR B C 1
ATOM 2601 O O . THR B 1 144 ? 0.811 -18 7.609 1 98.69 144 THR B O 1
ATOM 2604 N N . ASP B 1 145 ? 1.85 -17.453 9.586 1 98.44 145 ASP B N 1
ATOM 2605 C CA . ASP B 1 145 ? 3.109 -18.109 9.242 1 98.44 145 ASP B CA 1
ATOM 2606 C C . ASP B 1 145 ? 2.896 -19.594 8.938 1 98.44 145 ASP B C 1
ATOM 2608 O O . ASP B 1 145 ? 3.355 -20.078 7.906 1 98.44 145 ASP B O 1
ATOM 2612 N N . ASN B 1 146 ? 2.074 -20.312 9.719 1 98.06 146 ASN B N 1
ATOM 2613 C CA . ASN B 1 146 ? 1.842 -21.734 9.523 1 98.06 146 ASN B CA 1
ATOM 2614 C C . ASN B 1 146 ? 1.111 -22.016 8.219 1 98.06 146 ASN B C 1
ATOM 2616 O O . ASN B 1 146 ? 1.366 -23.016 7.559 1 98.06 146 ASN B O 1
ATOM 2620 N N . VAL B 1 147 ? 0.235 -21.172 7.867 1 98.75 147 VAL B N 1
ATOM 2621 C CA . VAL B 1 147 ? -0.517 -21.344 6.629 1 98.75 147 VAL B CA 1
ATOM 2622 C C . VAL B 1 147 ? 0.399 -21.125 5.43 1 98.75 147 VAL B C 1
ATOM 2624 O O . VAL B 1 147 ? 0.313 -21.828 4.43 1 98.75 147 VAL B O 1
ATOM 2627 N N . ASN B 1 148 ? 1.247 -20.125 5.508 1 98.69 148 ASN B N 1
ATOM 2628 C CA . ASN B 1 148 ? 2.242 -19.891 4.465 1 98.69 148 ASN B CA 1
ATOM 2629 C C . ASN B 1 148 ? 3.176 -21.094 4.301 1 98.69 148 ASN B C 1
ATOM 2631 O O . ASN B 1 148 ? 3.529 -21.453 3.18 1 98.69 148 ASN B O 1
ATOM 2635 N N . GLN B 1 149 ? 3.574 -21.641 5.418 1 98.19 149 GLN B N 1
ATOM 2636 C CA . GLN B 1 149 ? 4.438 -22.812 5.387 1 98.19 149 GLN B CA 1
ATOM 2637 C C . GLN B 1 149 ? 3.725 -24 4.75 1 98.19 149 GLN B C 1
ATOM 2639 O O . GLN B 1 149 ? 4.344 -24.797 4.031 1 98.19 149 GLN B O 1
ATOM 2644 N N . ALA B 1 150 ? 2.473 -24.125 4.98 1 98.62 150 ALA B N 1
ATOM 2645 C CA . ALA B 1 150 ? 1.678 -25.188 4.367 1 98.62 150 ALA B CA 1
ATOM 2646 C C . ALA B 1 150 ? 1.574 -24.984 2.855 1 98.62 150 ALA B C 1
ATOM 2648 O O . ALA B 1 150 ? 1.554 -25.953 2.096 1 98.62 150 ALA B O 1
ATOM 2649 N N . LYS B 1 151 ? 1.458 -23.797 2.426 1 98.69 151 LYS B N 1
ATOM 2650 C CA . LYS B 1 151 ? 1.431 -23.469 1.001 1 98.69 151 LYS B CA 1
ATOM 2651 C C . LYS B 1 151 ? 2.754 -23.828 0.331 1 98.69 151 LYS B C 1
ATOM 2653 O O . LYS B 1 151 ? 2.768 -24.5 -0.705 1 98.69 151 LYS B O 1
ATOM 2658 N N . GLY B 1 152 ? 3.824 -23.406 0.889 1 98.12 152 GLY B N 1
ATOM 2659 C CA . GLY B 1 152 ? 5.125 -23.594 0.268 1 98.12 152 GLY B CA 1
ATOM 2660 C C . GLY B 1 152 ? 5.211 -23 -1.127 1 98.12 152 GLY B C 1
ATOM 2661 O O . GLY B 1 152 ? 4.879 -21.828 -1.331 1 98.12 152 GLY B O 1
ATOM 2662 N N . SER B 1 153 ? 5.625 -23.797 -2.053 1 98.38 153 SER B N 1
ATOM 2663 C CA . SER B 1 153 ? 5.777 -23.328 -3.426 1 98.38 153 SER B CA 1
ATOM 2664 C C . SER B 1 153 ? 4.621 -23.797 -4.305 1 98.38 153 SER B C 1
ATOM 2666 O O . SER B 1 153 ? 4.699 -23.719 -5.531 1 98.38 153 SER B O 1
ATOM 2668 N N . ALA B 1 154 ? 3.555 -24.234 -3.674 1 98.56 154 ALA B N 1
ATOM 2669 C CA . ALA B 1 154 ? 2.457 -24.891 -4.387 1 98.56 154 ALA B CA 1
ATOM 2670 C C . ALA B 1 154 ? 1.701 -23.891 -5.258 1 98.56 154 ALA B C 1
ATOM 2672 O O . ALA B 1 154 ? 1.583 -22.703 -4.902 1 98.56 154 ALA B O 1
ATOM 2673 N N . SER B 1 155 ? 1.217 -24.391 -6.391 1 98.62 155 SER B N 1
ATOM 2674 C CA . SER B 1 155 ? 0.251 -23.641 -7.199 1 98.62 155 SER B CA 1
ATOM 2675 C C . SER B 1 155 ? -1.173 -23.875 -6.707 1 98.62 155 SER B C 1
ATOM 2677 O O . SER B 1 155 ? -1.415 -24.766 -5.88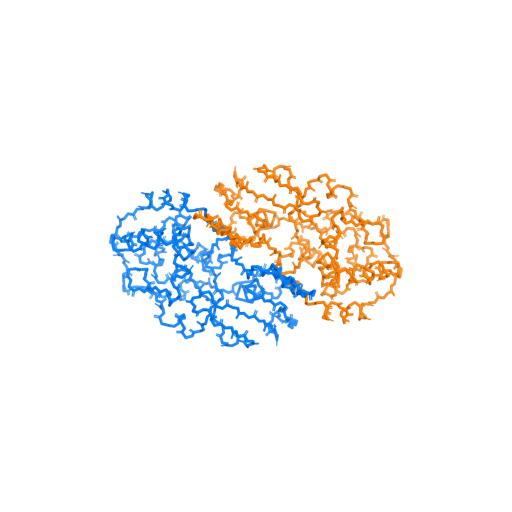3 1 98.62 155 SER B O 1
ATOM 2679 N N . PRO B 1 156 ? -2.096 -23.109 -7.316 1 98.75 156 PRO B N 1
ATOM 2680 C CA . PRO B 1 156 ? -3.502 -23.312 -6.953 1 98.75 156 PRO B CA 1
ATOM 2681 C C . PRO B 1 156 ? -4.012 -24.703 -7.328 1 98.75 156 PRO B C 1
ATOM 2683 O O . PRO B 1 156 ? -5.074 -25.109 -6.859 1 98.75 156 PRO B O 1
ATOM 2686 N N . ALA B 1 157 ? -3.295 -25.391 -8.141 1 98.69 157 ALA B N 1
ATOM 2687 C CA . ALA B 1 157 ? -3.68 -26.75 -8.492 1 98.69 157 ALA B CA 1
ATOM 2688 C C . ALA B 1 157 ? -3.547 -27.688 -7.293 1 98.69 157 ALA B C 1
ATOM 2690 O O . ALA B 1 157 ? -4.277 -28.672 -7.18 1 98.69 157 ALA B O 1
ATOM 2691 N N . THR B 1 158 ? -2.619 -27.359 -6.391 1 98.44 158 THR B N 1
ATOM 2692 C CA . THR B 1 158 ? -2.305 -28.344 -5.359 1 98.44 158 THR B CA 1
ATOM 2693 C C . THR B 1 158 ? -2.5 -27.75 -3.969 1 98.44 158 THR B C 1
ATOM 2695 O O . THR B 1 158 ? -2.445 -28.469 -2.969 1 98.44 158 THR B O 1
ATOM 2698 N N . TRP B 1 159 ? -2.709 -26.484 -3.863 1 98.81 159 TRP B N 1
ATOM 2699 C CA . TRP B 1 159 ? -2.961 -25.844 -2.574 1 98.81 159 TRP B CA 1
ATOM 2700 C C . TRP B 1 159 ? -3.896 -24.656 -2.73 1 98.81 159 TRP B C 1
ATOM 2702 O O . TRP B 1 159 ? -3.771 -23.875 -3.682 1 98.81 159 TRP B O 1
ATOM 2712 N N . LYS B 1 160 ? -4.785 -24.484 -1.8 1 98.75 160 LYS B N 1
ATOM 2713 C CA . LYS B 1 160 ? -5.676 -23.328 -1.673 1 98.75 160 LYS B CA 1
ATOM 2714 C C . LYS B 1 160 ? -5.758 -22.859 -0.225 1 98.75 160 LYS B C 1
ATOM 2716 O O . LYS B 1 160 ? -5.621 -23.656 0.705 1 98.75 160 LYS B O 1
ATOM 2721 N N . PRO B 1 161 ? -6.012 -21.547 -0.056 1 98.75 161 PRO B N 1
ATOM 2722 C CA . PRO B 1 161 ? -6.184 -21.094 1.324 1 98.75 161 PRO B CA 1
ATOM 2723 C C . PRO B 1 161 ? -7.383 -21.734 2.018 1 98.75 161 PRO B C 1
ATOM 2725 O O . PRO B 1 161 ? -8.391 -22.031 1.37 1 98.75 161 PRO B O 1
ATOM 2728 N N . PRO B 1 162 ? -7.25 -21.875 3.348 1 98.69 162 PRO B N 1
ATOM 2729 C CA . PRO B 1 162 ? -8.352 -22.484 4.105 1 98.69 162 PRO B CA 1
ATOM 2730 C C . PRO B 1 162 ? -9.656 -21.703 3.975 1 98.69 162 PRO B C 1
ATOM 2732 O O . PRO B 1 162 ? -10.734 -22.297 3.967 1 98.69 162 PRO B O 1
ATOM 2735 N N . LEU B 1 163 ? -9.68 -20.469 3.838 1 98.19 163 LEU B N 1
ATOM 2736 C CA . LEU B 1 163 ? -10.883 -19.656 3.775 1 98.19 163 LEU B CA 1
ATOM 2737 C C . LEU B 1 163 ? -11.383 -19.531 2.34 1 98.19 163 LEU B C 1
ATOM 2739 O O . LEU B 1 163 ? -10.812 -18.797 1.535 1 98.19 163 LEU B O 1
ATOM 2743 N N . THR B 1 164 ? -12.539 -20.078 2.057 1 97.75 164 THR B N 1
ATOM 2744 C CA . THR B 1 164 ? -13.102 -20.094 0.712 1 97.75 164 THR B CA 1
ATOM 2745 C C . THR B 1 164 ? -13.508 -18.688 0.271 1 97.75 164 THR B C 1
ATOM 2747 O O . THR B 1 164 ? -13.492 -18.391 -0.923 1 97.75 164 THR B O 1
ATOM 2750 N N . SER B 1 165 ? -13.812 -17.828 1.257 1 97.19 165 SER B N 1
ATOM 2751 C CA . SER B 1 165 ? -14.234 -16.469 0.925 1 97.19 165 SER B CA 1
ATOM 2752 C C . SER B 1 165 ? -13.094 -15.68 0.307 1 97.19 165 SER B C 1
ATOM 2754 O O . SER B 1 165 ? -13.312 -14.602 -0.258 1 97.19 165 SER B O 1
ATOM 2756 N N . PHE B 1 166 ? -11.859 -16.281 0.381 1 98.12 166 PHE B N 1
ATOM 2757 C CA . PHE B 1 166 ? -10.703 -15.57 -0.168 1 98.12 166 PHE B CA 1
ATOM 2758 C C . PHE B 1 166 ? -10.344 -16.109 -1.547 1 98.12 166 PHE B C 1
ATOM 2760 O O . PHE B 1 166 ? -9.438 -15.594 -2.203 1 98.12 166 PHE B O 1
ATOM 2767 N N . TYR B 1 167 ? -11.055 -17.094 -2.082 1 98.75 167 TYR B N 1
ATOM 2768 C CA . TYR B 1 167 ? -10.695 -17.766 -3.328 1 98.75 167 TYR B CA 1
ATOM 2769 C C . TYR B 1 167 ? -10.719 -16.797 -4.5 1 98.75 167 TYR B C 1
ATOM 2771 O O . TYR B 1 167 ? -9.812 -16.797 -5.336 1 98.75 167 TYR B O 1
ATOM 2779 N N . CYS B 1 168 ? -11.734 -16.016 -4.508 1 98.56 168 CYS B N 1
ATOM 2780 C CA . CYS B 1 168 ? -11.844 -15.055 -5.594 1 98.56 168 CYS B CA 1
ATOM 2781 C C . CYS B 1 168 ? -10.641 -14.109 -5.602 1 98.56 168 CYS B C 1
ATOM 2783 O O . CYS B 1 168 ? -9.977 -13.953 -6.625 1 98.56 168 CYS B O 1
ATOM 2785 N N . THR B 1 169 ? -10.352 -13.461 -4.465 1 97.94 169 THR B N 1
ATOM 2786 C CA . THR B 1 169 ? -9.234 -12.531 -4.344 1 97.94 169 THR B CA 1
ATOM 2787 C C . THR B 1 169 ? -7.91 -13.227 -4.621 1 97.94 169 THR B C 1
ATOM 2789 O O . THR B 1 169 ? -7.035 -12.68 -5.293 1 97.94 169 THR B O 1
ATOM 2792 N N . TYR B 1 170 ? -7.77 -14.461 -4.145 1 98.75 170 TYR B N 1
ATOM 2793 C CA . TYR B 1 170 ? -6.555 -15.242 -4.355 1 98.75 170 TYR B CA 1
ATOM 2794 C C . TYR B 1 170 ? -6.301 -15.469 -5.844 1 98.75 170 TYR B C 1
ATOM 2796 O O . TYR B 1 170 ? -5.203 -15.195 -6.34 1 98.75 170 TYR B O 1
ATOM 2804 N N . ALA B 1 171 ? -7.367 -15.852 -6.52 1 98.94 171 ALA B N 1
ATOM 2805 C CA . ALA B 1 171 ? -7.246 -16.141 -7.945 1 98.94 171 ALA B CA 1
ATOM 2806 C C . ALA B 1 171 ? -6.953 -14.875 -8.742 1 98.94 171 ALA B C 1
ATOM 2808 O O . ALA B 1 171 ? -6.078 -14.859 -9.609 1 98.94 171 ALA B O 1
ATOM 2809 N N . LYS B 1 172 ? -7.648 -13.82 -8.438 1 98.56 172 LYS B N 1
ATOM 2810 C CA . LYS B 1 172 ? -7.41 -12.555 -9.125 1 98.56 172 LYS B CA 1
ATOM 2811 C C . LYS B 1 172 ? -5.969 -12.094 -8.938 1 98.56 172 LYS B C 1
ATOM 2813 O O . LYS B 1 172 ? -5.328 -11.641 -9.891 1 98.56 172 LYS B O 1
ATOM 2818 N N . SER B 1 173 ? -5.488 -12.242 -7.754 1 98.44 173 SER B N 1
ATOM 2819 C CA . SER B 1 173 ? -4.133 -11.805 -7.43 1 98.44 173 SER B CA 1
ATOM 2820 C C . SER B 1 173 ? -3.094 -12.656 -8.148 1 98.44 173 SER B C 1
ATOM 2822 O O . SER B 1 173 ? -2.158 -12.125 -8.75 1 98.44 173 SER B O 1
ATOM 2824 N N . TRP B 1 174 ? -3.299 -13.984 -8.109 1 98.94 174 TRP B N 1
ATOM 2825 C CA . TRP B 1 174 ? -2.4 -14.914 -8.789 1 98.94 174 TRP B CA 1
ATOM 2826 C C . TRP B 1 174 ? -2.342 -14.617 -10.289 1 98.94 174 TRP B C 1
ATOM 2828 O O . TRP B 1 174 ? -1.255 -14.516 -10.867 1 98.94 174 TRP B O 1
ATOM 2838 N N . ILE B 1 175 ? -3.469 -14.43 -10.852 1 98.88 175 ILE B N 1
ATOM 2839 C CA . ILE B 1 175 ? -3.588 -14.203 -12.289 1 98.88 175 ILE B CA 1
ATOM 2840 C C . ILE B 1 175 ? -2.91 -12.883 -12.664 1 98.88 175 ILE B C 1
ATOM 2842 O O . ILE B 1 175 ? -2.176 -12.812 -13.648 1 98.88 175 ILE B O 1
ATOM 2846 N N . GLN B 1 176 ? -3.156 -11.852 -11.867 1 97.38 176 GLN B N 1
ATOM 2847 C CA . GLN B 1 176 ? -2.549 -10.555 -12.133 1 97.38 176 GLN B CA 1
ATOM 2848 C C . GLN B 1 176 ? -1.025 -10.641 -12.109 1 97.38 176 GLN B C 1
ATOM 2850 O O . GLN B 1 176 ? -0.349 -10.086 -12.969 1 97.38 176 GLN B O 1
ATOM 2855 N N . VAL B 1 177 ? -0.489 -11.344 -11.156 1 98.06 177 VAL B N 1
ATOM 2856 C CA . VAL B 1 177 ? 0.958 -11.461 -11.016 1 98.06 177 VAL B CA 1
ATOM 2857 C C . VAL B 1 177 ? 1.532 -12.242 -12.188 1 98.06 177 VAL B C 1
ATOM 2859 O O . VAL B 1 177 ? 2.484 -11.805 -12.836 1 98.06 177 VAL B O 1
ATOM 2862 N N . LYS B 1 178 ? 0.957 -13.359 -12.484 1 98.75 178 LYS B N 1
ATOM 2863 C CA . LYS B 1 178 ? 1.446 -14.164 -13.602 1 98.75 178 LYS B CA 1
ATOM 2864 C C . LYS B 1 178 ? 1.355 -13.398 -14.914 1 98.75 178 LYS B C 1
ATOM 2866 O O . LYS B 1 178 ? 2.262 -13.477 -15.75 1 98.75 178 LYS B O 1
ATOM 2871 N N . SER B 1 179 ? 0.254 -12.734 -15.086 1 97.38 179 SER B N 1
ATOM 2872 C CA . SER B 1 179 ? 0.046 -12.016 -16.328 1 97.38 179 SER B CA 1
ATOM 2873 C C . SER B 1 179 ? 1.06 -10.883 -16.5 1 97.38 179 SER B C 1
ATOM 2875 O O . SER B 1 179 ? 1.7 -10.766 -17.547 1 97.38 179 SER B O 1
ATOM 2877 N N . TYR B 1 180 ? 1.234 -10.109 -15.484 1 94.88 180 TYR B N 1
ATOM 2878 C CA . TYR B 1 180 ? 2.156 -8.984 -15.578 1 94.88 180 TYR B CA 1
ATOM 2879 C C . TYR B 1 180 ? 3.574 -9.461 -15.875 1 94.88 180 TYR B C 1
ATOM 2881 O O . TYR B 1 180 ? 4.27 -8.883 -16.703 1 94.88 180 TYR B O 1
ATOM 2889 N N . TRP B 1 181 ? 3.947 -10.516 -15.211 1 97 181 TRP B N 1
ATOM 2890 C CA . TRP B 1 181 ? 5.332 -10.977 -15.305 1 97 181 TRP B CA 1
ATOM 2891 C C . TRP B 1 181 ? 5.496 -11.984 -16.438 1 97 181 TRP B C 1
ATOM 2893 O O . TRP B 1 181 ? 6.578 -12.547 -16.625 1 97 181 TRP B O 1
ATOM 2903 N N . GLN B 1 182 ? 4.418 -12.234 -17.141 1 97.38 182 GLN B N 1
ATOM 2904 C CA . GLN B 1 182 ? 4.422 -13.094 -18.312 1 97.38 182 GLN B CA 1
ATOM 2905 C C . GLN B 1 182 ? 4.941 -14.492 -17.984 1 97.38 182 GLN B C 1
ATOM 2907 O O . GLN B 1 182 ? 5.809 -15.016 -18.672 1 97.38 182 GLN B O 1
ATOM 2912 N N . LEU B 1 183 ? 4.461 -15.016 -16.891 1 98.81 183 LEU B N 1
ATOM 2913 C CA . LEU B 1 183 ? 4.742 -16.391 -16.484 1 98.81 183 LEU B CA 1
ATOM 2914 C C . LEU B 1 183 ? 3.68 -17.344 -17.016 1 98.81 183 LEU B C 1
ATOM 2916 O O . LEU B 1 183 ? 2.52 -16.953 -17.188 1 98.81 183 LEU B O 1
ATOM 2920 N N . THR B 1 184 ? 4.066 -18.578 -17.281 1 98.88 184 THR B N 1
ATOM 2921 C CA . THR B 1 184 ? 3.119 -19.562 -17.781 1 98.88 184 THR B CA 1
ATOM 2922 C C . THR B 1 184 ? 2.355 -20.219 -16.641 1 98.88 184 THR B C 1
ATOM 2924 O O . THR B 1 184 ? 2.748 -20.078 -15.469 1 98.88 184 THR B O 1
ATOM 2927 N N . ILE B 1 185 ? 1.273 -20.844 -16.969 1 98.94 185 ILE B N 1
ATOM 2928 C CA . ILE B 1 185 ? 0.543 -21.703 -16.031 1 98.94 185 ILE B CA 1
ATOM 2929 C C . ILE B 1 185 ? 0.372 -23.094 -16.625 1 98.94 185 ILE B C 1
ATOM 2931 O O . ILE B 1 185 ? 0.448 -23.281 -17.844 1 98.94 185 ILE B O 1
ATOM 2935 N N . THR B 1 186 ? 0.167 -24.125 -15.789 1 98.88 186 THR B N 1
ATOM 2936 C CA . THR B 1 186 ? -0.195 -25.453 -16.266 1 98.88 186 THR B CA 1
ATOM 2937 C C . THR B 1 186 ? -1.698 -25.562 -16.5 1 98.88 186 THR B C 1
ATOM 2939 O O . THR B 1 186 ? -2.463 -24.703 -16.047 1 98.88 186 THR B O 1
ATOM 2942 N N . SER B 1 187 ? -2.051 -26.641 -17.203 1 98.75 187 SER B N 1
ATOM 2943 C CA . SER B 1 187 ? -3.473 -26.875 -17.422 1 98.75 187 SER B CA 1
ATOM 2944 C C . SER B 1 187 ? -4.219 -27.031 -16.109 1 98.75 187 SER B C 1
ATOM 2946 O O . SER B 1 187 ? -5.332 -26.531 -15.953 1 98.75 187 SER B O 1
ATOM 2948 N N . ALA B 1 188 ? -3.617 -27.719 -15.141 1 98.75 188 ALA B N 1
ATOM 2949 C CA . ALA B 1 188 ? -4.234 -27.938 -13.836 1 98.75 188 ALA B CA 1
ATOM 2950 C C . ALA B 1 188 ? -4.375 -26.625 -13.078 1 98.75 188 ALA B C 1
ATOM 2952 O O . ALA B 1 188 ? -5.387 -26.391 -12.406 1 98.75 188 ALA B O 1
ATOM 2953 N N . GLU B 1 189 ? -3.357 -25.859 -13.148 1 98.88 189 GLU B N 1
ATOM 2954 C CA . GLU B 1 189 ? -3.387 -24.531 -12.523 1 98.88 189 GLU B CA 1
ATOM 2955 C C . GLU B 1 189 ? -4.492 -23.672 -13.117 1 98.88 189 GLU B C 1
ATOM 2957 O O . GLU B 1 189 ? -5.219 -23 -12.383 1 98.88 189 GLU B O 1
ATOM 2962 N N . LYS B 1 190 ? -4.605 -23.641 -14.406 1 98.88 190 LYS B N 1
ATOM 2963 C CA . LYS B 1 190 ? -5.648 -22.875 -15.07 1 98.88 190 LYS B CA 1
ATOM 2964 C C . LYS B 1 190 ? -7.039 -23.312 -14.617 1 98.88 190 LYS B C 1
ATOM 2966 O O . LYS B 1 190 ? -7.91 -22.484 -14.359 1 98.88 190 LYS B O 1
ATOM 2971 N N . THR B 1 191 ? -7.266 -24.594 -14.578 1 98.81 191 THR B N 1
ATOM 2972 C CA . THR B 1 191 ? -8.539 -25.125 -14.125 1 98.81 191 THR B CA 1
ATOM 2973 C C . THR B 1 191 ? -8.836 -24.688 -12.688 1 98.81 191 THR B C 1
ATOM 2975 O O . THR B 1 191 ? -9.945 -24.25 -12.391 1 98.81 191 THR B O 1
ATOM 2978 N N . ALA B 1 192 ? -7.836 -24.797 -11.828 1 98.88 192 ALA B N 1
ATOM 2979 C CA . ALA B 1 192 ? -8.016 -24.406 -10.43 1 98.88 192 ALA B CA 1
ATOM 2980 C C . ALA B 1 192 ? -8.367 -22.938 -10.305 1 98.88 192 ALA B C 1
ATOM 2982 O O . ALA B 1 192 ? -9.242 -22.562 -9.523 1 98.88 192 ALA B O 1
ATOM 2983 N N . LEU B 1 193 ? -7.68 -22.109 -11.055 1 98.94 193 LEU B N 1
ATOM 2984 C CA . LEU B 1 193 ? -7.93 -20.672 -11.031 1 98.94 193 LEU B CA 1
ATOM 2985 C C . LEU B 1 193 ? -9.328 -20.359 -11.539 1 98.94 193 LEU B C 1
ATOM 2987 O O . LEU B 1 193 ? -10.031 -19.531 -10.969 1 98.94 193 LEU B O 1
ATOM 2991 N N . SER B 1 194 ? -9.711 -21.031 -12.625 1 98.81 194 SER B N 1
ATOM 2992 C CA . SER B 1 194 ? -11.062 -20.859 -13.156 1 98.81 194 SER B CA 1
ATOM 2993 C C . SER B 1 194 ? -12.109 -21.219 -12.109 1 98.81 194 SER B C 1
ATOM 2995 O O . SER B 1 194 ? -13.094 -20.5 -11.938 1 98.81 194 SER B O 1
ATOM 2997 N N . ASP B 1 195 ? -11.914 -22.297 -11.461 1 98.81 195 ASP B N 1
ATOM 2998 C CA . ASP B 1 195 ? -12.844 -22.734 -10.422 1 98.81 195 ASP B CA 1
ATOM 2999 C C . ASP B 1 195 ? -12.898 -21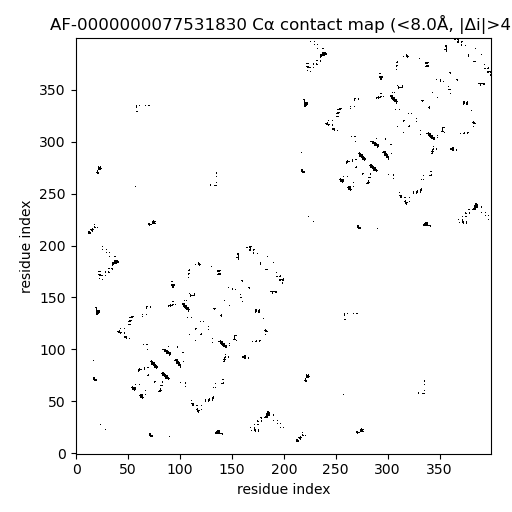.734 -9.273 1 98.81 195 ASP B C 1
ATOM 3001 O O . ASP B 1 195 ? -13.977 -21.453 -8.742 1 98.81 195 ASP B O 1
ATOM 3005 N N . MET B 1 196 ? -11.773 -21.266 -8.914 1 98.88 196 MET B N 1
ATOM 3006 C CA . MET B 1 196 ? -11.719 -20.312 -7.805 1 98.88 196 MET B CA 1
ATOM 3007 C C . MET B 1 196 ? -12.43 -19.016 -8.172 1 98.88 196 MET B C 1
ATOM 3009 O O . MET B 1 196 ? -13.062 -18.391 -7.316 1 98.88 196 MET B O 1
ATOM 3013 N N . LEU B 1 197 ? -12.328 -18.594 -9.391 1 98.81 197 LEU B N 1
ATOM 3014 C CA . LEU B 1 197 ? -13.008 -17.391 -9.836 1 98.81 197 LEU B CA 1
ATOM 3015 C C . LEU B 1 197 ? -14.523 -17.547 -9.758 1 98.81 197 LEU B C 1
ATOM 3017 O O . LEU B 1 197 ? -15.258 -16.562 -9.703 1 98.81 197 LEU B O 1
ATOM 3021 N N . ASN B 1 198 ? -15.039 -18.766 -9.703 1 98.5 198 ASN B N 1
ATOM 3022 C CA . ASN B 1 198 ? -16.469 -19.016 -9.57 1 98.5 198 ASN B CA 1
ATOM 3023 C C . ASN B 1 198 ? -16.984 -18.656 -8.188 1 98.5 198 ASN B C 1
ATOM 3025 O O . ASN B 1 198 ? -18.188 -18.578 -7.965 1 98.5 198 ASN B O 1
ATOM 3029 N N . TYR B 1 199 ? -16.078 -18.391 -7.309 1 98 199 TYR B N 1
ATOM 3030 C CA . TYR B 1 199 ? -16.469 -17.984 -5.965 1 98 199 TYR B CA 1
ATOM 3031 C C . TYR B 1 199 ? -16.578 -16.469 -5.867 1 98 199 TYR B C 1
ATOM 3033 O O . TYR B 1 199 ? -16.719 -15.914 -4.773 1 98 199 TYR B O 1
ATOM 3041 N N . CYS B 1 200 ? -16.375 -15.852 -6.992 1 96.81 200 CYS B N 1
ATOM 3042 C CA . CYS B 1 200 ? -16.5 -14.398 -6.992 1 96.81 200 CYS B CA 1
ATOM 3043 C C . CYS B 1 200 ? -17.969 -13.969 -6.984 1 96.81 200 CYS B C 1
ATOM 3045 O O . CYS B 1 200 ? -18.797 -14.594 -7.641 1 96.81 200 CYS B O 1
#

Organism: Fusarium solani (NCBI:txid169388)

Solvent-accessible surface area (backbone atoms only — not comparable to full-atom values): 21687 Å² total; per-residue (Å²): 135,85,80,79,80,79,80,78,78,75,77,71,75,62,75,47,76,47,68,59,20,40,43,49,43,69,71,54,30,53,52,46,53,72,67,48,51,71,43,79,77,41,68,85,86,68,73,55,75,83,59,37,53,56,60,44,74,71,50,87,60,23,23,37,58,42,43,41,51,32,37,35,26,45,47,38,39,59,49,90,65,34,47,69,76,39,36,37,34,61,11,64,42,67,67,51,74,44,59,51,66,87,54,46,33,75,39,52,60,65,18,70,59,41,42,34,22,28,53,50,70,78,50,55,58,68,57,35,23,47,63,58,50,33,74,62,42,32,31,54,40,50,26,44,37,70,59,48,62,70,43,57,55,55,49,60,57,79,40,75,59,80,30,66,90,35,30,23,61,51,31,25,18,40,41,46,45,32,55,76,69,65,33,45,38,35,68,58,33,50,52,35,37,55,57,28,46,67,65,94,134,87,81,78,81,79,79,76,78,76,79,71,72,62,74,46,73,48,66,58,19,41,42,49,43,69,70,55,29,54,55,48,52,73,66,48,51,72,43,80,76,42,67,85,85,68,74,55,75,81,59,38,54,57,61,44,74,71,52,87,61,20,24,39,59,41,43,41,51,31,39,36,26,46,46,39,38,60,50,89,65,34,46,70,75,39,36,37,35,61,12,64,43,65,66,50,74,42,61,50,67,89,53,45,33,75,38,53,59,65,19,70,59,42,41,33,21,28,54,50,68,79,50,54,58,68,55,36,23,46,63,58,49,34,74,62,42,33,31,55,42,52,25,44,38,68,58,50,61,70,44,59,56,54,50,60,56,78,40,74,60,80,31,67,91,34,31,23,61,50,31,25,18,42,41,45,44,32,52,75,69,64,33,44,38,36,71,58,33,50,52,35,38,56,57,27,46,67,64,95